Protein AF-0000000084568207 (afdb_homodimer)

Radius of gyration: 29.35 Å; Cα contacts (8 Å, |Δi|>4): 1217; chains: 2; bounding box: 46×91×61 Å

Sequence (616 aa):
MLTINIDETDEKISRKLVDSIDAILFDIDGVLLMNHQIIPGSIEFVDKLRKLGKKLAFVTNNAINSPQKILKFLEPFNAQLEEIYNPTSSFIDLLKKNGFNKDIFAIASDGAIEVMRNAGLNVIDYESIQQERLTDVLSVRELSLKGLDRGKNVGIVYVDTNFNTCYGSLQVGQVLLNRIEKVQFFAACPDDTGSIGDNLFLTGPKYNIDALERWSNRKASVIGKPEKALGNIIQSKLKISDSQRILMIGDSIASDMAFAVNSGFKSCLVLSGIFTKGQWDDWKEPENLKPNYIATSLGAIYEKIQDVMLTINIDETDEKISRKLVDSIDAILFDIDGVLLMNHQIIPGSIEFVDKLRKLGKKLAFVTNNAINSPQKILKFLEPFNAQLEEIYNPTSSFIDLLKKNGFNKDIFAIASDGAIEVMRNAGLNVIDYESIQQERLTDVLSVRELSLKGLDRGKNVGIVYVDTNFNTCYGSLQVGQVLLNRIEKVQFFAACPDDTGSIGDNLFLTGPKYNIDALERWSNRKASVIGKPEKALGNIIQSKLKISDSQRILMIGDSIASDMAFAVNSGFKSCLVLSGIFTKGQWDDWKEPENLKPNYIATSLGAIYEKIQDV

InterPro domains:
  IPR006357 HAD-superfamily hydrolase, subfamily IIA [PF13344] (24-121)
  IPR006357 HAD-superfamily hydrolase, subfamily IIA [PIRSF000915] (5-305)
  IPR006357 HAD-superfamily hydrolase, subfamily IIA [TIGR01460] (24-273)
  IPR023214 HAD superfamily [G3DSA:3.40.50.1000] (23-299)
  IPR023214 HAD superfamily [G3DSA:3.40.50.1000] (87-224)
  IPR036412 HAD-like superfamily [SSF56784] (20-301)

pLDDT: mean 92.84, std 5.08, range [63.31, 98.69]

Solvent-accessible surface area (backbone atoms only — not comparable to full-atom values): 31781 Å² total; per-residue (Å²): 133,81,58,43,51,48,73,74,50,51,61,70,58,38,41,50,53,55,71,52,39,53,31,42,36,29,33,41,80,27,46,38,24,50,95,90,34,76,38,74,40,27,52,60,32,52,50,51,40,49,74,71,67,41,44,66,34,40,44,40,61,58,41,62,55,36,66,68,55,48,42,62,73,34,45,86,63,69,60,51,70,90,29,52,37,27,19,57,59,50,47,51,52,52,37,59,75,67,64,66,82,52,29,30,42,42,48,46,19,72,46,37,52,49,54,42,39,74,71,70,46,49,71,42,40,47,70,78,76,49,82,72,84,50,82,49,71,66,48,49,50,50,47,42,51,50,38,50,62,73,37,70,55,39,40,31,41,39,40,34,44,31,61,70,42,33,39,58,42,53,47,34,52,35,47,44,50,60,71,34,82,79,37,42,45,37,28,30,41,77,41,58,59,44,80,72,57,93,92,37,64,44,80,34,30,23,53,58,52,52,44,42,25,63,75,39,74,45,77,61,48,58,43,16,69,29,33,40,68,41,40,53,52,52,35,58,74,68,68,50,88,58,41,64,24,28,34,32,37,22,24,38,61,78,33,39,29,34,22,13,58,59,41,47,30,34,24,30,38,28,39,60,31,82,38,39,65,69,48,62,77,56,68,84,68,65,75,88,44,60,37,53,25,33,32,62,30,48,25,46,48,30,70,45,40,68,86,96,131,81,58,43,52,48,72,75,50,52,61,70,56,35,42,51,53,56,70,52,40,54,30,41,35,28,33,40,79,25,45,42,24,50,96,89,33,76,40,73,40,26,52,60,31,53,51,50,41,48,75,71,66,40,44,66,34,41,46,38,60,58,39,61,56,35,67,69,57,48,40,61,75,34,45,86,62,69,62,50,71,89,28,52,38,28,19,57,60,50,47,50,51,53,37,59,74,68,64,67,82,51,29,30,40,42,47,45,21,70,46,36,52,49,54,42,41,73,70,71,45,50,72,43,40,48,69,79,76,50,82,73,86,52,83,48,71,66,48,49,51,50,48,40,51,50,38,50,63,74,38,71,54,39,39,31,41,38,40,34,43,30,61,71,42,34,39,58,43,52,45,33,51,34,46,46,51,60,72,34,81,78,35,40,48,36,29,28,41,78,41,59,60,42,80,71,58,92,93,36,64,43,80,35,29,23,53,58,51,52,42,43,25,64,74,40,74,44,76,61,47,58,43,16,70,29,34,40,68,40,40,53,53,50,34,58,74,66,70,50,86,58,42,64,25,28,33,32,37,19,23,37,61,77,34,38,30,34,22,12,58,59,42,47,31,34,25,31,38,29,38,60,30,82,37,38,64,68,48,62,76,56,68,83,69,65,76,87,44,60,38,52,26,34,31,63,32,46,25,46,47,30,70,44,42,68,87,99

Foldseek 3Di:
DDAAALLPDALVVLVVLLVLAQEEEEEPDLAQDDLLHGDPQSLVLLVVNVVVVHHYAYAYLDQQAALVRVCVSCVSNVDDSLRYHYLLVLVLLVCVVVVPAFEEEEAGAPRSQVVNVVSVHHYDYLCNQDDDDDDDPVSLVVLLVSLCVVCVRAQEYEYFDYPPDDPSRLSSLLSCLAPPPRRAYAYRDLDQWADNDPPDIDGTRNVSQVVSCVSNVDHHHYRGFQAQSVLVSVCVSSVPDQQANYEFEYADLRGGLSNCLNNVYAYEHEQSGDHHPVCVVVPPDDPSSDGNYYYPHSNSSCVNNVPD/DDAAALLPDALVVLVVLLVLAQEEEEEPDLAQDDLLHGDPQSLVLLVVNVVVVHHYAYAYLDQQAALVRVCVSCVSNVDDSLRYHYLLVLVLLVCVVVVPAFEEEEAGAPNSQVVNVVSVHHYDYLCNQDDDDDDDPVSLVVLLVSLCVVCVRAQEYEYFDYPPDDPSRLSSLLSCLAPPPRRAYAYRDLDQWADNDPPDIDGTRNVSQVVSCVSNVDHHHYRGFQAQSVLVSVCVSSVPDQQANYEFEEADLRGGLSNCLNNVYAYEHEQSGDHHPVCVVVPPDDPSSDGNYYYPHSNSSCVNNVPD

Structure (mmCIF, N/CA/C/O backbone):
data_AF-0000000084568207-model_v1
#
loop_
_entity.id
_entity.type
_entity.pdbx_description
1 polymer 4-nitrophenylphosphatase
#
loop_
_atom_site.group_PDB
_atom_site.id
_atom_site.type_symbol
_atom_site.label_atom_id
_atom_site.label_alt_id
_atom_site.label_comp_id
_atom_site.label_asym_id
_atom_site.label_entity_id
_atom_site.label_seq_id
_atom_site.pdbx_PDB_ins_code
_atom_site.Cartn_x
_atom_site.Cartn_y
_atom_site.Cartn_z
_atom_site.occupancy
_atom_site.B_iso_or_equiv
_atom_site.auth_seq_id
_atom_site.auth_comp_id
_atom_site.auth_asym_id
_atom_site.auth_atom_id
_atom_site.pdbx_PDB_model_num
ATOM 1 N N . MET A 1 1 ? 6.605 -37.062 10.07 1 63.38 1 MET A N 1
ATOM 2 C CA . MET A 1 1 ? 7.109 -38.031 9.109 1 63.38 1 MET A CA 1
ATOM 3 C C . MET A 1 1 ? 8.508 -37.656 8.633 1 63.38 1 MET A C 1
ATOM 5 O O . MET A 1 1 ? 8.828 -36.469 8.523 1 63.38 1 MET A O 1
ATOM 9 N N . LEU A 1 2 ? 9.391 -38.531 8.523 1 86 2 LEU A N 1
ATOM 10 C CA . LEU A 1 2 ? 10.797 -38.312 8.188 1 86 2 LEU A CA 1
ATOM 11 C C . LEU A 1 2 ? 10.953 -38 6.707 1 86 2 LEU A C 1
ATOM 13 O O . LEU A 1 2 ? 10.375 -38.656 5.855 1 86 2 LEU A O 1
ATOM 17 N N . THR A 1 3 ? 11.602 -36.906 6.359 1 94.94 3 THR A N 1
ATOM 18 C CA . THR A 1 3 ? 11.891 -36.469 4.996 1 94.94 3 THR A CA 1
ATOM 19 C C . THR A 1 3 ? 12.914 -37.406 4.344 1 94.94 3 THR A C 1
ATOM 21 O O . THR A 1 3 ? 13.93 -37.719 4.953 1 94.94 3 THR A O 1
ATOM 24 N N . ILE A 1 4 ? 12.656 -37.938 3.184 1 94.81 4 ILE A N 1
ATOM 25 C CA . ILE A 1 4 ? 13.57 -38.812 2.436 1 94.81 4 ILE A CA 1
ATOM 26 C C . ILE A 1 4 ? 14.406 -37.938 1.48 1 94.81 4 ILE A C 1
ATOM 28 O O . ILE A 1 4 ? 13.859 -37.188 0.673 1 94.81 4 ILE A O 1
ATOM 32 N N . ASN A 1 5 ? 15.68 -38.031 1.565 1 95.62 5 ASN A N 1
ATOM 33 C CA . ASN A 1 5 ? 16.578 -37.375 0.627 1 95.62 5 ASN A CA 1
ATOM 34 C C . ASN A 1 5 ? 16.812 -38.219 -0.622 1 95.62 5 ASN A C 1
ATOM 36 O O . ASN A 1 5 ? 17.516 -39.219 -0.577 1 95.62 5 ASN A O 1
ATOM 40 N N . ILE A 1 6 ? 16.344 -37.781 -1.722 1 94.19 6 ILE A N 1
ATOM 41 C CA . ILE A 1 6 ? 16.344 -38.562 -2.955 1 94.19 6 ILE A CA 1
ATOM 42 C C . ILE A 1 6 ? 17.781 -38.719 -3.461 1 94.19 6 ILE A C 1
ATOM 44 O O . ILE A 1 6 ? 18.141 -39.75 -4.031 1 94.19 6 ILE A O 1
ATOM 48 N N . ASP A 1 7 ? 18.578 -37.719 -3.193 1 93.38 7 ASP A N 1
ATOM 49 C CA . ASP A 1 7 ? 19.969 -37.75 -3.643 1 93.38 7 ASP A CA 1
ATOM 50 C C . ASP A 1 7 ? 20.688 -39 -3.092 1 93.38 7 ASP A C 1
ATOM 52 O O . ASP A 1 7 ? 21.672 -39.469 -3.674 1 93.38 7 ASP A O 1
ATOM 56 N N . GLU A 1 8 ? 20.172 -39.438 -2 1 92.12 8 GLU A N 1
ATOM 57 C CA . GLU A 1 8 ? 20.875 -40.469 -1.274 1 92.12 8 GLU A CA 1
ATOM 58 C C . GLU A 1 8 ? 20.141 -41.812 -1.371 1 92.12 8 GLU A C 1
ATOM 60 O O . GLU A 1 8 ? 20.531 -42.781 -0.729 1 92.12 8 GLU A O 1
ATOM 65 N N . THR A 1 9 ? 19.141 -41.812 -2.109 1 87.81 9 THR A N 1
ATOM 66 C CA . THR A 1 9 ? 18.328 -43.031 -2.164 1 87.81 9 THR A CA 1
ATOM 67 C C . THR A 1 9 ? 18.875 -44 -3.191 1 87.81 9 THR A C 1
ATOM 69 O O . THR A 1 9 ? 19.734 -43.656 -4.008 1 87.81 9 THR A O 1
ATOM 72 N N . ASP A 1 10 ? 18.453 -45.188 -3.002 1 85.94 10 ASP A N 1
ATOM 73 C CA . ASP A 1 10 ? 18.812 -46.219 -3.967 1 85.94 10 ASP A CA 1
ATOM 74 C C . ASP A 1 10 ? 17.672 -46.469 -4.957 1 85.94 10 ASP A C 1
ATOM 76 O O . ASP A 1 10 ? 16.641 -45.781 -4.906 1 85.94 10 ASP A O 1
ATOM 80 N N . GLU A 1 11 ? 17.922 -47.312 -5.883 1 83.12 11 GLU A N 1
ATOM 81 C CA . GLU A 1 11 ? 17.016 -47.562 -6.984 1 83.12 11 GLU A CA 1
ATOM 82 C C . GLU A 1 11 ? 15.648 -48.031 -6.473 1 83.12 11 GLU A C 1
ATOM 84 O O . GLU A 1 11 ? 14.609 -47.688 -7.051 1 83.12 11 GLU A O 1
ATOM 89 N N . LYS A 1 12 ? 15.68 -48.844 -5.422 1 86.75 12 LYS A N 1
ATOM 90 C CA . LYS A 1 12 ? 14.438 -49.375 -4.875 1 86.75 12 LYS A CA 1
ATOM 91 C C . LYS A 1 12 ? 13.531 -48.25 -4.352 1 86.75 12 LYS A C 1
ATOM 93 O O . LYS A 1 12 ? 12.328 -48.25 -4.621 1 86.75 12 LYS A O 1
ATOM 98 N N . ILE A 1 13 ? 14.047 -47.344 -3.723 1 85.5 13 ILE A N 1
ATOM 99 C CA . ILE A 1 13 ? 13.289 -46.219 -3.135 1 85.5 13 ILE A CA 1
ATOM 100 C C . ILE A 1 13 ? 12.805 -45.281 -4.238 1 85.5 13 ILE A C 1
ATOM 102 O O . ILE A 1 13 ? 11.672 -44.812 -4.195 1 85.5 13 ILE A O 1
ATOM 106 N N . SER A 1 14 ? 13.641 -45.125 -5.176 1 87.75 14 SER A N 1
ATOM 107 C CA . SER A 1 14 ? 13.281 -44.281 -6.301 1 87.75 14 SER A CA 1
ATOM 108 C C . SER A 1 14 ? 12.109 -44.875 -7.086 1 87.75 14 SER A C 1
ATOM 110 O O . SER A 1 14 ? 11.203 -44.125 -7.5 1 87.75 14 SER A O 1
ATOM 112 N N . ARG A 1 15 ? 12.172 -46.156 -7.328 1 89.88 15 ARG A N 1
ATOM 113 C CA . ARG A 1 15 ? 11.094 -46.844 -8.039 1 89.88 15 ARG A CA 1
ATOM 114 C C . ARG A 1 15 ? 9.781 -46.75 -7.258 1 89.88 15 ARG A C 1
ATOM 116 O O . ARG A 1 15 ? 8.719 -46.531 -7.844 1 89.88 15 ARG A O 1
ATOM 123 N N . LYS A 1 16 ? 9.898 -46.938 -6.008 1 90.75 16 LYS A N 1
ATOM 124 C CA . LYS A 1 16 ? 8.719 -46.844 -5.156 1 90.75 16 LYS A CA 1
ATOM 125 C C . LYS A 1 16 ? 8.094 -45.469 -5.246 1 90.75 16 LYS A C 1
ATOM 127 O O . LYS A 1 16 ? 6.863 -45.344 -5.273 1 90.75 16 LYS A O 1
ATOM 132 N N . LEU A 1 17 ? 8.906 -44.469 -5.219 1 90.38 17 LEU A N 1
ATOM 133 C CA . LEU A 1 17 ? 8.43 -43.094 -5.34 1 90.38 17 LEU A CA 1
ATOM 134 C C . LEU A 1 17 ? 7.691 -42.875 -6.66 1 90.38 17 LEU A C 1
ATOM 136 O O . LEU A 1 17 ? 6.562 -42.406 -6.68 1 90.38 17 LEU A O 1
ATOM 140 N N . VAL A 1 18 ? 8.297 -43.344 -7.711 1 93.44 18 VAL A N 1
ATOM 141 C CA . VAL A 1 18 ? 7.738 -43.156 -9.047 1 93.44 18 VAL A CA 1
ATOM 142 C C . VAL A 1 18 ? 6.422 -43.906 -9.164 1 93.44 18 VAL A C 1
ATOM 144 O O . VAL A 1 18 ? 5.449 -43.375 -9.727 1 93.44 18 VAL A O 1
ATOM 147 N N . ASP A 1 19 ? 6.395 -45.094 -8.609 1 94.5 19 ASP A N 1
ATOM 148 C CA . ASP A 1 19 ? 5.207 -45.938 -8.695 1 94.5 19 ASP A CA 1
ATOM 149 C C . ASP A 1 19 ? 4.062 -45.375 -7.867 1 94.5 19 ASP A C 1
ATOM 151 O O . ASP A 1 19 ? 2.893 -45.625 -8.164 1 94.5 19 ASP A O 1
ATOM 155 N N . SER A 1 20 ? 4.387 -44.625 -6.91 1 95.25 20 SER A N 1
ATOM 156 C CA . SER A 1 20 ? 3.383 -44.125 -5.973 1 95.25 20 SER A CA 1
ATOM 157 C C . SER A 1 20 ? 2.732 -42.844 -6.484 1 95.25 20 SER A C 1
ATOM 159 O O . SER A 1 20 ? 1.769 -42.375 -5.895 1 95.25 20 SER A O 1
ATOM 161 N N . ILE A 1 21 ? 3.186 -42.312 -7.602 1 96.62 21 ILE A N 1
ATOM 162 C CA . ILE A 1 21 ? 2.711 -41.031 -8.086 1 96.62 21 ILE A CA 1
ATOM 163 C C . ILE A 1 21 ? 2.102 -41.188 -9.477 1 96.62 21 ILE A C 1
ATOM 165 O O . ILE A 1 21 ? 2.645 -41.906 -10.32 1 96.62 21 ILE A O 1
ATOM 169 N N . ASP A 1 22 ? 0.974 -40.562 -9.656 1 98.06 22 ASP A N 1
ATOM 170 C CA . ASP A 1 22 ? 0.331 -40.562 -10.969 1 98.06 22 ASP A CA 1
ATOM 171 C C . ASP A 1 22 ? 0.506 -39.219 -11.656 1 98.06 22 ASP A C 1
ATOM 173 O O . ASP A 1 22 ? 0.445 -39.125 -12.883 1 98.06 22 ASP A O 1
ATOM 177 N N . ALA A 1 23 ? 0.71 -38.125 -10.875 1 98.38 23 ALA A N 1
ATOM 178 C CA . ALA A 1 23 ? 0.874 -36.781 -11.422 1 98.38 23 ALA A CA 1
ATOM 179 C C . ALA A 1 23 ? 1.933 -36 -10.648 1 98.38 23 ALA A C 1
ATOM 181 O O . ALA A 1 23 ? 2.104 -36.219 -9.445 1 98.38 23 ALA A O 1
ATOM 182 N N . ILE A 1 24 ? 2.643 -35.188 -11.391 1 98.56 24 ILE A N 1
ATOM 183 C CA . ILE A 1 24 ? 3.66 -34.312 -10.789 1 98.56 24 ILE A CA 1
ATOM 184 C C . ILE A 1 24 ? 3.367 -32.875 -11.125 1 98.56 24 ILE A C 1
ATOM 186 O O . ILE A 1 24 ? 3.156 -32.531 -12.289 1 98.56 24 ILE A O 1
ATOM 190 N N . LEU A 1 25 ? 3.256 -32.031 -10.117 1 98.56 25 LEU A N 1
ATOM 191 C CA . LEU A 1 25 ? 3.15 -30.578 -10.234 1 98.56 25 LEU A CA 1
ATOM 192 C C . LEU A 1 25 ? 4.508 -29.922 -10.031 1 98.56 25 LEU A C 1
ATOM 194 O O . LEU A 1 25 ? 5.207 -30.219 -9.062 1 98.56 25 LEU A O 1
ATOM 198 N N . PHE A 1 26 ? 4.84 -29.062 -10.969 1 98.38 26 PHE A N 1
ATOM 199 C CA . PHE A 1 26 ? 6.113 -28.359 -10.898 1 98.38 26 PHE A CA 1
ATOM 200 C C . PHE A 1 26 ? 5.895 -26.875 -10.656 1 98.38 26 PHE A C 1
ATOM 202 O O . PHE A 1 26 ? 5.156 -26.219 -11.398 1 98.38 26 PHE A O 1
ATOM 209 N N . ASP A 1 27 ? 6.551 -26.359 -9.648 1 96.94 27 ASP A N 1
ATOM 210 C CA . ASP A 1 27 ? 6.852 -24.938 -9.742 1 96.94 27 ASP A CA 1
ATOM 211 C C . ASP A 1 27 ? 7.797 -24.641 -10.906 1 96.94 27 ASP A C 1
ATOM 213 O O . ASP A 1 27 ? 8.43 -25.547 -11.438 1 96.94 27 ASP A O 1
ATOM 217 N N . ILE A 1 28 ? 7.82 -23.406 -11.32 1 94.75 28 ILE A N 1
ATOM 218 C CA . ILE A 1 28 ? 8.602 -23.109 -12.516 1 94.75 28 ILE A CA 1
ATOM 219 C C . ILE A 1 28 ? 9.922 -22.453 -12.117 1 94.75 28 ILE A C 1
ATOM 221 O O . ILE A 1 28 ? 10.984 -23.078 -12.211 1 94.75 28 ILE A O 1
ATOM 225 N N . ASP A 1 29 ? 9.844 -21.281 -11.531 1 89.31 29 ASP A N 1
ATOM 226 C CA . ASP A 1 29 ? 11.047 -20.531 -11.18 1 89.31 29 ASP A CA 1
ATOM 227 C C . ASP A 1 29 ? 11.75 -21.156 -9.977 1 89.31 29 ASP A C 1
ATOM 229 O O . ASP A 1 29 ? 11.133 -21.359 -8.93 1 89.31 29 ASP A O 1
ATOM 233 N N . GLY A 1 30 ? 13.016 -21.484 -10.172 1 91.31 30 GLY A N 1
ATOM 234 C CA . GLY A 1 30 ? 13.797 -22.109 -9.109 1 91.31 30 GLY A CA 1
ATOM 235 C C . GLY A 1 30 ? 13.742 -23.625 -9.125 1 91.31 30 GLY A C 1
ATOM 236 O O . GLY A 1 30 ? 14.453 -24.281 -8.375 1 91.31 30 GLY A O 1
ATOM 237 N N . VAL A 1 31 ? 12.875 -24.141 -10.016 1 96.38 31 VAL A N 1
ATOM 238 C CA . VAL A 1 31 ? 12.688 -25.594 -10.094 1 96.38 31 VAL A CA 1
ATOM 239 C C . VAL A 1 31 ? 13.047 -26.078 -11.492 1 96.38 31 VAL A C 1
ATOM 241 O O . VAL A 1 31 ? 13.914 -26.953 -11.648 1 96.38 31 VAL A O 1
ATOM 244 N N . LEU A 1 32 ? 12.414 -25.469 -12.477 1 96.94 32 LEU A N 1
ATOM 245 C CA . LEU A 1 32 ? 12.695 -25.797 -13.867 1 96.94 32 LEU A CA 1
ATOM 246 C C . LEU A 1 32 ? 13.688 -24.797 -14.469 1 96.94 32 LEU A C 1
ATOM 248 O O . LEU A 1 32 ? 14.57 -25.188 -15.234 1 96.94 32 LEU A O 1
ATOM 252 N N . LEU A 1 33 ? 13.43 -23.578 -14.07 1 92.31 33 LEU A N 1
ATOM 253 C CA . LEU A 1 33 ? 14.203 -22.453 -14.594 1 92.31 33 LEU A CA 1
ATOM 254 C C . LEU A 1 33 ? 14.789 -21.609 -13.469 1 92.31 33 LEU A C 1
ATOM 256 O O . LEU A 1 33 ? 14.227 -21.562 -12.367 1 92.31 33 LEU A O 1
ATOM 260 N N . MET A 1 34 ? 15.914 -20.984 -13.695 1 85.19 34 MET A N 1
ATOM 261 C CA . MET A 1 34 ? 16.5 -19.953 -12.852 1 85.19 34 MET A CA 1
ATOM 262 C C . MET A 1 34 ? 16.969 -18.766 -13.68 1 85.19 34 MET A C 1
ATOM 264 O O . MET A 1 34 ? 17.844 -18.922 -14.539 1 85.19 34 MET A O 1
ATOM 268 N N . ASN A 1 35 ? 16.422 -17.625 -13.469 1 76.56 35 ASN A N 1
ATOM 269 C CA . ASN A 1 35 ? 16.75 -16.453 -14.266 1 76.56 35 ASN A CA 1
ATOM 270 C C . ASN A 1 35 ? 16.641 -16.734 -15.758 1 76.56 35 ASN A C 1
ATOM 272 O O . ASN A 1 35 ? 17.578 -16.469 -16.516 1 76.56 35 ASN A O 1
ATOM 276 N N . HIS A 1 36 ? 15.648 -17.438 -16.125 1 78.12 36 HIS A N 1
ATOM 277 C CA . HIS A 1 36 ? 15.266 -17.734 -17.5 1 78.12 36 HIS A CA 1
ATOM 278 C C . HIS A 1 36 ? 16.219 -18.75 -18.125 1 78.12 36 HIS A C 1
ATOM 280 O O . HIS A 1 36 ? 16.266 -18.875 -19.359 1 78.12 36 HIS A O 1
ATOM 286 N N . GLN A 1 37 ? 16.969 -19.359 -17.328 1 87.56 37 GLN A N 1
ATOM 287 C CA . GLN A 1 37 ? 17.828 -20.438 -17.797 1 87.56 37 GLN A CA 1
ATOM 288 C C . GLN A 1 37 ? 17.359 -21.781 -17.25 1 87.56 37 GLN A C 1
ATOM 290 O O . GLN A 1 37 ? 16.969 -21.891 -16.078 1 87.56 37 GLN A O 1
ATOM 295 N N . ILE A 1 38 ? 17.453 -22.75 -18.094 1 95.06 38 ILE A N 1
ATOM 296 C CA . ILE A 1 38 ? 17 -24.078 -17.719 1 95.06 38 ILE A CA 1
ATOM 297 C C . ILE A 1 38 ? 17.969 -24.672 -16.672 1 95.06 38 ILE A C 1
ATOM 299 O O . ILE A 1 38 ? 19.188 -24.609 -16.859 1 95.06 38 ILE A O 1
ATOM 303 N N . ILE A 1 39 ? 17.438 -25.172 -15.633 1 95.06 39 ILE A N 1
ATOM 304 C CA . ILE A 1 39 ? 18.25 -25.859 -14.641 1 95.06 39 ILE A CA 1
ATOM 305 C C . ILE A 1 39 ? 18.656 -27.234 -15.172 1 95.06 39 ILE A C 1
ATOM 307 O O . ILE A 1 39 ? 17.828 -28 -15.656 1 95.06 39 ILE A O 1
ATOM 311 N N . PRO A 1 40 ? 19.922 -27.562 -15.102 1 95.94 40 PRO A N 1
ATOM 312 C CA . PRO A 1 40 ? 20.422 -28.812 -15.703 1 95.94 40 PRO A CA 1
ATOM 313 C C . PRO A 1 40 ? 19.672 -30.047 -15.211 1 95.94 40 PRO A C 1
ATOM 315 O O . PRO A 1 40 ? 19.391 -30.156 -14.016 1 95.94 40 PRO A O 1
ATOM 318 N N . GLY A 1 41 ? 19.281 -30.891 -16.156 1 97 41 GLY A N 1
ATOM 319 C CA . GLY A 1 41 ? 18.625 -32.156 -15.844 1 97 41 GLY A CA 1
ATOM 320 C C . GLY A 1 41 ? 17.109 -32.062 -15.805 1 97 41 GLY A C 1
ATOM 321 O O . GLY A 1 41 ? 16.422 -33.062 -15.766 1 97 41 GLY A O 1
ATOM 322 N N . SER A 1 42 ? 16.609 -30.844 -15.867 1 97.69 42 SER A N 1
ATOM 323 C CA . SER A 1 42 ? 15.172 -30.641 -15.742 1 97.69 42 SER A CA 1
ATOM 324 C C . SER A 1 42 ? 14.43 -31.172 -16.969 1 97.69 42 SER A C 1
ATOM 326 O O . SER A 1 42 ? 13.367 -31.781 -16.828 1 97.69 42 SER A O 1
ATOM 328 N N . ILE A 1 43 ? 15.031 -30.938 -18.125 1 97.88 43 ILE A N 1
ATOM 329 C CA . ILE A 1 43 ? 14.391 -31.406 -19.359 1 97.88 43 ILE A CA 1
ATOM 330 C C . ILE A 1 43 ? 14.344 -32.938 -19.375 1 97.88 43 ILE A C 1
ATOM 332 O O . ILE A 1 43 ? 13.289 -33.531 -19.641 1 97.88 43 ILE A O 1
ATOM 336 N N . GLU A 1 44 ? 15.453 -33.5 -19.016 1 97.38 44 GLU A N 1
ATOM 337 C CA . GLU A 1 44 ? 15.555 -34.969 -19 1 97.38 44 GLU A CA 1
ATOM 338 C C . GLU A 1 44 ? 14.562 -35.562 -18 1 97.38 44 GLU A C 1
ATOM 340 O O . GLU A 1 44 ? 13.922 -36.562 -18.297 1 97.38 44 GLU A O 1
ATOM 345 N N . PHE A 1 45 ? 14.453 -34.969 -16.922 1 97.19 45 PHE A N 1
ATOM 346 C CA . PHE A 1 45 ? 13.547 -35.438 -15.883 1 97.19 45 PHE A CA 1
ATOM 347 C C . PHE A 1 45 ? 12.102 -35.406 -16.359 1 97.19 45 PHE A C 1
ATOM 349 O O . PHE A 1 45 ? 11.367 -36.406 -16.234 1 97.19 45 PHE A O 1
ATOM 356 N N . VAL A 1 46 ? 11.672 -34.281 -16.922 1 98.06 46 VAL A N 1
ATOM 357 C CA . VAL A 1 46 ? 10.305 -34.094 -17.406 1 98.06 46 VAL A CA 1
ATOM 358 C C . VAL A 1 46 ? 10.008 -35.094 -18.531 1 98.06 46 VAL A C 1
ATOM 360 O O . VAL A 1 46 ? 8.945 -35.719 -18.547 1 98.06 46 VAL A O 1
ATOM 363 N N . ASP A 1 47 ? 10.977 -35.281 -19.406 1 97.12 47 ASP A N 1
ATOM 364 C CA . ASP A 1 47 ? 10.828 -36.219 -20.5 1 97.12 47 ASP A CA 1
ATOM 365 C C . ASP A 1 47 ? 10.648 -37.656 -19.969 1 97.12 47 ASP A C 1
ATOM 367 O O . ASP A 1 47 ? 9.836 -38.406 -20.484 1 97.12 47 ASP A O 1
ATOM 371 N N . LYS A 1 48 ? 11.461 -37.969 -19.016 1 96.5 48 LYS A N 1
ATOM 372 C CA . LYS A 1 48 ? 11.383 -39.281 -18.422 1 96.5 48 LYS A CA 1
ATOM 373 C C . LYS A 1 48 ? 10 -39.531 -17.812 1 96.5 48 LYS A C 1
ATOM 375 O O . LYS A 1 48 ? 9.43 -40.625 -17.969 1 96.5 48 LYS A O 1
ATOM 380 N N . LEU A 1 49 ? 9.453 -38.562 -17.125 1 96.94 49 LEU A N 1
ATOM 381 C CA . LEU A 1 49 ? 8.133 -38.688 -16.516 1 96.94 49 LEU A CA 1
ATOM 382 C C . LEU A 1 49 ? 7.059 -38.906 -17.578 1 96.94 49 LEU A C 1
ATOM 384 O O . LEU A 1 49 ? 6.137 -39.688 -17.375 1 96.94 49 LEU A O 1
ATOM 388 N N . ARG A 1 50 ? 7.184 -38.156 -18.641 1 96.56 50 ARG A N 1
ATOM 389 C CA . ARG A 1 50 ? 6.23 -38.312 -19.734 1 96.56 50 ARG A CA 1
ATOM 390 C C . ARG A 1 50 ? 6.301 -39.75 -20.312 1 96.56 50 ARG A C 1
ATOM 392 O O . ARG A 1 50 ? 5.27 -40.344 -20.594 1 96.56 50 ARG A O 1
ATOM 399 N N . LYS A 1 51 ? 7.523 -40.219 -20.5 1 95.81 51 LYS A N 1
ATOM 400 C CA . LYS A 1 51 ? 7.715 -41.562 -21 1 95.81 51 LYS A CA 1
ATOM 401 C C . LYS A 1 51 ? 7.102 -42.625 -20.062 1 95.81 51 LYS A C 1
ATOM 403 O O . LYS A 1 51 ? 6.629 -43.656 -20.516 1 95.81 51 LYS A O 1
ATOM 408 N N . LEU A 1 52 ? 7.078 -42.312 -18.828 1 95.94 52 LEU A N 1
ATOM 409 C CA . LEU A 1 52 ? 6.531 -43.219 -17.828 1 95.94 52 LEU A CA 1
ATOM 410 C C . LEU A 1 52 ? 5.02 -43.062 -17.719 1 95.94 52 LEU A C 1
ATOM 412 O O . LEU A 1 52 ? 4.383 -43.719 -16.891 1 95.94 52 LEU A O 1
ATOM 416 N N . GLY A 1 53 ? 4.43 -42.094 -18.469 1 95.75 53 GLY A N 1
ATOM 417 C CA . GLY A 1 53 ? 2.984 -41.938 -18.531 1 95.75 53 GLY A CA 1
ATOM 418 C C . GLY A 1 53 ? 2.434 -41.094 -17.422 1 95.75 53 GLY A C 1
ATOM 419 O O . GLY A 1 53 ? 1.234 -41.125 -17.141 1 95.75 53 GLY A O 1
ATOM 420 N N . LYS A 1 54 ? 3.287 -40.312 -16.766 1 97.31 54 LYS A N 1
ATOM 421 C CA . LYS A 1 54 ? 2.824 -39.469 -15.68 1 97.31 54 LYS A CA 1
ATOM 422 C C . LYS A 1 54 ? 2.139 -38.219 -16.219 1 97.31 54 LYS A C 1
ATOM 424 O O . LYS A 1 54 ? 2.527 -37.688 -17.266 1 97.31 54 LYS A O 1
ATOM 429 N N . LYS A 1 55 ? 1.124 -37.75 -15.539 1 97.94 55 LYS A N 1
ATOM 430 C CA . LYS A 1 55 ? 0.515 -36.469 -15.844 1 97.94 55 LYS A CA 1
ATOM 431 C C . LYS A 1 55 ? 1.321 -35.312 -15.234 1 97.94 55 LYS A C 1
ATOM 433 O O . LYS A 1 55 ? 1.851 -35.438 -14.125 1 97.94 55 LYS A O 1
ATOM 438 N N . LEU A 1 56 ? 1.391 -34.219 -15.992 1 98.06 56 LEU A N 1
ATOM 439 C CA . LEU A 1 56 ? 2.225 -33.125 -15.531 1 98.06 56 LEU A CA 1
ATOM 440 C C . LEU A 1 56 ? 1.417 -31.828 -15.453 1 98.06 56 LEU A C 1
ATOM 442 O O . LEU A 1 56 ? 0.473 -31.625 -16.219 1 98.06 56 LEU A O 1
ATOM 446 N N . ALA A 1 57 ? 1.756 -30.984 -14.492 1 97.88 57 ALA A N 1
ATOM 447 C CA . ALA A 1 57 ? 1.254 -29.625 -14.367 1 97.88 57 ALA A CA 1
ATOM 448 C C . ALA A 1 57 ? 2.373 -28.656 -13.977 1 97.88 57 ALA A C 1
ATOM 450 O O . ALA A 1 57 ? 3.223 -28.984 -13.148 1 97.88 57 ALA A O 1
ATOM 451 N N . PHE A 1 58 ? 2.396 -27.562 -14.648 1 97.81 58 PHE A N 1
ATOM 452 C CA . PHE A 1 58 ? 3.307 -26.469 -14.305 1 97.81 58 PHE A CA 1
ATOM 453 C C . PHE A 1 58 ? 2.566 -25.344 -13.594 1 97.81 58 PHE A C 1
ATOM 455 O O . PHE A 1 58 ? 1.757 -24.656 -14.203 1 97.81 58 PHE A O 1
ATOM 462 N N . VAL A 1 59 ? 2.891 -25.172 -12.336 1 95.88 59 VAL A N 1
ATOM 463 C CA . VAL A 1 59 ? 2.092 -24.328 -11.461 1 95.88 59 VAL A CA 1
ATOM 464 C C . VAL A 1 59 ? 2.924 -23.125 -11.008 1 95.88 59 VAL A C 1
ATOM 466 O O . VAL A 1 59 ? 3.891 -23.297 -10.258 1 95.88 59 VAL A O 1
ATOM 469 N N . THR A 1 60 ? 2.553 -21.953 -11.453 1 91.94 60 THR A N 1
ATOM 470 C CA . THR A 1 60 ? 3.318 -20.766 -11.102 1 91.94 60 THR A CA 1
ATOM 471 C C . THR A 1 60 ? 2.41 -19.688 -10.492 1 91.94 60 THR A C 1
ATOM 473 O O . THR A 1 60 ? 1.229 -19.609 -10.836 1 91.94 60 THR A O 1
ATOM 476 N N . ASN A 1 61 ? 2.953 -18.891 -9.562 1 87 61 ASN A N 1
ATOM 477 C CA . ASN A 1 61 ? 2.238 -17.734 -9.031 1 87 61 ASN A CA 1
ATOM 478 C C . ASN A 1 61 ? 2.484 -16.484 -9.883 1 87 61 ASN A C 1
ATOM 480 O O . ASN A 1 61 ? 1.949 -15.414 -9.586 1 87 61 ASN A O 1
ATOM 484 N N . ASN A 1 62 ? 3.229 -16.719 -10.906 1 80.25 62 ASN A N 1
ATOM 485 C CA . ASN A 1 62 ? 3.473 -15.609 -11.836 1 80.25 62 ASN A CA 1
ATOM 486 C C . ASN A 1 62 ? 2.199 -15.203 -12.57 1 80.25 62 ASN A C 1
ATOM 488 O O . ASN A 1 62 ? 1.681 -15.969 -13.391 1 80.25 62 ASN A O 1
ATOM 492 N N . ALA A 1 63 ? 1.759 -14.023 -12.25 1 75.62 63 ALA A N 1
ATOM 493 C CA . ALA A 1 63 ? 0.529 -13.562 -12.883 1 75.62 63 ALA A CA 1
ATOM 494 C C . ALA A 1 63 ? 0.821 -12.477 -13.914 1 75.62 63 ALA A C 1
ATOM 496 O O . ALA A 1 63 ? -0.098 -11.938 -14.539 1 75.62 63 ALA A O 1
ATOM 497 N N . ILE A 1 64 ? 2.078 -12.195 -14.07 1 79.12 64 ILE A N 1
ATOM 498 C CA . ILE A 1 64 ? 2.48 -11.156 -15.008 1 79.12 64 ILE A CA 1
ATOM 499 C C . ILE A 1 64 ? 2.348 -11.672 -16.438 1 79.12 64 ILE A C 1
ATOM 501 O O . ILE A 1 64 ? 1.866 -10.953 -17.312 1 79.12 64 ILE A O 1
ATOM 505 N N . ASN A 1 65 ? 2.766 -12.938 -16.609 1 81.69 65 ASN A N 1
ATOM 506 C CA . ASN A 1 65 ? 2.766 -13.531 -17.938 1 81.69 65 ASN A CA 1
ATOM 507 C C . ASN A 1 65 ? 1.489 -14.328 -18.203 1 81.69 65 ASN A C 1
ATOM 509 O O . ASN A 1 65 ? 0.977 -15 -17.312 1 81.69 65 ASN A O 1
ATOM 513 N N . SER A 1 66 ? 1.02 -14.188 -19.422 1 85.31 66 SER A N 1
ATOM 514 C CA . SER A 1 66 ? -0.088 -15.047 -19.844 1 85.31 66 SER A CA 1
ATOM 515 C C . SER A 1 66 ? 0.34 -16.5 -19.922 1 85.31 66 SER A C 1
ATOM 517 O O . SER A 1 66 ? 1.531 -16.797 -20.031 1 85.31 66 SER A O 1
ATOM 519 N N . PRO A 1 67 ? -0.655 -17.375 -19.906 1 89.44 67 PRO A N 1
ATOM 520 C CA . PRO A 1 67 ? -0.318 -18.781 -20.094 1 89.44 67 PRO A CA 1
ATOM 521 C C . PRO A 1 67 ? 0.429 -19.047 -21.406 1 89.44 67 PRO A C 1
ATOM 523 O O . PRO A 1 67 ? 1.337 -19.875 -21.453 1 89.44 67 PRO A O 1
ATOM 526 N N . GLN A 1 68 ? 0.129 -18.281 -22.406 1 89.5 68 GLN A N 1
ATOM 527 C CA . GLN A 1 68 ? 0.801 -18.422 -23.688 1 89.5 68 GLN A CA 1
ATOM 528 C C . GLN A 1 68 ? 2.268 -18.016 -23.594 1 89.5 68 GLN A C 1
ATOM 530 O O . GLN A 1 68 ? 3.141 -18.688 -24.156 1 89.5 68 GLN A O 1
ATOM 535 N N . LYS A 1 69 ? 2.486 -17 -22.906 1 87.38 69 LYS A N 1
ATOM 536 C CA . LYS A 1 69 ? 3.865 -16.547 -22.734 1 87.38 69 LYS A CA 1
ATOM 537 C C . LYS A 1 69 ? 4.656 -17.531 -21.875 1 87.38 69 LYS A C 1
ATOM 539 O O . LYS A 1 69 ? 5.828 -17.797 -22.156 1 87.38 69 LYS A O 1
ATOM 544 N N . ILE A 1 70 ? 4.008 -18.031 -20.906 1 90.25 70 ILE A N 1
ATOM 545 C CA . ILE A 1 70 ? 4.652 -19.016 -20.047 1 90.25 70 ILE A CA 1
ATOM 546 C C . ILE A 1 70 ? 4.977 -20.266 -20.859 1 90.25 70 ILE A C 1
ATOM 548 O O . ILE A 1 70 ? 6.047 -20.859 -20.688 1 90.25 70 ILE A O 1
ATOM 552 N N . LEU A 1 71 ? 4.062 -20.609 -21.703 1 93.31 71 LEU A N 1
ATOM 553 C CA . LEU A 1 71 ? 4.266 -21.766 -22.562 1 93.31 71 LEU A CA 1
ATOM 554 C C . LEU A 1 71 ? 5.516 -21.609 -23.406 1 93.31 71 LEU A C 1
ATOM 556 O O . LEU A 1 71 ? 6.25 -22.578 -23.641 1 93.31 71 LEU A O 1
ATOM 560 N N . LYS A 1 72 ? 5.75 -20.438 -23.812 1 92.38 72 LYS A N 1
ATOM 561 C CA . LYS A 1 72 ? 6.934 -20.172 -24.625 1 92.38 72 LYS A CA 1
ATOM 562 C C . LYS A 1 72 ? 8.211 -20.453 -23.844 1 92.38 72 LYS A C 1
ATOM 564 O O . LYS A 1 72 ? 9.172 -21.016 -24.391 1 92.38 72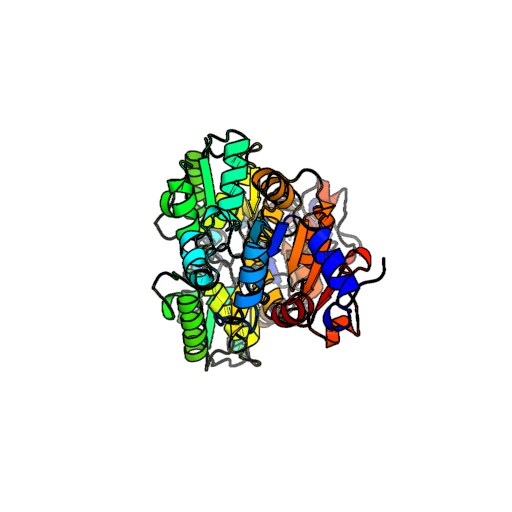 LYS A O 1
ATOM 569 N N . PHE A 1 73 ? 8.219 -20.141 -22.609 1 90.06 73 PHE A N 1
ATOM 570 C CA . PHE A 1 73 ? 9.375 -20.406 -21.75 1 90.06 73 PHE A CA 1
ATOM 571 C C . PHE A 1 73 ? 9.547 -21.891 -21.5 1 90.06 73 PHE A C 1
ATOM 573 O O . PHE A 1 73 ? 10.656 -22.375 -21.266 1 90.06 73 PHE A O 1
ATOM 580 N N . LEU A 1 74 ? 8.453 -22.641 -21.609 1 95.94 74 LEU A N 1
ATOM 581 C CA . LEU A 1 74 ? 8.469 -24.047 -21.25 1 95.94 74 LEU A CA 1
ATOM 582 C C . LEU A 1 74 ? 8.492 -24.922 -22.5 1 95.94 74 LEU A C 1
ATOM 584 O O . LEU A 1 74 ? 8.328 -26.141 -22.406 1 95.94 74 LEU A O 1
ATOM 588 N N . GLU A 1 75 ? 8.711 -24.297 -23.578 1 95.25 75 GLU A N 1
ATOM 589 C CA . GLU A 1 75 ? 8.773 -25.016 -24.844 1 95.25 75 GLU A CA 1
ATOM 590 C C . GLU A 1 75 ? 9.781 -26.156 -24.781 1 95.25 75 GLU A C 1
ATOM 592 O O . GLU A 1 75 ? 9.508 -27.266 -25.25 1 95.25 75 GLU A O 1
ATOM 597 N N . PRO A 1 76 ? 10.977 -25.969 -24.219 1 96.44 76 PRO A N 1
ATOM 598 C CA . PRO A 1 76 ? 11.961 -27.047 -24.156 1 96.44 76 PRO A CA 1
ATOM 599 C C . PRO A 1 76 ? 11.461 -28.266 -23.375 1 96.44 76 PRO A C 1
ATOM 601 O O . PRO A 1 76 ? 11.992 -29.375 -23.531 1 96.44 76 PRO A O 1
ATOM 604 N N . PHE A 1 77 ? 10.469 -28.094 -22.594 1 97.62 77 PHE A N 1
ATOM 605 C CA . PHE A 1 77 ? 9.922 -29.172 -21.781 1 97.62 77 PHE A CA 1
ATOM 606 C C . PHE A 1 77 ? 8.734 -29.828 -22.484 1 97.62 77 PHE A C 1
ATOM 608 O O . PHE A 1 77 ? 8.062 -30.688 -21.906 1 97.62 77 PHE A O 1
ATOM 615 N N . ASN A 1 78 ? 8.43 -29.406 -23.641 1 97 78 ASN A N 1
ATOM 616 C CA . ASN A 1 78 ? 7.285 -29.875 -24.406 1 97 78 ASN A CA 1
ATOM 617 C C . ASN A 1 78 ? 5.98 -29.703 -23.641 1 97 78 ASN A C 1
ATOM 619 O O . ASN A 1 78 ? 5.129 -30.594 -23.641 1 97 78 ASN A O 1
ATOM 623 N N . ALA A 1 79 ? 5.926 -28.625 -22.953 1 97.19 79 ALA A N 1
ATOM 624 C CA . ALA A 1 79 ? 4.727 -28.328 -22.172 1 97.19 79 ALA A CA 1
ATOM 625 C C . ALA A 1 79 ? 3.551 -28 -23.094 1 97.19 79 ALA A C 1
ATOM 627 O O . ALA A 1 79 ? 3.744 -27.484 -24.188 1 97.19 79 ALA A O 1
ATOM 628 N N . GLN A 1 80 ? 2.383 -28.344 -22.594 1 96.38 80 GLN A N 1
ATOM 629 C CA . GLN A 1 80 ? 1.143 -27.984 -23.281 1 96.38 80 GLN A CA 1
ATOM 630 C C . GLN A 1 80 ? 0.386 -26.906 -22.5 1 96.38 80 GLN A C 1
ATOM 632 O O . GLN A 1 80 ? 0.548 -26.781 -21.281 1 96.38 80 GLN A O 1
ATOM 637 N N . LEU A 1 81 ? -0.408 -26.141 -23.219 1 94.19 81 LEU A N 1
ATOM 638 C CA . LEU A 1 81 ? -1.121 -25.031 -22.609 1 94.19 81 LEU A CA 1
ATOM 639 C C . LEU A 1 81 ? -1.99 -25.5 -21.453 1 94.19 81 LEU A C 1
ATOM 641 O O . LEU A 1 81 ? -2.082 -24.828 -20.422 1 94.19 81 LEU A O 1
ATOM 645 N N . GLU A 1 82 ? -2.549 -26.656 -21.594 1 93.75 82 GLU A N 1
ATOM 646 C CA . GLU A 1 82 ? -3.473 -27.188 -20.594 1 93.75 82 GLU A CA 1
ATOM 647 C C . GLU A 1 82 ? -2.73 -27.609 -19.328 1 93.75 82 GLU A C 1
ATOM 649 O O . GLU A 1 82 ? -3.348 -27.812 -18.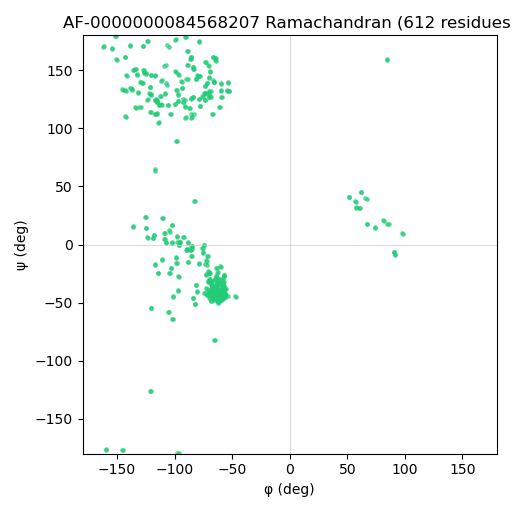281 1 93.75 82 GLU A O 1
ATOM 654 N N . GLU A 1 83 ? -1.403 -27.703 -19.438 1 96.88 83 GLU A N 1
ATOM 655 C CA . GLU A 1 83 ? -0.587 -28.109 -18.297 1 96.88 83 GLU A CA 1
ATOM 656 C C . GLU A 1 83 ? -0.142 -26.906 -17.484 1 96.88 83 GLU A C 1
ATOM 658 O O . GLU A 1 83 ? 0.443 -27.062 -16.406 1 96.88 83 GLU A O 1
ATOM 663 N N . ILE A 1 84 ? -0.49 -25.719 -18 1 95.31 84 ILE A N 1
ATOM 664 C CA . ILE A 1 84 ? -0.003 -24.5 -17.359 1 95.31 84 ILE A CA 1
ATOM 665 C C . ILE A 1 84 ? -1.077 -23.938 -16.422 1 95.31 84 ILE A C 1
ATOM 667 O O . ILE A 1 84 ? -2.217 -23.719 -16.844 1 95.31 84 ILE A O 1
ATOM 671 N N . TYR A 1 85 ? -0.654 -23.797 -15.195 1 93.88 85 TYR A N 1
ATOM 672 C CA . TYR A 1 85 ? -1.534 -23.203 -14.195 1 93.88 85 TYR A CA 1
ATOM 673 C C . TYR A 1 85 ? -0.905 -21.953 -13.594 1 93.88 85 TYR A C 1
ATOM 675 O O . TYR A 1 85 ? 0.158 -22.016 -12.969 1 93.88 85 TYR A O 1
ATOM 683 N N . ASN A 1 86 ? -1.489 -20.875 -13.836 1 91.69 86 ASN A N 1
ATOM 684 C CA . ASN A 1 86 ? -1.16 -19.609 -13.172 1 91.69 86 ASN A CA 1
ATOM 685 C C . ASN A 1 86 ? -2.398 -18.953 -12.562 1 91.69 86 ASN A C 1
ATOM 687 O O . ASN A 1 86 ? -3.52 -19.422 -12.781 1 91.69 86 ASN A O 1
ATOM 691 N N . PRO A 1 87 ? -2.201 -17.922 -11.797 1 90.56 87 PRO A N 1
ATOM 692 C CA . PRO A 1 87 ? -3.352 -17.375 -11.078 1 90.56 87 PRO A CA 1
ATOM 693 C C . PRO A 1 87 ? -4.488 -16.953 -12.016 1 90.56 87 PRO A C 1
ATOM 695 O O . PRO A 1 87 ? -5.656 -17.219 -11.719 1 90.56 87 PRO A O 1
ATOM 698 N N . THR A 1 88 ? -4.172 -16.406 -13.141 1 91.06 88 THR A N 1
ATOM 699 C CA . THR A 1 88 ? -5.199 -15.93 -14.055 1 91.06 88 THR A CA 1
ATOM 700 C C . THR A 1 88 ? -5.992 -17.094 -14.641 1 91.06 88 THR A C 1
ATOM 702 O O . THR A 1 88 ? -7.223 -17.078 -14.648 1 91.06 88 THR A O 1
ATOM 705 N N . SER A 1 89 ? -5.324 -18.125 -15.148 1 90.56 89 SER A N 1
ATOM 706 C CA . SER A 1 89 ? -6.012 -19.281 -15.727 1 90.56 89 SER A CA 1
ATOM 707 C C . SER A 1 89 ? -6.828 -20.016 -14.672 1 90.56 89 SER A C 1
ATOM 709 O O . SER A 1 89 ? -7.941 -20.469 -14.945 1 90.56 89 SER A O 1
ATOM 711 N N . SER A 1 90 ? -6.266 -20.125 -13.484 1 90.38 90 SER A N 1
ATOM 712 C CA . SER A 1 90 ? -6.961 -20.812 -12.398 1 90.38 90 SER A CA 1
ATOM 713 C C . SER A 1 90 ? -8.211 -20.031 -11.977 1 90.38 90 SER A C 1
ATOM 715 O O . SER A 1 90 ? -9.234 -20.641 -11.641 1 90.38 90 SER A O 1
ATOM 717 N N . PHE A 1 91 ? -8.086 -18.75 -11.984 1 93.19 91 PHE A N 1
ATOM 718 C CA . PHE A 1 91 ? -9.211 -17.875 -11.68 1 93.19 91 PHE A CA 1
ATOM 719 C C . PHE A 1 91 ? -10.336 -18.062 -12.695 1 93.19 91 PHE A C 1
ATOM 721 O O . PHE A 1 91 ? -11.5 -18.188 -12.32 1 93.19 91 PHE A O 1
ATOM 728 N N . ILE A 1 92 ? -10.008 -18.125 -13.93 1 93 92 ILE A N 1
ATOM 729 C CA . ILE A 1 92 ? -10.977 -18.312 -15.008 1 93 92 ILE A CA 1
ATOM 730 C C . ILE A 1 92 ? -11.672 -19.672 -14.836 1 93 92 ILE A C 1
ATOM 732 O O . ILE A 1 92 ? -12.898 -19.75 -14.938 1 93 92 ILE A O 1
ATOM 736 N N . ASP A 1 93 ? -10.938 -20.688 -14.547 1 91.12 93 ASP A N 1
ATOM 737 C CA . ASP A 1 93 ? -11.484 -22.031 -14.359 1 91.12 93 ASP A CA 1
ATOM 738 C C . ASP A 1 93 ? -12.484 -22.047 -13.203 1 91.12 93 ASP A C 1
ATOM 740 O O . ASP A 1 93 ? -13.539 -22.688 -13.297 1 91.12 93 ASP A O 1
ATOM 744 N N . LEU A 1 94 ? -12.094 -21.391 -12.164 1 90.38 94 LEU A N 1
ATOM 745 C CA . LEU A 1 94 ? -12.953 -21.312 -10.992 1 90.38 94 LEU A CA 1
ATOM 746 C C . LEU A 1 94 ? -14.273 -20.625 -11.328 1 90.38 94 LEU A C 1
ATOM 748 O O . LEU A 1 94 ? -15.344 -21.094 -10.93 1 90.38 94 LEU A O 1
ATOM 752 N N . LEU A 1 95 ? -14.211 -19.547 -12.039 1 93.94 95 LEU A N 1
ATOM 753 C CA . LEU A 1 95 ? -15.406 -18.781 -12.367 1 93.94 95 LEU A CA 1
ATOM 754 C C . LEU A 1 95 ? -16.312 -19.547 -13.32 1 93.94 95 LEU A C 1
ATOM 756 O O . LEU A 1 95 ? -17.531 -19.5 -13.188 1 93.94 95 LEU A O 1
ATOM 760 N N . LYS A 1 96 ? -15.68 -20.219 -14.258 1 90.62 96 LYS A N 1
ATOM 761 C CA . LYS A 1 96 ? -16.453 -21.031 -15.188 1 90.62 96 LYS A CA 1
ATOM 762 C C . LYS A 1 96 ? -17.188 -22.156 -14.469 1 90.62 96 LYS A C 1
ATOM 764 O O . LYS A 1 96 ? -18.359 -22.422 -14.734 1 90.62 96 LYS A O 1
ATOM 769 N N . LYS A 1 97 ? -16.531 -22.766 -13.641 1 87.62 97 LYS A N 1
ATOM 770 C CA . LYS A 1 97 ? -17.109 -23.859 -12.867 1 87.62 97 LYS A CA 1
ATOM 771 C C . LYS A 1 97 ? -18.312 -23.391 -12.062 1 87.62 97 LYS A C 1
ATOM 773 O O . LYS A 1 97 ? -19.281 -24.141 -11.891 1 87.62 97 LYS A O 1
ATOM 778 N N . ASN A 1 98 ? -18.266 -22.156 -11.617 1 89.81 98 ASN A N 1
ATOM 779 C CA . ASN A 1 98 ? -19.312 -21.641 -10.742 1 89.81 98 ASN A CA 1
ATOM 780 C C . ASN A 1 98 ? -20.375 -20.875 -11.531 1 89.81 98 ASN A C 1
ATOM 782 O O . ASN A 1 98 ? -21.328 -20.344 -10.953 1 89.81 98 ASN A O 1
ATOM 786 N N . GLY A 1 99 ? -20.219 -20.781 -12.781 1 93.06 99 GLY A N 1
ATOM 787 C CA . GLY A 1 99 ? -21.172 -20.094 -13.633 1 93.06 99 GLY A CA 1
ATOM 788 C C . GLY A 1 99 ? -21.266 -18.609 -13.375 1 93.06 99 GLY A C 1
ATOM 789 O O . GLY A 1 99 ? -22.344 -18.031 -13.383 1 93.06 99 GLY A O 1
ATOM 790 N N . PHE A 1 100 ? -20.109 -18.031 -13.148 1 94.81 100 PHE A N 1
ATOM 791 C CA . PHE A 1 100 ? -20.078 -16.594 -12.875 1 94.81 100 PHE A CA 1
ATOM 792 C C . PHE A 1 100 ? -20.422 -15.797 -14.125 1 94.81 100 PHE A C 1
ATOM 794 O O . PHE A 1 100 ? -19.906 -16.078 -15.203 1 94.81 100 PHE A O 1
ATOM 801 N N . ASN A 1 101 ? -21.312 -14.828 -14.008 1 94.25 101 ASN A N 1
ATOM 802 C CA . ASN A 1 101 ? -21.766 -14.102 -15.188 1 94.25 101 ASN A CA 1
ATOM 803 C C . ASN A 1 101 ? -21.828 -12.594 -14.93 1 94.25 101 ASN A C 1
ATOM 805 O O . ASN A 1 101 ? -22.453 -11.859 -15.703 1 94.25 101 ASN A O 1
ATOM 809 N N . LYS A 1 102 ? -21.25 -12.117 -13.93 1 96.81 102 LYS A N 1
ATOM 810 C CA . LYS A 1 102 ? -21.188 -10.688 -13.625 1 96.81 102 LYS A CA 1
ATOM 811 C C . LYS A 1 102 ? -19.891 -10.07 -14.125 1 96.81 102 LYS A C 1
ATOM 813 O O . LYS A 1 102 ? -19.109 -10.734 -14.82 1 96.81 102 LYS A O 1
ATOM 818 N N . ASP A 1 103 ? -19.75 -8.773 -13.867 1 97.62 103 ASP A N 1
ATOM 819 C CA . ASP A 1 103 ? -18.547 -8.07 -14.273 1 97.62 103 ASP A CA 1
ATOM 820 C C . ASP A 1 103 ? -17.438 -8.234 -13.234 1 97.62 103 ASP A C 1
ATOM 822 O O . ASP A 1 103 ? -17.703 -8.508 -12.062 1 97.62 103 ASP A O 1
ATOM 826 N N . ILE A 1 104 ? -16.219 -8.141 -13.734 1 98 104 ILE A N 1
ATOM 827 C CA . ILE A 1 104 ? -15.047 -8.164 -12.875 1 98 104 ILE A CA 1
ATOM 828 C C . ILE A 1 104 ? -14.328 -6.816 -12.953 1 98 104 ILE A C 1
ATOM 830 O O . ILE A 1 104 ? -14.008 -6.336 -14.039 1 98 104 ILE A O 1
ATOM 834 N N . PHE A 1 105 ? -14.148 -6.152 -11.828 1 98 105 PHE A N 1
ATOM 835 C CA . PHE A 1 105 ? -13.188 -5.055 -11.781 1 98 105 PHE A CA 1
ATOM 836 C C . PHE A 1 105 ? -11.789 -5.566 -11.461 1 98 105 PHE A C 1
ATOM 838 O O . PHE A 1 105 ? -11.547 -6.074 -10.367 1 98 105 PHE A O 1
ATOM 845 N N . ALA A 1 106 ? -10.891 -5.348 -12.445 1 96.75 106 ALA A N 1
ATOM 846 C CA . ALA A 1 106 ? -9.578 -5.973 -12.297 1 96.75 106 ALA A CA 1
ATOM 847 C C . ALA A 1 106 ? -8.477 -4.926 -12.188 1 96.75 106 ALA A C 1
ATOM 849 O O . ALA A 1 106 ? -8.391 -4.016 -13.016 1 96.75 106 ALA A O 1
ATOM 850 N N . ILE A 1 107 ? -7.738 -5.039 -11.109 1 95.94 107 ILE A N 1
ATOM 851 C CA . ILE A 1 107 ? -6.426 -4.406 -11 1 95.94 107 ILE A CA 1
ATOM 852 C C . ILE A 1 107 ? -5.332 -5.426 -11.32 1 95.94 107 ILE A C 1
ATOM 854 O O . ILE A 1 107 ? -4.82 -6.094 -10.414 1 95.94 107 ILE A O 1
ATOM 858 N N . ALA A 1 108 ? -5.004 -5.512 -12.578 1 93.62 108 ALA A N 1
ATOM 859 C CA . ALA A 1 108 ? -4.141 -6.578 -13.078 1 93.62 108 ALA A CA 1
ATOM 860 C C . ALA A 1 108 ? -3.416 -6.148 -14.352 1 93.62 108 ALA A C 1
ATOM 862 O O . ALA A 1 108 ? -3.713 -5.094 -14.914 1 93.62 108 ALA A O 1
ATOM 863 N N . SER A 1 109 ? -2.475 -6.914 -14.742 1 90.19 109 SER A N 1
ATOM 864 C CA . SER A 1 109 ? -1.708 -6.625 -15.953 1 90.19 109 SER A CA 1
ATOM 865 C C . SER A 1 109 ? -2.59 -6.68 -17.188 1 90.19 109 SER A C 1
ATOM 867 O O . SER A 1 109 ? -3.637 -7.328 -17.188 1 90.19 109 SER A O 1
ATOM 869 N N . ASP A 1 110 ? -2.098 -5.992 -18.25 1 87.88 110 ASP A N 1
ATOM 870 C CA . ASP A 1 110 ? -2.807 -6.047 -19.531 1 87.88 110 ASP A CA 1
ATOM 871 C C . ASP A 1 110 ? -2.939 -7.484 -20.016 1 87.88 110 ASP A C 1
ATOM 873 O O . ASP A 1 110 ? -3.979 -7.867 -20.562 1 87.88 110 ASP A O 1
ATOM 877 N N . GLY A 1 111 ? -1.911 -8.211 -19.828 1 85.88 111 GLY A N 1
ATOM 878 C CA . GLY A 1 111 ? -1.938 -9.609 -20.219 1 85.88 111 GLY A CA 1
ATOM 879 C C . GLY A 1 111 ? -3.002 -10.422 -19.5 1 85.88 111 GLY A C 1
ATOM 880 O O . GLY A 1 111 ? -3.717 -11.211 -20.125 1 85.88 111 GLY A O 1
ATOM 881 N N . ALA A 1 112 ? -3.105 -10.25 -18.234 1 90.75 112 ALA A N 1
ATOM 882 C CA . ALA A 1 112 ? -4.109 -10.961 -17.453 1 90.75 112 ALA A CA 1
ATOM 883 C C . ALA A 1 112 ? -5.52 -10.555 -17.875 1 90.75 112 ALA A C 1
ATOM 885 O O . ALA A 1 112 ? -6.406 -11.406 -18 1 90.75 112 ALA A O 1
ATOM 886 N N . ILE A 1 113 ? -5.746 -9.289 -18.094 1 92.44 113 ILE A N 1
ATOM 887 C CA . ILE A 1 113 ? -7.055 -8.773 -18.484 1 92.44 113 ILE A CA 1
ATOM 888 C C . ILE A 1 113 ? -7.449 -9.344 -19.844 1 92.44 113 ILE A C 1
ATOM 890 O O . ILE A 1 113 ? -8.594 -9.766 -20.031 1 92.44 113 ILE A O 1
ATOM 894 N N . GLU A 1 114 ? -6.5 -9.352 -20.703 1 91.12 114 GLU A N 1
ATOM 895 C CA . GLU A 1 114 ? -6.766 -9.891 -22.031 1 91.12 114 GLU A CA 1
ATOM 896 C C . GLU A 1 114 ? -7.141 -11.367 -21.969 1 91.12 114 GLU A C 1
ATOM 898 O O . GLU A 1 114 ? -8.062 -11.812 -22.656 1 91.12 114 GLU A O 1
ATOM 903 N N . VAL A 1 115 ? -6.438 -12.133 -21.172 1 92.12 115 VAL A N 1
ATOM 904 C CA . VAL A 1 115 ? -6.703 -13.555 -21.016 1 92.12 115 VAL A CA 1
ATOM 905 C C . VAL A 1 115 ? -8.109 -13.766 -20.453 1 92.12 115 VAL A C 1
ATOM 907 O O . VAL A 1 115 ? -8.844 -14.641 -20.906 1 92.12 115 VAL A O 1
ATOM 910 N N . MET A 1 116 ? -8.523 -12.938 -19.516 1 94.69 116 MET A N 1
ATOM 911 C CA . MET A 1 116 ? -9.852 -13.039 -18.922 1 94.69 116 MET A CA 1
ATOM 912 C C . MET A 1 116 ? -10.93 -12.695 -19.953 1 94.69 116 MET A C 1
ATOM 914 O O . MET A 1 116 ? -11.93 -13.406 -20.062 1 94.69 116 MET A O 1
ATOM 918 N N . ARG A 1 117 ? -10.664 -11.656 -20.672 1 95.25 117 ARG A N 1
ATOM 919 C CA . ARG A 1 117 ? -11.625 -11.242 -21.688 1 95.25 117 ARG A CA 1
ATOM 920 C C . ARG A 1 117 ? -11.758 -12.312 -22.766 1 95.25 117 ARG A C 1
ATOM 922 O O . ARG A 1 117 ? -12.867 -12.609 -23.219 1 95.25 117 ARG A O 1
ATOM 929 N N . ASN A 1 118 ? -10.68 -12.867 -23.188 1 94.06 118 ASN A N 1
ATOM 930 C CA . ASN A 1 118 ? -10.688 -13.922 -24.203 1 94.06 118 ASN A CA 1
ATOM 931 C C . ASN A 1 118 ? -11.438 -15.156 -23.719 1 94.06 118 ASN A C 1
ATOM 933 O O . ASN A 1 118 ? -11.938 -15.938 -24.516 1 94.06 118 ASN A O 1
ATOM 937 N N . ALA A 1 119 ? -11.523 -15.312 -22.438 1 94.62 119 ALA A N 1
ATOM 938 C CA . ALA A 1 119 ? -12.234 -16.438 -21.859 1 94.62 119 ALA A CA 1
ATOM 939 C C . ALA A 1 119 ? -13.727 -16.141 -21.75 1 94.62 119 ALA A C 1
ATOM 941 O O . ALA A 1 119 ? -14.492 -16.953 -21.219 1 94.62 119 ALA A O 1
ATOM 942 N N . GLY A 1 120 ? -14.156 -14.961 -22.141 1 96.19 120 GLY A N 1
ATOM 943 C CA . GLY A 1 120 ? -15.57 -14.625 -22.172 1 96.19 120 GLY A CA 1
ATOM 944 C C . GLY A 1 120 ? -16.031 -13.859 -20.953 1 96.19 120 GLY A C 1
ATOM 945 O O . GLY A 1 120 ? -17.234 -13.656 -20.766 1 96.19 120 GLY A O 1
ATOM 946 N N . LEU A 1 121 ? -15.117 -13.438 -20.156 1 96.81 121 LEU A N 1
ATOM 947 C CA . LEU A 1 121 ? -15.469 -12.68 -18.953 1 96.81 121 LEU A CA 1
ATOM 948 C C . LEU A 1 121 ? -15.516 -11.188 -19.25 1 96.81 121 LEU A C 1
ATOM 950 O O . LEU A 1 121 ? -14.719 -10.68 -20.047 1 96.81 121 LEU A O 1
ATOM 954 N N . ASN A 1 122 ? -16.453 -10.508 -18.656 1 96.5 122 ASN A N 1
ATOM 955 C CA . ASN A 1 122 ? -16.516 -9.055 -18.766 1 96.5 122 ASN A CA 1
ATOM 956 C C . ASN A 1 122 ? -15.633 -8.375 -17.734 1 96.5 122 ASN A C 1
ATOM 958 O O . ASN A 1 122 ? -15.969 -8.336 -16.547 1 96.5 122 ASN A O 1
ATOM 962 N N . VAL A 1 123 ? -14.555 -7.789 -18.219 1 97 123 VAL A N 1
ATOM 963 C CA . VAL A 1 123 ? -13.578 -7.203 -17.312 1 97 123 VAL A CA 1
ATOM 964 C C . VAL A 1 123 ? -13.523 -5.688 -17.516 1 97 123 VAL A C 1
ATOM 966 O O . VAL A 1 123 ? -13.359 -5.211 -18.641 1 97 123 VAL A O 1
ATOM 969 N N . ILE A 1 124 ? -13.734 -5.004 -16.438 1 95.81 124 ILE A N 1
ATOM 970 C CA . ILE A 1 124 ? -13.562 -3.557 -16.406 1 95.81 124 ILE A CA 1
ATOM 971 C C . ILE A 1 124 ? -12.312 -3.199 -15.625 1 95.81 124 ILE A C 1
ATOM 973 O O . ILE A 1 124 ? -11.961 -3.879 -14.656 1 95.81 124 ILE A O 1
ATOM 977 N N . ASP A 1 125 ? -11.57 -2.229 -16.125 1 94.19 125 ASP A N 1
ATOM 978 C CA . ASP A 1 125 ? -10.398 -1.727 -15.422 1 94.19 125 ASP A CA 1
ATOM 979 C C . ASP A 1 125 ? -10.492 -0.218 -15.203 1 94.19 125 ASP A C 1
ATOM 981 O O . ASP A 1 125 ? -11.477 0.412 -15.602 1 94.19 125 ASP A O 1
ATOM 985 N N . TYR A 1 126 ? -9.5 0.318 -14.469 1 93.44 126 TYR A N 1
ATOM 986 C CA . TYR A 1 126 ? -9.523 1.734 -14.117 1 93.44 126 TYR A CA 1
ATOM 987 C C . TYR A 1 126 ? -9.594 2.602 -15.367 1 93.44 126 TYR A C 1
ATOM 989 O O . TYR A 1 126 ? -10.352 3.574 -15.422 1 93.44 126 TYR A O 1
ATOM 997 N N . GLU A 1 127 ? -8.836 2.23 -16.375 1 90.5 127 GLU A N 1
ATOM 998 C CA . GLU A 1 127 ? -8.766 3.023 -17.594 1 90.5 127 GLU A CA 1
ATOM 999 C C . GLU A 1 127 ? -10.117 3.062 -18.312 1 90.5 127 GLU A C 1
ATOM 1001 O O . GLU A 1 127 ? -10.43 4.035 -19 1 90.5 127 GLU A O 1
ATOM 1006 N N . SER A 1 128 ? -10.922 2.061 -18.141 1 91.38 128 SER A N 1
ATOM 1007 C CA . SER A 1 128 ? -12.258 2.014 -18.719 1 91.38 128 SER A CA 1
ATOM 1008 C C . SER A 1 128 ? -13.211 2.955 -17.984 1 91.38 128 SER A C 1
ATOM 1010 O O . SER A 1 128 ? -14.281 3.279 -18.5 1 91.38 128 SER A O 1
ATOM 1012 N N . ILE A 1 129 ? -12.836 3.363 -16.812 1 92.75 129 ILE A N 1
ATOM 1013 C CA . ILE A 1 129 ? -13.695 4.199 -15.984 1 92.75 129 ILE A CA 1
ATOM 1014 C C . ILE A 1 129 ? -13.242 5.656 -16.078 1 92.75 129 ILE A C 1
ATOM 1016 O O . ILE A 1 129 ? -14.07 6.562 -16.203 1 92.75 129 ILE A O 1
ATOM 1020 N N . GLN A 1 130 ? -11.914 5.816 -15.984 1 90.38 130 GLN A N 1
ATOM 1021 C CA . GLN A 1 130 ? -11.336 7.152 -15.914 1 90.38 130 GLN A CA 1
ATOM 1022 C C . GLN A 1 130 ? -10.016 7.227 -16.672 1 90.38 130 GLN A C 1
ATOM 1024 O O . GLN A 1 130 ? -9.117 6.422 -16.453 1 90.38 130 GLN A O 1
ATOM 1029 N N . GLN A 1 131 ? -9.922 8.242 -17.453 1 82.75 131 GLN A N 1
ATOM 1030 C CA . GLN A 1 131 ? -8.695 8.43 -18.219 1 82.75 131 GLN A CA 1
ATOM 1031 C C . GLN A 1 131 ? -7.988 9.719 -17.828 1 82.75 131 GLN A C 1
ATOM 1033 O O . GLN A 1 131 ? -6.777 9.852 -18.016 1 82.75 131 GLN A O 1
ATOM 1038 N N . GLU A 1 132 ? -8.688 10.602 -17.172 1 87.44 132 GLU A N 1
ATOM 1039 C CA . GLU A 1 132 ? -8.133 11.906 -16.844 1 87.44 132 GLU A CA 1
ATOM 1040 C C . GLU A 1 132 ? -7.395 11.875 -15.508 1 87.44 132 GLU A C 1
ATOM 1042 O O . GLU A 1 132 ? -7.719 11.062 -14.633 1 87.44 132 GLU A O 1
ATOM 1047 N N . ARG A 1 133 ? -6.469 12.781 -15.398 1 89 133 ARG A N 1
ATOM 1048 C CA . ARG A 1 133 ? -5.719 12.945 -14.156 1 89 133 ARG A CA 1
ATOM 1049 C C . ARG A 1 133 ? -6.621 13.438 -13.031 1 89 133 ARG A C 1
ATOM 1051 O O . ARG A 1 133 ? -7.512 14.258 -13.25 1 89 133 ARG A O 1
ATOM 1058 N N . LEU A 1 134 ? -6.375 12.906 -11.852 1 92.44 134 LEU A N 1
ATOM 1059 C CA . LEU A 1 134 ? -7.062 13.383 -10.656 1 92.44 134 LEU A CA 1
ATOM 1060 C C . LEU A 1 134 ? -6.355 14.609 -10.078 1 92.44 134 LEU A C 1
ATOM 1062 O O . LEU A 1 134 ? -5.164 14.547 -9.773 1 92.44 134 LEU A O 1
ATOM 1066 N N . THR A 1 135 ? -7.055 15.672 -9.852 1 86.31 135 THR A N 1
ATOM 1067 C CA . THR A 1 135 ? -6.379 16.922 -9.531 1 86.31 135 THR A CA 1
ATOM 1068 C C . THR A 1 135 ? -6.703 17.359 -8.109 1 86.31 135 THR A C 1
ATOM 1070 O O . THR A 1 135 ? -5.969 18.156 -7.52 1 86.31 135 THR A O 1
ATOM 1073 N N . ASP A 1 136 ? -7.812 16.891 -7.66 1 87.38 136 ASP A N 1
ATOM 1074 C CA . ASP A 1 136 ? -8.258 17.344 -6.344 1 87.38 136 ASP A CA 1
ATOM 1075 C C . ASP A 1 136 ? -9.273 16.375 -5.75 1 87.38 136 ASP A C 1
ATOM 1077 O O . ASP A 1 136 ? -9.555 15.32 -6.332 1 87.38 136 ASP A O 1
ATOM 1081 N N . VAL A 1 137 ? -9.797 16.703 -4.621 1 87.88 137 VAL A N 1
ATOM 1082 C CA . VAL A 1 137 ? -10.711 15.844 -3.879 1 87.88 137 VAL A CA 1
ATOM 1083 C C . VAL A 1 137 ? -12 15.641 -4.68 1 87.88 137 VAL A C 1
ATOM 1085 O O . VAL A 1 137 ? -12.594 14.562 -4.652 1 87.88 137 VAL A O 1
ATOM 1088 N N . LEU A 1 138 ? -12.438 16.672 -5.367 1 88.44 138 LEU A N 1
ATOM 1089 C CA . LEU A 1 138 ? -13.664 16.578 -6.16 1 88.44 138 LEU A CA 1
ATOM 1090 C C . LEU A 1 138 ? -13.516 15.562 -7.277 1 88.44 138 LEU A C 1
ATOM 1092 O O . LEU A 1 138 ? -14.453 14.812 -7.566 1 88.44 138 LEU A O 1
ATOM 1096 N N . SER A 1 139 ? -12.344 15.602 -7.898 1 92.38 139 SER A N 1
ATOM 1097 C CA . SER A 1 139 ? -12.109 14.625 -8.953 1 92.38 139 SER A CA 1
ATOM 1098 C C . SER A 1 139 ? -12.109 13.203 -8.406 1 92.38 139 SER A C 1
ATOM 1100 O O . SER A 1 139 ? -12.531 12.266 -9.094 1 92.38 139 SER A O 1
ATOM 1102 N N . VAL A 1 140 ? -11.664 13.008 -7.219 1 93.75 140 VAL A N 1
ATOM 1103 C CA . VAL A 1 140 ? -11.656 11.688 -6.586 1 93.75 140 VAL A CA 1
ATOM 1104 C C . VAL A 1 140 ? -13.094 11.273 -6.262 1 93.75 140 VAL A C 1
ATOM 1106 O O . VAL A 1 140 ? -13.453 10.109 -6.434 1 93.75 140 VAL A O 1
ATOM 1109 N N . ARG A 1 141 ? -13.852 12.242 -5.789 1 93.25 141 ARG A N 1
ATOM 1110 C CA . ARG A 1 141 ? -15.258 11.961 -5.523 1 93.25 141 ARG A CA 1
ATOM 1111 C C . ARG A 1 141 ? -15.984 11.539 -6.797 1 93.25 141 ARG A C 1
ATOM 1113 O O . ARG A 1 141 ? -16.75 10.57 -6.789 1 93.25 141 ARG A O 1
ATOM 1120 N N . GLU A 1 142 ? -15.734 12.258 -7.828 1 93.62 142 GLU A N 1
ATOM 1121 C CA . GLU A 1 142 ? -16.344 11.93 -9.117 1 93.62 142 GLU A CA 1
ATOM 1122 C C . GLU A 1 142 ? -15.93 10.539 -9.586 1 93.62 142 GLU A C 1
ATOM 1124 O O . GLU A 1 142 ? -16.75 9.773 -10.094 1 93.62 142 GLU A O 1
ATOM 1129 N N . LEU A 1 143 ? -14.68 10.258 -9.453 1 95.81 143 LEU A N 1
ATOM 1130 C CA . LEU A 1 143 ? -14.188 8.93 -9.805 1 95.81 143 LEU A CA 1
ATOM 1131 C C . LEU A 1 143 ? -14.914 7.848 -9 1 95.81 143 LEU A C 1
ATOM 1133 O O . LEU A 1 143 ? -15.312 6.824 -9.555 1 95.81 143 LEU A O 1
ATOM 1137 N N . SER A 1 144 ? -15.047 8.07 -7.715 1 95.44 144 SER A N 1
ATOM 1138 C CA . SER 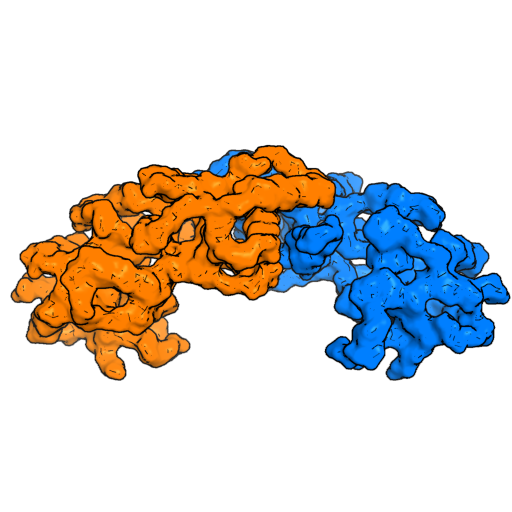A 1 144 ? -15.711 7.117 -6.832 1 95.44 144 SER A CA 1
ATOM 1139 C C . SER A 1 144 ? -17.156 6.863 -7.277 1 95.44 144 SER A C 1
ATOM 1141 O O . SER A 1 144 ? -17.594 5.715 -7.324 1 95.44 144 SER A O 1
ATOM 1143 N N . LEU A 1 145 ? -17.797 7.953 -7.637 1 94.19 145 LEU A N 1
ATOM 1144 C CA . LEU A 1 145 ? -19.188 7.84 -8.078 1 94.19 145 LEU A CA 1
ATOM 1145 C C . LEU A 1 145 ? -19.266 7.145 -9.438 1 94.19 145 LEU A C 1
ATOM 1147 O O . LEU A 1 145 ? -20.156 6.316 -9.664 1 94.19 145 LEU A O 1
ATOM 1151 N N . LYS A 1 146 ? -18.438 7.438 -10.367 1 95.25 146 LYS A N 1
ATOM 1152 C CA . LYS A 1 146 ? -18.359 6.754 -11.656 1 95.25 146 LYS A CA 1
ATOM 1153 C C . LYS A 1 146 ? -18.094 5.262 -11.469 1 95.25 146 LYS A C 1
ATOM 1155 O O . LYS A 1 146 ? -18.656 4.43 -12.18 1 95.25 146 LYS A O 1
ATOM 1160 N N . GLY A 1 147 ? -17.109 4.98 -10.531 1 94.56 147 GLY A N 1
ATOM 1161 C CA . GLY A 1 147 ? -16.828 3.59 -10.203 1 94.56 147 GLY A CA 1
ATOM 1162 C C . GLY A 1 147 ? -18.047 2.83 -9.719 1 94.56 147 GLY A C 1
ATOM 1163 O O . GLY A 1 147 ? -18.297 1.704 -10.156 1 94.56 147 GLY A O 1
ATOM 1164 N N . LEU A 1 148 ? -18.828 3.484 -8.875 1 94.19 148 LEU A N 1
ATOM 1165 C CA . LEU A 1 148 ? -20.047 2.857 -8.344 1 94.19 148 LEU A CA 1
ATOM 1166 C C . LEU A 1 148 ? -21.078 2.654 -9.438 1 94.19 148 LEU A C 1
ATOM 1168 O O . LEU A 1 148 ? -21.766 1.634 -9.461 1 94.19 148 LEU A O 1
ATOM 1172 N N . ASP A 1 149 ? -21.156 3.598 -10.266 1 94.62 149 ASP A N 1
ATOM 1173 C CA . ASP A 1 149 ? -22.109 3.51 -11.367 1 94.62 149 ASP A CA 1
ATOM 1174 C C . ASP A 1 149 ? -21.734 2.395 -12.336 1 94.62 149 ASP A C 1
ATOM 1176 O O . ASP A 1 149 ? -22.578 1.587 -12.719 1 94.62 149 ASP A O 1
ATOM 1180 N N . ARG A 1 150 ? -20.516 2.328 -12.711 1 90.69 150 ARG A N 1
ATOM 1181 C CA . ARG A 1 150 ? -20.016 1.31 -13.633 1 90.69 150 ARG A CA 1
ATOM 1182 C C . ARG A 1 150 ? -20 -0.063 -12.969 1 90.69 150 ARG A C 1
ATOM 1184 O O . ARG A 1 150 ? -20.031 -1.089 -13.656 1 90.69 150 ARG A O 1
ATOM 1191 N N . GLY A 1 151 ? -19.938 -0.013 -11.664 1 88.06 151 GLY A N 1
ATOM 1192 C CA . GLY A 1 151 ? -19.734 -1.243 -10.914 1 88.06 151 GLY A CA 1
ATOM 1193 C C . GLY A 1 151 ? -21.047 -1.899 -10.492 1 88.06 151 GLY A C 1
ATOM 1194 O O . GLY A 1 151 ? -21.031 -2.879 -9.742 1 88.06 151 GLY A O 1
ATOM 1195 N N . LYS A 1 152 ? -22.125 -1.387 -10.938 1 90.88 152 LYS A N 1
ATOM 1196 C CA . LYS A 1 152 ? -23.422 -1.881 -10.492 1 90.88 152 LYS A CA 1
ATOM 1197 C C . LYS A 1 152 ? -23.562 -3.377 -10.766 1 90.88 152 LYS A C 1
ATOM 1199 O O . LYS A 1 152 ? -24.219 -4.09 -10 1 90.88 152 LYS A O 1
ATOM 1204 N N . ASN A 1 153 ? -22.906 -3.895 -11.734 1 94.44 153 ASN A N 1
ATOM 1205 C CA . ASN A 1 153 ? -23 -5.309 -12.078 1 94.44 153 ASN A CA 1
ATOM 1206 C C . ASN A 1 153 ? -21.719 -6.059 -11.719 1 94.44 153 ASN A C 1
ATOM 1208 O O . ASN A 1 153 ? -21.531 -7.207 -12.125 1 94.44 153 ASN A O 1
ATOM 1212 N N . VAL A 1 154 ? -20.859 -5.391 -11 1 97.12 154 VAL A N 1
ATOM 1213 C CA . VAL A 1 154 ? -19.609 -6.027 -10.609 1 97.12 154 VAL A CA 1
ATOM 1214 C C . VAL A 1 154 ? -19.875 -7.059 -9.516 1 97.12 154 VAL A C 1
ATOM 1216 O O . VAL A 1 154 ? -20.531 -6.758 -8.516 1 97.12 154 VAL A O 1
ATOM 1219 N N . GLY A 1 155 ? -19.328 -8.25 -9.773 1 98 155 GLY A N 1
ATOM 1220 C CA . GLY A 1 155 ? -19.438 -9.297 -8.781 1 98 155 GLY A CA 1
ATOM 1221 C C . GLY A 1 155 ? -18.109 -9.641 -8.117 1 98 155 GLY A C 1
ATOM 1222 O O . GLY A 1 155 ? -18.094 -10.281 -7.066 1 98 155 GLY A O 1
ATOM 1223 N N . ILE A 1 156 ? -17.016 -9.148 -8.727 1 98 156 ILE A N 1
ATOM 1224 C CA . ILE A 1 156 ? -15.695 -9.492 -8.211 1 98 156 ILE A CA 1
ATOM 1225 C C . ILE A 1 156 ? -14.75 -8.305 -8.367 1 98 156 ILE A C 1
ATOM 1227 O O . ILE A 1 156 ? -14.75 -7.641 -9.414 1 98 156 ILE A O 1
ATOM 1231 N N . VAL A 1 157 ? -14.07 -8.039 -7.336 1 98 157 VAL A N 1
ATOM 1232 C CA . VAL A 1 157 ? -12.836 -7.262 -7.422 1 98 157 VAL A CA 1
ATOM 1233 C C . VAL A 1 157 ? -11.633 -8.203 -7.402 1 98 157 VAL A C 1
ATOM 1235 O O . VAL A 1 157 ? -11.477 -9 -6.48 1 98 157 VAL A O 1
ATOM 1238 N N . TYR A 1 158 ? -10.82 -8.133 -8.492 1 96.5 158 TYR A N 1
ATOM 1239 C CA . TYR A 1 158 ? -9.664 -9.008 -8.672 1 96.5 158 TYR A CA 1
ATOM 1240 C C . TYR A 1 158 ? -8.367 -8.211 -8.68 1 96.5 158 TYR A C 1
ATOM 1242 O O . TYR A 1 158 ? -8.219 -7.266 -9.461 1 96.5 158 TYR A O 1
ATOM 1250 N N . VAL A 1 159 ? -7.441 -8.562 -7.824 1 95.94 159 VAL A N 1
ATOM 1251 C CA . VAL A 1 159 ? -6.18 -7.836 -7.723 1 95.94 159 VAL A CA 1
ATOM 1252 C C . VAL A 1 159 ? -5.016 -8.781 -8.008 1 95.94 159 VAL A C 1
ATOM 1254 O O . VAL A 1 159 ? -4.926 -9.859 -7.422 1 95.94 159 VAL A O 1
ATOM 1257 N N . ASP A 1 160 ? -4.172 -8.344 -8.914 1 92.5 160 ASP A N 1
ATOM 1258 C CA . ASP A 1 160 ? -2.934 -9.023 -9.273 1 92.5 160 ASP A CA 1
ATOM 1259 C C . ASP A 1 160 ? -1.831 -8.023 -9.602 1 92.5 160 ASP A C 1
ATOM 1261 O O . ASP A 1 160 ? -2.021 -6.812 -9.461 1 92.5 160 ASP A O 1
ATOM 1265 N N . THR A 1 161 ? -0.664 -8.539 -10.008 1 91 161 THR A N 1
ATOM 1266 C CA . THR A 1 161 ? 0.423 -7.656 -10.406 1 91 161 THR A CA 1
ATOM 1267 C C . THR A 1 161 ? -0.007 -6.766 -11.57 1 91 161 THR A C 1
ATOM 1269 O O . THR A 1 161 ? -0.548 -7.254 -12.57 1 91 161 THR A O 1
ATOM 1272 N N . ASN A 1 162 ? 0.156 -5.539 -11.422 1 91.5 162 ASN A N 1
ATOM 1273 C CA . ASN A 1 162 ? -0.094 -4.504 -12.422 1 91.5 162 ASN A CA 1
ATOM 1274 C C . ASN A 1 162 ? 0.939 -3.387 -12.336 1 91.5 162 ASN A C 1
ATOM 1276 O O . ASN A 1 162 ? 0.916 -2.578 -11.406 1 91.5 162 ASN A O 1
ATOM 1280 N N . PHE A 1 163 ? 1.818 -3.301 -13.352 1 92.31 163 PHE A N 1
ATOM 1281 C CA . PHE A 1 163 ? 2.924 -2.352 -13.328 1 92.31 163 PHE A CA 1
ATOM 1282 C C . PHE A 1 163 ? 2.428 -0.933 -13.578 1 92.31 163 PHE A C 1
ATOM 1284 O O . PHE A 1 163 ? 3.189 0.028 -13.453 1 92.31 163 PHE A O 1
ATOM 1291 N N . ASN A 1 164 ? 1.107 -0.841 -13.773 1 90.38 164 ASN A N 1
ATOM 1292 C CA . ASN A 1 164 ? 0.544 0.48 -14.031 1 90.38 164 ASN A CA 1
ATOM 1293 C C . ASN A 1 164 ? -0.574 0.812 -13.047 1 90.38 164 ASN A C 1
ATOM 1295 O O . ASN A 1 164 ? -1.41 1.677 -13.32 1 90.38 164 ASN A O 1
ATOM 1299 N N . THR A 1 165 ? -0.628 0 -11.984 1 92 165 THR A N 1
ATOM 1300 C CA . THR A 1 165 ? -1.575 0.323 -10.922 1 92 165 THR A CA 1
ATOM 1301 C C . THR A 1 165 ? -1.375 1.756 -10.438 1 92 165 THR A C 1
ATOM 1303 O O . THR A 1 165 ? -0.241 2.227 -10.328 1 92 165 THR A O 1
ATOM 1306 N N . CYS A 1 166 ? -2.49 2.416 -10.188 1 93.56 166 CYS A N 1
ATOM 1307 C CA . CYS A 1 166 ? -2.406 3.789 -9.703 1 93.56 166 CYS A CA 1
ATOM 1308 C C . CYS A 1 166 ? -3.432 4.043 -8.602 1 93.56 166 CYS A C 1
ATOM 1310 O O . CYS A 1 166 ? -4.254 3.176 -8.297 1 93.56 166 CYS A O 1
ATOM 1312 N N . TYR A 1 167 ? -3.314 5.203 -7.996 1 95 167 TYR A N 1
ATOM 1313 C CA . TYR A 1 167 ? -4.23 5.648 -6.949 1 95 167 TYR A CA 1
ATOM 1314 C C . TYR A 1 167 ? -5.68 5.414 -7.355 1 95 167 TYR A C 1
ATOM 1316 O O . TYR A 1 167 ? -6.48 4.914 -6.566 1 95 167 TYR A O 1
ATOM 1324 N N . GLY A 1 168 ? -6 5.766 -8.555 1 95.31 168 GLY A N 1
ATOM 1325 C CA . GLY A 1 168 ? -7.367 5.664 -9.039 1 95.31 168 GLY A CA 1
ATOM 1326 C C . GLY A 1 168 ? -7.898 4.246 -9.047 1 95.31 168 GLY A C 1
ATOM 1327 O O . GLY A 1 168 ? -9.07 4.012 -8.734 1 95.31 168 GLY A O 1
ATOM 1328 N N . SER A 1 169 ? -7.09 3.314 -9.445 1 95.69 169 SER A N 1
ATOM 1329 C CA . SER A 1 169 ? -7.504 1.916 -9.453 1 95.69 169 SER A CA 1
ATOM 1330 C C . SER A 1 169 ? -7.84 1.427 -8.047 1 95.69 169 SER A C 1
ATOM 1332 O O . SER A 1 169 ? -8.844 0.744 -7.848 1 95.69 169 SER A O 1
ATOM 1334 N N . LEU A 1 170 ? -7.016 1.797 -7.082 1 95.62 170 LEU A N 1
ATOM 1335 C CA . LEU A 1 170 ? -7.246 1.396 -5.699 1 95.62 170 LEU A CA 1
ATOM 1336 C C . LEU A 1 170 ? -8.484 2.08 -5.133 1 95.62 170 LEU A C 1
ATOM 1338 O O . LEU A 1 170 ? -9.242 1.477 -4.367 1 95.62 170 LEU A O 1
ATOM 1342 N N . GLN A 1 171 ? -8.625 3.326 -5.527 1 96.06 171 GLN A N 1
ATOM 1343 C CA . GLN A 1 171 ? -9.789 4.082 -5.078 1 96.06 171 GLN A CA 1
ATOM 1344 C C . GLN A 1 171 ? -11.086 3.418 -5.531 1 96.06 171 GLN A C 1
ATOM 1346 O O . GLN A 1 171 ? -12.016 3.256 -4.738 1 96.06 171 GLN A O 1
ATOM 1351 N N . VAL A 1 172 ? -11.133 3.053 -6.785 1 96.5 172 VAL A N 1
ATOM 1352 C CA . VAL A 1 172 ? -12.328 2.396 -7.316 1 96.5 172 VAL A CA 1
ATOM 1353 C C . VAL A 1 172 ? -12.516 1.043 -6.633 1 96.5 172 VAL A C 1
ATOM 1355 O O . VAL A 1 172 ? -13.625 0.7 -6.219 1 96.5 172 VAL A O 1
ATOM 1358 N N . GLY A 1 173 ? -11.422 0.268 -6.465 1 96.94 173 GLY A N 1
ATOM 1359 C CA . GLY A 1 173 ? -11.5 -1.012 -5.777 1 96.94 173 GLY A CA 1
ATOM 1360 C C . GLY A 1 173 ? -12.078 -0.9 -4.379 1 96.94 173 GLY A C 1
ATOM 1361 O O . GLY A 1 173 ? -12.938 -1.691 -3.988 1 96.94 173 GLY A O 1
ATOM 1362 N N . GLN A 1 174 ? -11.586 0.086 -3.678 1 95.69 174 GLN A N 1
ATOM 1363 C CA . GLN A 1 174 ? -12.047 0.294 -2.307 1 95.69 174 GLN A CA 1
ATOM 1364 C C . GLN A 1 174 ? -13.531 0.638 -2.271 1 95.69 174 GLN A C 1
ATOM 1366 O O . GLN A 1 174 ? -14.266 0.15 -1.41 1 95.69 174 GLN A O 1
ATOM 1371 N N . VAL A 1 175 ? -13.961 1.469 -3.148 1 95.81 175 VAL A N 1
ATOM 1372 C CA . VAL A 1 175 ? -15.352 1.916 -3.166 1 95.81 175 VAL A CA 1
ATOM 1373 C C . VAL A 1 175 ? -16.266 0.738 -3.484 1 95.81 175 VAL A C 1
ATOM 1375 O O . VAL A 1 175 ? -17.328 0.583 -2.865 1 95.81 175 VAL A O 1
ATOM 1378 N N . LEU A 1 176 ? -15.898 -0.055 -4.426 1 97 176 LEU A N 1
ATOM 1379 C CA . LEU A 1 176 ? -16.703 -1.21 -4.805 1 97 176 LEU A CA 1
ATOM 1380 C C . LEU A 1 176 ? -16.812 -2.197 -3.646 1 97 176 LEU A C 1
ATOM 1382 O O . LEU A 1 176 ? -17.906 -2.668 -3.33 1 97 176 LEU A O 1
ATOM 1386 N N . LEU A 1 177 ? -15.734 -2.465 -2.957 1 97.12 177 LEU A N 1
ATOM 1387 C CA . LEU A 1 177 ? -15.711 -3.43 -1.863 1 97.12 177 LEU A CA 1
ATOM 1388 C C . LEU A 1 177 ? -16.5 -2.908 -0.665 1 97.12 177 LEU A C 1
ATOM 1390 O O . LEU A 1 177 ? -17.109 -3.688 0.067 1 97.12 177 LEU A O 1
ATOM 1394 N N . ASN A 1 178 ? -16.469 -1.593 -0.516 1 94.56 178 ASN A N 1
ATOM 1395 C CA . ASN A 1 178 ? -17.141 -0.993 0.636 1 94.56 178 ASN A CA 1
ATOM 1396 C C . ASN A 1 178 ? -18.641 -0.846 0.402 1 94.56 178 ASN A C 1
ATOM 1398 O O . ASN A 1 178 ? -19.422 -0.982 1.335 1 94.56 178 ASN A O 1
ATOM 1402 N N . ARG A 1 179 ? -18.984 -0.572 -0.826 1 94.44 179 ARG A N 1
ATOM 1403 C CA . ARG A 1 179 ? -20.344 -0.094 -1.066 1 94.44 179 ARG A CA 1
ATOM 1404 C C . ARG A 1 179 ? -21.219 -1.201 -1.641 1 94.44 179 ARG A C 1
ATOM 1406 O O . ARG A 1 179 ? -22.453 -1.104 -1.614 1 94.44 179 ARG A O 1
ATOM 1413 N N . ILE A 1 180 ? -20.594 -2.182 -2.191 1 94.31 180 ILE A N 1
ATOM 1414 C CA . ILE A 1 180 ? -21.359 -3.277 -2.766 1 94.31 180 ILE A CA 1
ATOM 1415 C C . ILE A 1 180 ? -21.109 -4.559 -1.971 1 94.31 180 ILE A C 1
ATOM 1417 O O . ILE A 1 180 ? -20.062 -5.199 -2.125 1 94.31 180 ILE A O 1
ATOM 1421 N N . GLU A 1 181 ? -22 -4.957 -1.212 1 90.88 181 GLU A N 1
ATOM 1422 C CA . GLU A 1 181 ? -21.844 -6.02 -0.222 1 90.88 181 GLU A CA 1
ATOM 1423 C C . GLU A 1 181 ? -21.547 -7.359 -0.89 1 90.88 181 GLU A C 1
ATOM 1425 O O . GLU A 1 181 ? -20.719 -8.133 -0.402 1 90.88 181 GLU A O 1
ATOM 1430 N N . LYS A 1 182 ? -22.078 -7.602 -1.992 1 92.88 182 LYS A N 1
ATOM 1431 C CA . LYS A 1 182 ? -22.031 -8.945 -2.566 1 92.88 182 LYS A CA 1
ATOM 1432 C C . LYS A 1 182 ? -20.781 -9.117 -3.436 1 92.88 182 LYS A C 1
ATOM 1434 O O . LYS A 1 182 ? -20.516 -10.219 -3.928 1 92.88 182 LYS A O 1
ATOM 1439 N N . VAL A 1 183 ? -20.047 -8.055 -3.582 1 96.69 183 VAL A N 1
ATOM 1440 C CA . VAL A 1 183 ? -18.859 -8.156 -4.422 1 96.69 183 VAL A CA 1
ATOM 1441 C C . VAL A 1 183 ? -17.812 -9.016 -3.721 1 96.69 183 VAL A C 1
ATOM 1443 O O . VAL A 1 183 ? -17.5 -8.789 -2.549 1 96.69 183 VAL A O 1
ATOM 1446 N N . GLN A 1 184 ? -17.297 -10.023 -4.363 1 96.88 184 GLN A N 1
ATOM 1447 C CA . GLN A 1 184 ? -16.234 -10.867 -3.844 1 96.88 184 GLN A CA 1
ATOM 1448 C C . GLN A 1 184 ? -14.867 -10.242 -4.09 1 96.88 184 GLN A C 1
ATOM 1450 O O . GLN A 1 184 ? -14.695 -9.469 -5.035 1 96.88 184 GLN A O 1
ATOM 1455 N N . PHE A 1 185 ? -13.984 -10.547 -3.244 1 97.56 185 PHE A N 1
ATOM 1456 C CA . PHE A 1 185 ? -12.633 -10.016 -3.303 1 97.56 185 PHE A CA 1
ATOM 1457 C C . PHE A 1 185 ? -11.617 -11.141 -3.514 1 97.56 185 PHE A C 1
ATOM 1459 O O . PHE A 1 185 ? -11.43 -11.984 -2.639 1 97.56 185 PHE A O 1
ATOM 1466 N N . PHE A 1 186 ? -10.961 -11.133 -4.738 1 96.19 186 PHE A N 1
ATOM 1467 C CA . PHE A 1 186 ? -9.977 -12.148 -5.066 1 96.19 186 PHE A CA 1
ATOM 1468 C C . PHE A 1 186 ? -8.602 -11.523 -5.273 1 96.19 186 PHE A C 1
ATOM 1470 O O . PHE A 1 186 ? -8.492 -10.406 -5.785 1 96.19 186 PHE A O 1
ATOM 1477 N N . ALA A 1 187 ? -7.605 -12.203 -4.906 1 93.31 187 ALA A N 1
ATOM 1478 C CA . ALA A 1 187 ? -6.215 -11.852 -5.184 1 93.31 187 ALA A CA 1
ATOM 1479 C C . ALA A 1 187 ? -5.469 -13.023 -5.82 1 93.31 187 ALA A C 1
ATOM 1481 O O . ALA A 1 187 ? -5.707 -14.18 -5.473 1 93.31 187 ALA A O 1
ATOM 1482 N N . ALA A 1 188 ? -4.629 -12.711 -6.828 1 85.25 188 ALA A N 1
ATOM 1483 C CA . ALA A 1 188 ? -3.805 -13.75 -7.445 1 85.25 188 ALA A CA 1
ATOM 1484 C C . ALA A 1 188 ? -2.783 -14.305 -6.453 1 85.25 188 ALA A C 1
ATOM 1486 O O . ALA A 1 188 ? -2.918 -15.43 -5.977 1 85.25 188 ALA A O 1
ATOM 1487 N N . CYS A 1 189 ? -1.611 -13.617 -6.258 1 77 189 CYS A N 1
ATOM 1488 C CA . CYS A 1 189 ? -0.61 -14.008 -5.27 1 77 189 CYS A CA 1
ATOM 1489 C C . CYS A 1 189 ? -0.181 -12.812 -4.43 1 77 189 CYS A C 1
ATOM 1491 O O . CYS A 1 189 ? 0.133 -11.75 -4.969 1 77 189 CYS A O 1
ATOM 1493 N N . PRO A 1 190 ? -0.235 -13.086 -3.193 1 79.88 190 PRO A N 1
ATOM 1494 C CA . PRO A 1 190 ? 0.088 -11.992 -2.271 1 79.88 190 PRO A CA 1
ATOM 1495 C C . PRO A 1 190 ? 1.592 -11.82 -2.07 1 79.88 190 PRO A C 1
ATOM 1497 O O . PRO A 1 190 ? 2.045 -11.578 -0.949 1 79.88 190 PRO A O 1
ATOM 1500 N N . ASP A 1 191 ? 2.373 -12.016 -3.203 1 81.75 191 ASP A N 1
ATOM 1501 C CA . ASP A 1 191 ? 3.814 -11.82 -3.086 1 81.75 191 ASP A CA 1
ATOM 1502 C C . ASP A 1 191 ? 4.145 -10.359 -2.793 1 81.75 191 ASP A C 1
ATOM 1504 O O . ASP A 1 191 ? 3.529 -9.445 -3.355 1 81.75 191 ASP A O 1
ATOM 1508 N N . ASP A 1 192 ? 5.07 -10.148 -1.958 1 85.38 192 ASP A N 1
ATOM 1509 C CA . ASP A 1 192 ? 5.48 -8.797 -1.606 1 85.38 192 ASP A CA 1
ATOM 1510 C C . ASP A 1 192 ? 6.492 -8.25 -2.611 1 85.38 192 ASP A C 1
ATOM 1512 O O . ASP A 1 192 ? 6.41 -7.082 -3.01 1 85.38 192 ASP A O 1
ATOM 1516 N N . THR A 1 193 ? 7.484 -9.102 -2.938 1 85.12 193 THR A N 1
ATOM 1517 C CA . THR A 1 193 ? 8.531 -8.711 -3.875 1 85.12 193 THR A CA 1
ATOM 1518 C C . THR A 1 193 ? 8.938 -9.883 -4.758 1 85.12 193 THR A C 1
ATOM 1520 O O . THR A 1 193 ? 8.562 -11.031 -4.488 1 85.12 193 THR A O 1
ATOM 1523 N N . GLY A 1 194 ? 9.539 -9.609 -5.82 1 79.12 194 GLY A N 1
ATOM 1524 C CA . GLY A 1 194 ? 10.195 -10.57 -6.695 1 79.12 194 GLY A CA 1
ATOM 1525 C C . GLY A 1 194 ? 11.547 -10.102 -7.188 1 79.12 194 GLY A C 1
ATOM 1526 O O . GLY A 1 194 ? 11.703 -8.938 -7.578 1 79.12 194 GLY A O 1
ATOM 1527 N N . SER A 1 195 ? 12.477 -10.922 -7.137 1 78.12 195 SER A N 1
ATOM 1528 C CA . SER A 1 195 ? 13.836 -10.562 -7.539 1 78.12 195 SER A CA 1
ATOM 1529 C C . SER A 1 195 ? 13.953 -10.445 -9.055 1 78.12 195 SER A C 1
ATOM 1531 O O . SER A 1 195 ? 13.383 -11.258 -9.789 1 78.12 195 SER A O 1
ATOM 1533 N N . ILE A 1 196 ? 14.664 -9.367 -9.523 1 78.5 196 ILE A N 1
ATOM 1534 C CA . ILE A 1 196 ? 14.914 -9.234 -10.953 1 78.5 196 ILE A CA 1
ATOM 1535 C C . ILE A 1 196 ? 16.422 -9.086 -11.203 1 78.5 196 ILE A C 1
ATOM 1537 O O . ILE A 1 196 ? 16.828 -8.453 -12.18 1 78.5 196 ILE A O 1
ATOM 1541 N N . GLY A 1 197 ? 17.172 -9.562 -10.281 1 73.31 197 GLY A N 1
ATOM 1542 C CA . GLY A 1 197 ? 18.625 -9.555 -10.422 1 73.31 197 GLY A CA 1
ATOM 1543 C C . GLY A 1 197 ? 19.266 -8.25 -9.992 1 73.31 197 GLY A C 1
ATOM 1544 O O . GLY A 1 197 ? 18.578 -7.234 -9.859 1 73.31 197 GLY A O 1
ATOM 1545 N N . ASP A 1 198 ? 20.578 -8.227 -9.672 1 81 198 ASP A N 1
ATOM 1546 C CA . ASP A 1 198 ? 21.391 -7.062 -9.336 1 81 198 ASP A CA 1
ATOM 1547 C C . ASP A 1 198 ? 20.844 -6.352 -8.102 1 81 198 ASP A C 1
ATOM 1549 O O . ASP A 1 198 ? 20.766 -5.121 -8.07 1 81 198 ASP A O 1
ATOM 1553 N N . ASN A 1 199 ? 20.25 -7.129 -7.207 1 82.12 199 ASN A N 1
ATOM 1554 C CA . ASN A 1 199 ? 19.719 -6.609 -5.957 1 82.12 199 ASN A CA 1
ATOM 1555 C C . ASN A 1 199 ? 18.531 -5.691 -6.195 1 82.12 199 ASN A C 1
ATOM 1557 O O . ASN A 1 199 ? 18.281 -4.766 -5.418 1 82.12 199 ASN A O 1
ATOM 1561 N N . LEU A 1 200 ? 18.016 -5.844 -7.398 1 87.94 200 LEU A N 1
ATOM 1562 C CA . LEU A 1 200 ? 16.75 -5.168 -7.695 1 87.94 200 LEU A CA 1
ATOM 1563 C C . LEU A 1 200 ? 15.57 -6.113 -7.496 1 87.94 200 LEU A C 1
ATOM 1565 O O . LEU A 1 200 ? 15.688 -7.316 -7.73 1 87.94 200 LEU A O 1
ATOM 1569 N N . PHE A 1 201 ? 14.492 -5.543 -7.062 1 87.81 201 PHE A N 1
ATOM 1570 C CA . PHE A 1 201 ? 13.281 -6.34 -6.871 1 87.81 201 PHE A CA 1
ATOM 1571 C C . PHE A 1 201 ? 12.062 -5.613 -7.418 1 87.81 201 PHE A C 1
ATOM 1573 O O . PHE A 1 201 ? 12.008 -4.383 -7.402 1 87.81 201 PHE A O 1
ATOM 1580 N N . LEU A 1 202 ? 11.156 -6.402 -7.844 1 89.56 202 LEU A N 1
ATOM 1581 C CA . LEU A 1 202 ? 9.828 -5.902 -8.188 1 89.56 202 LEU A CA 1
ATOM 1582 C C . LEU A 1 202 ? 8.977 -5.719 -6.938 1 89.56 202 LEU A C 1
ATOM 1584 O O . LEU A 1 202 ? 9.07 -6.508 -5.992 1 89.56 202 LEU A O 1
ATOM 1588 N N . THR A 1 203 ? 8.148 -4.688 -7.016 1 89.06 203 THR A N 1
ATOM 1589 C CA . THR A 1 203 ? 7.074 -4.574 -6.035 1 89.06 203 THR A CA 1
ATOM 1590 C C . THR A 1 203 ? 5.926 -5.516 -6.383 1 89.06 203 THR A C 1
ATOM 1592 O O . THR A 1 203 ? 5.355 -5.434 -7.473 1 89.06 203 THR A O 1
ATOM 1595 N N . GLY A 1 204 ? 5.648 -6.43 -5.496 1 88.69 204 GLY A N 1
ATOM 1596 C CA . GLY A 1 204 ? 4.535 -7.34 -5.727 1 88.69 204 GLY A CA 1
ATOM 1597 C C . GLY A 1 204 ? 3.186 -6.719 -5.426 1 88.69 204 GLY A C 1
ATOM 1598 O O . GLY A 1 204 ? 3.109 -5.57 -4.98 1 88.69 204 GLY A O 1
ATOM 1599 N N . PRO A 1 205 ? 2.133 -7.461 -5.727 1 90.75 205 PRO A N 1
ATOM 1600 C CA . PRO A 1 205 ? 0.787 -6.898 -5.59 1 90.75 205 PRO A CA 1
ATOM 1601 C C . PRO A 1 205 ? 0.327 -6.816 -4.133 1 90.75 205 PRO A C 1
ATOM 1603 O O . PRO A 1 205 ? -0.725 -6.238 -3.848 1 90.75 205 PRO A O 1
ATOM 1606 N N . LYS A 1 206 ? 1.084 -7.273 -3.188 1 91.62 206 LYS A N 1
ATOM 1607 C CA . LYS A 1 206 ? 0.655 -7.383 -1.796 1 91.62 206 LYS A CA 1
ATOM 1608 C C . LYS A 1 206 ? 0.283 -6.016 -1.229 1 91.62 206 LYS A C 1
ATOM 1610 O O . LYS A 1 206 ? -0.638 -5.902 -0.419 1 91.62 206 LYS A O 1
ATOM 1615 N N . TYR A 1 207 ? 1.032 -4.961 -1.553 1 91.81 207 TYR A N 1
ATOM 1616 C CA . TYR A 1 207 ? 0.75 -3.656 -0.962 1 91.81 207 TYR A CA 1
ATOM 1617 C C . TYR A 1 207 ? -0.637 -3.166 -1.359 1 91.81 207 TYR A C 1
ATOM 1619 O O . TYR A 1 207 ? -1.319 -2.51 -0.569 1 91.81 207 TYR A O 1
ATOM 1627 N N . ASN A 1 208 ? -1.076 -3.551 -2.592 1 94.19 208 ASN A N 1
ATOM 1628 C CA . ASN A 1 208 ? -2.432 -3.225 -3.023 1 94.19 208 ASN A CA 1
ATOM 1629 C C . ASN A 1 208 ? -3.471 -4.059 -2.283 1 94.19 208 ASN A C 1
ATOM 1631 O O . ASN A 1 208 ? -4.504 -3.541 -1.858 1 94.19 208 ASN A O 1
ATOM 1635 N N . ILE A 1 209 ? -3.174 -5.293 -2.152 1 95.12 209 ILE A N 1
ATOM 1636 C CA . ILE A 1 209 ? -4.082 -6.227 -1.494 1 95.12 209 ILE A CA 1
ATOM 1637 C C . ILE A 1 209 ? -4.273 -5.816 -0.036 1 95.12 209 ILE A C 1
ATOM 1639 O O . ILE A 1 209 ? -5.406 -5.707 0.441 1 95.12 209 ILE A O 1
ATOM 1643 N N . ASP A 1 210 ? -3.164 -5.551 0.623 1 94.69 210 ASP A N 1
ATOM 1644 C CA . ASP A 1 210 ? -3.217 -5.148 2.025 1 94.69 210 ASP A CA 1
ATOM 1645 C C . ASP A 1 210 ? -4.059 -3.887 2.203 1 94.69 210 ASP A C 1
ATOM 1647 O O . ASP A 1 210 ? -4.84 -3.785 3.15 1 94.69 210 ASP A O 1
ATOM 1651 N N . ALA A 1 211 ? -3.832 -2.947 1.344 1 94.5 211 ALA A N 1
ATOM 1652 C CA . ALA A 1 211 ? -4.566 -1.687 1.43 1 94.5 211 ALA A CA 1
ATOM 1653 C C . ALA A 1 211 ? -6.066 -1.913 1.279 1 94.5 211 ALA A C 1
ATOM 1655 O O . ALA A 1 211 ? -6.859 -1.406 2.076 1 94.5 211 ALA A O 1
ATOM 1656 N N . LEU A 1 212 ? -6.445 -2.707 0.288 1 96.69 212 LEU A N 1
ATOM 1657 C CA . LEU A 1 212 ? -7.859 -2.961 0.032 1 96.69 212 LEU A CA 1
ATOM 1658 C C . LEU A 1 212 ? -8.484 -3.77 1.166 1 96.69 212 LEU A C 1
ATOM 1660 O O . LEU A 1 212 ? -9.641 -3.547 1.532 1 96.69 212 LEU A O 1
ATOM 1664 N N . GLU A 1 213 ? -7.738 -4.711 1.7 1 96.56 213 GLU A N 1
ATOM 1665 C CA . GLU A 1 213 ? -8.234 -5.465 2.85 1 96.56 213 GLU A CA 1
ATOM 1666 C C . GLU A 1 213 ? -8.477 -4.551 4.047 1 96.56 213 GLU A C 1
ATOM 1668 O O . GLU A 1 213 ? -9.508 -4.648 4.707 1 96.56 213 GLU A O 1
ATOM 1673 N N . ARG A 1 214 ? -7.531 -3.707 4.238 1 93.88 214 ARG A N 1
ATOM 1674 C CA . ARG A 1 214 ? -7.625 -2.783 5.363 1 93.88 214 ARG A CA 1
ATOM 1675 C C . ARG A 1 214 ? -8.812 -1.845 5.207 1 93.88 214 ARG A C 1
ATOM 1677 O O . ARG A 1 214 ? -9.617 -1.689 6.133 1 93.88 214 ARG A O 1
ATOM 1684 N N . TRP A 1 215 ? -8.984 -1.262 4.031 1 93.44 215 TRP A N 1
ATOM 1685 C CA . TRP A 1 215 ? -10.016 -0.259 3.791 1 93.44 215 TRP A CA 1
ATOM 1686 C C . TRP A 1 215 ? -11.406 -0.896 3.775 1 93.44 215 TRP A C 1
ATOM 1688 O O . TRP A 1 215 ? -12.383 -0.274 4.188 1 93.44 215 TRP A O 1
ATOM 1698 N N . SER A 1 216 ? -11.508 -2.102 3.34 1 94.5 216 SER A N 1
ATOM 1699 C CA . SER A 1 216 ? -12.805 -2.748 3.16 1 94.5 216 SER A CA 1
ATOM 1700 C C . SER A 1 216 ? -13.156 -3.631 4.355 1 94.5 216 SER A C 1
ATOM 1702 O O . SER A 1 216 ? -14.297 -4.062 4.5 1 94.5 216 SER A O 1
ATOM 1704 N N . ASN A 1 217 ? -12.148 -3.947 5.18 1 94.44 217 ASN A N 1
ATOM 1705 C CA . ASN A 1 217 ? -12.281 -4.91 6.266 1 94.44 217 ASN A CA 1
ATOM 1706 C C . ASN A 1 217 ? -12.727 -6.277 5.754 1 94.44 217 ASN A C 1
ATOM 1708 O O . ASN A 1 217 ? -13.57 -6.93 6.367 1 94.44 217 ASN A O 1
ATOM 1712 N N . ARG A 1 218 ? -12.305 -6.598 4.543 1 96 218 ARG A N 1
ATOM 1713 C CA . ARG A 1 218 ? -12.531 -7.891 3.906 1 96 218 ARG A CA 1
ATOM 1714 C C . ARG A 1 218 ? -11.211 -8.562 3.553 1 96 218 ARG A C 1
ATOM 1716 O O . ARG A 1 218 ? -10.227 -7.891 3.236 1 96 218 ARG A O 1
ATOM 1723 N N . LYS A 1 219 ? -11.227 -9.82 3.648 1 94.94 219 LYS A N 1
ATOM 1724 C CA . LYS A 1 219 ? -10.047 -10.586 3.258 1 94.94 219 LYS A CA 1
ATOM 1725 C C . LYS A 1 219 ? -10.195 -11.133 1.843 1 94.94 219 LYS A C 1
ATOM 1727 O O . LYS A 1 219 ? -11.258 -11.641 1.473 1 94.94 219 LYS A O 1
ATOM 1732 N N . ALA A 1 220 ? -9.172 -10.969 1.068 1 95.38 220 ALA A N 1
ATOM 1733 C CA . ALA A 1 220 ? -9.188 -11.508 -0.292 1 95.38 220 ALA A CA 1
ATOM 1734 C C . ALA A 1 220 ? -9.062 -13.023 -0.287 1 95.38 220 ALA A C 1
ATOM 1736 O O . ALA A 1 220 ? -8.312 -13.594 0.511 1 95.38 220 ALA A O 1
ATOM 1737 N N . SER A 1 221 ? -9.836 -13.641 -1.143 1 93.25 221 SER A N 1
ATOM 1738 C CA . SER A 1 221 ? -9.602 -15.055 -1.439 1 93.25 221 SER A CA 1
ATOM 1739 C C . SER A 1 221 ? -8.438 -15.227 -2.412 1 93.25 221 SER A C 1
ATOM 1741 O O . SER A 1 221 ? -8.477 -14.711 -3.531 1 93.25 221 SER A O 1
ATOM 1743 N N . VAL A 1 222 ? -7.5 -15.984 -2.061 1 91.19 222 VAL A N 1
ATOM 1744 C CA . VAL A 1 222 ? -6.305 -16.125 -2.881 1 91.19 222 VAL A CA 1
ATOM 1745 C C . VAL A 1 222 ? -6.461 -17.328 -3.809 1 91.19 222 VAL A C 1
ATOM 1747 O O . VAL A 1 222 ? -6.922 -18.391 -3.385 1 91.19 222 VAL A O 1
ATOM 1750 N N . ILE A 1 223 ? -6.121 -17.188 -5.062 1 88.69 223 ILE A N 1
ATOM 1751 C CA . ILE A 1 223 ? -6.301 -18.219 -6.078 1 88.69 223 ILE A CA 1
ATOM 1752 C C . ILE A 1 223 ? -5 -18.984 -6.258 1 88.69 223 ILE A C 1
ATOM 1754 O O . ILE A 1 223 ? -5.023 -20.188 -6.574 1 88.69 223 ILE A O 1
ATOM 1758 N N . GLY A 1 224 ? -3.916 -18.5 -6.027 1 89.19 224 GLY A N 1
ATOM 1759 C CA . GLY A 1 224 ? -2.635 -19.141 -6.266 1 89.19 224 GLY A CA 1
ATOM 1760 C C . GLY A 1 224 ? -2.129 -19.922 -5.074 1 89.19 224 GLY A C 1
ATOM 1761 O O . GLY A 1 224 ? -2.857 -20.125 -4.102 1 89.19 224 GLY A O 1
ATOM 1762 N N . LYS A 1 225 ? -0.892 -20.594 -5.281 1 91.06 225 LYS A N 1
ATOM 1763 C CA . LYS A 1 225 ? -0.241 -21.281 -4.172 1 91.06 225 LYS A CA 1
ATOM 1764 C C . LYS A 1 225 ? -0.086 -20.359 -2.965 1 91.06 225 LYS A C 1
ATOM 1766 O O . LYS A 1 225 ? 0.215 -19.188 -3.115 1 91.06 225 LYS A O 1
ATOM 1771 N N . PRO A 1 226 ? -0.521 -20.984 -1.771 1 90.81 226 PRO A N 1
ATOM 1772 C CA . PRO A 1 226 ? -0.699 -22.375 -1.357 1 90.81 226 PRO A CA 1
ATOM 1773 C C . PRO A 1 226 ? -2.168 -22.75 -1.172 1 90.81 226 PRO A C 1
ATOM 1775 O O . PRO A 1 226 ? -2.477 -23.703 -0.458 1 90.81 226 PRO A O 1
ATOM 1778 N N . GLU A 1 227 ? -2.98 -22.047 -1.784 1 90.06 227 GLU A N 1
ATOM 1779 C CA . GLU A 1 227 ? -4.398 -22.203 -1.466 1 90.06 227 GLU A CA 1
ATOM 1780 C C . GLU A 1 227 ? -4.934 -23.547 -1.959 1 90.06 227 GLU A C 1
ATOM 1782 O O . GLU A 1 227 ? -4.613 -23.984 -3.066 1 90.06 227 GLU A O 1
ATOM 1787 N N . LYS A 1 228 ? -5.867 -24.156 -1.162 1 92.25 228 LYS A N 1
ATOM 1788 C CA . LYS A 1 228 ? -6.445 -25.469 -1.446 1 92.25 228 LYS A CA 1
ATOM 1789 C C . LYS A 1 228 ? -7.328 -25.422 -2.689 1 92.25 228 LYS A C 1
ATOM 1791 O O . LYS A 1 228 ? -7.41 -26.391 -3.436 1 92.25 228 LYS A O 1
ATOM 1796 N N . ALA A 1 229 ? -7.938 -24.328 -2.932 1 88.44 229 ALA A N 1
ATOM 1797 C CA . ALA A 1 229 ? -8.828 -24.188 -4.078 1 88.44 229 ALA A CA 1
ATOM 1798 C C . ALA A 1 229 ? -8.094 -24.484 -5.383 1 88.44 229 ALA A C 1
ATOM 1800 O O . ALA A 1 229 ? -8.656 -25.109 -6.289 1 88.44 229 ALA A O 1
ATOM 1801 N N . LEU A 1 230 ? -6.91 -24.016 -5.469 1 91.94 230 LEU A N 1
ATOM 1802 C CA . LEU A 1 230 ? -6.105 -24.312 -6.648 1 91.94 230 LEU A CA 1
ATOM 1803 C C . LEU A 1 230 ? -5.848 -25.812 -6.762 1 91.94 230 LEU A C 1
ATOM 1805 O O . LEU A 1 230 ? -5.934 -26.391 -7.855 1 91.94 230 LEU A O 1
ATOM 1809 N N . GLY A 1 231 ? -5.508 -26.438 -5.625 1 94.56 231 GLY A N 1
ATOM 1810 C CA . GLY A 1 231 ? -5.297 -27.875 -5.609 1 94.56 231 GLY A CA 1
ATOM 1811 C C . GLY A 1 231 ? -6.5 -28.656 -6.094 1 94.56 231 GLY A C 1
ATOM 1812 O O . GLY A 1 231 ? -6.359 -29.609 -6.871 1 94.56 231 GLY A O 1
ATOM 1813 N N . ASN A 1 232 ? -7.652 -28.234 -5.648 1 93 232 ASN A N 1
ATOM 1814 C CA . ASN A 1 232 ? -8.891 -28.875 -6.074 1 93 232 ASN A CA 1
ATOM 1815 C C . ASN A 1 232 ? -9.078 -28.781 -7.586 1 93 232 ASN A C 1
ATOM 1817 O O . ASN A 1 232 ? -9.5 -29.734 -8.234 1 93 232 ASN A O 1
ATOM 1821 N N . ILE A 1 233 ? -8.789 -27.641 -8.094 1 91.44 233 ILE A N 1
ATOM 1822 C CA . ILE A 1 233 ? -8.93 -27.406 -9.523 1 91.44 233 ILE A CA 1
ATOM 1823 C C . ILE A 1 233 ? -7.984 -28.312 -10.297 1 91.44 233 ILE A C 1
ATOM 1825 O O . ILE A 1 233 ? -8.398 -28.969 -11.258 1 91.44 233 ILE A O 1
ATOM 1829 N N . ILE A 1 234 ? -6.801 -28.328 -9.859 1 95.06 234 ILE A N 1
ATOM 1830 C CA . ILE A 1 234 ? -5.785 -29.109 -10.562 1 95.06 234 ILE A CA 1
ATOM 1831 C C . ILE A 1 234 ? -6.113 -30.594 -10.469 1 95.06 234 ILE A C 1
ATOM 1833 O O . ILE A 1 234 ? -6.074 -31.312 -11.469 1 95.06 234 ILE A O 1
ATOM 1837 N N . GLN A 1 235 ? -6.414 -31.031 -9.297 1 95.62 235 GLN A N 1
ATOM 1838 C CA . GLN A 1 235 ? -6.746 -32.438 -9.086 1 95.62 235 GLN A CA 1
ATOM 1839 C C . GLN A 1 235 ? -7.918 -32.844 -9.961 1 95.62 235 GLN A C 1
ATOM 1841 O O . GLN A 1 235 ? -7.902 -33.938 -10.539 1 95.62 235 GLN A O 1
ATOM 1846 N N . SER A 1 236 ? -8.891 -32.031 -10.008 1 93.56 236 SER A N 1
ATOM 1847 C CA . SER A 1 236 ? -10.055 -32.312 -10.836 1 93.56 236 SER A CA 1
ATOM 1848 C C . SER A 1 236 ? -9.672 -32.438 -12.312 1 93.56 236 SER A C 1
ATOM 1850 O O . SER A 1 236 ? -10.109 -33.344 -13.008 1 93.56 236 SER A O 1
ATOM 1852 N N . LYS A 1 237 ? -8.867 -31.578 -12.789 1 93.81 237 LYS A N 1
ATOM 1853 C CA . LYS A 1 237 ? -8.461 -31.562 -14.188 1 93.81 237 LYS A CA 1
ATOM 1854 C C . LYS A 1 237 ? -7.602 -32.781 -14.539 1 93.81 237 LYS A C 1
ATOM 1856 O O . LYS A 1 237 ? -7.664 -33.281 -15.648 1 93.81 237 LYS A O 1
ATOM 1861 N N . LEU A 1 238 ? -6.82 -33.156 -13.547 1 95.69 238 LEU A N 1
ATOM 1862 C CA . LEU A 1 238 ? -5.945 -34.281 -13.75 1 95.69 238 LEU A CA 1
ATOM 1863 C C . LEU A 1 238 ? -6.723 -35.594 -13.625 1 95.69 238 LEU A C 1
ATOM 1865 O O . LEU A 1 238 ? -6.227 -36.656 -14.016 1 95.69 238 LEU A O 1
ATOM 1869 N N . LYS A 1 239 ? -7.883 -35.562 -13.062 1 95.88 239 LYS A N 1
ATOM 1870 C CA . LYS A 1 239 ? -8.758 -36.719 -12.875 1 95.88 239 LYS A CA 1
ATOM 1871 C C . LYS A 1 239 ? -8.086 -37.781 -11.984 1 95.88 239 LYS A C 1
ATOM 1873 O O . LYS A 1 239 ? -8.047 -38.938 -12.336 1 95.88 239 LYS A O 1
ATOM 1878 N N . ILE A 1 240 ? -7.52 -37.219 -10.93 1 96.31 240 ILE A N 1
ATOM 1879 C CA . ILE A 1 240 ? -6.914 -38.094 -9.93 1 96.31 240 ILE A CA 1
ATOM 1880 C C . ILE A 1 240 ? -7.699 -38 -8.617 1 96.31 240 ILE A C 1
ATOM 1882 O O . ILE A 1 240 ? -7.836 -36.938 -8.047 1 96.31 240 ILE A O 1
ATOM 1886 N N . SER A 1 241 ? -8.227 -39.062 -8.148 1 94.88 241 SER A N 1
ATOM 1887 C CA . SER A 1 241 ? -9.094 -39.062 -6.977 1 94.88 241 SER A CA 1
ATOM 1888 C C . SER A 1 241 ? -8.281 -39.031 -5.688 1 94.88 241 SER A C 1
ATOM 1890 O O . SER A 1 241 ? -8.641 -38.344 -4.734 1 94.88 241 SER A O 1
ATOM 1892 N N . ASP A 1 242 ? -7.199 -39.781 -5.691 1 97.31 242 ASP A N 1
ATOM 1893 C CA . ASP A 1 242 ? -6.355 -39.844 -4.504 1 97.31 242 ASP A CA 1
ATOM 1894 C C . ASP A 1 242 ? -5.27 -38.781 -4.543 1 97.31 242 ASP A C 1
ATOM 1896 O O . ASP A 1 242 ? -4.289 -38.906 -5.273 1 97.31 242 ASP A O 1
ATOM 1900 N N . SER A 1 243 ? -5.379 -37.781 -3.697 1 97.56 243 SER A N 1
ATOM 1901 C CA . SER A 1 243 ? -4.445 -36.656 -3.688 1 97.56 243 SER A CA 1
ATOM 1902 C C . SER A 1 243 ? -3.035 -37.125 -3.33 1 97.56 243 SER A C 1
ATOM 1904 O O . SER A 1 243 ? -2.053 -36.469 -3.693 1 97.56 243 SER A O 1
ATOM 1906 N N . GLN A 1 244 ? -2.955 -38.25 -2.719 1 97.19 244 GLN A N 1
ATOM 1907 C CA . GLN A 1 244 ? -1.66 -38.781 -2.297 1 97.19 244 GLN A CA 1
ATOM 1908 C C . GLN A 1 244 ? -0.875 -39.344 -3.48 1 97.19 244 GLN A C 1
ATOM 1910 O O . GLN A 1 244 ? 0.311 -39.656 -3.357 1 97.19 244 GLN A O 1
ATOM 1915 N N . ARG A 1 245 ? -1.462 -39.406 -4.605 1 98.19 245 ARG A N 1
ATOM 1916 C CA . ARG A 1 245 ? -0.78 -39.844 -5.812 1 98.19 245 ARG A CA 1
ATOM 1917 C C . ARG A 1 245 ? -0.308 -38.656 -6.652 1 98.19 245 ARG A C 1
ATOM 1919 O O . ARG A 1 245 ? 0.125 -38.844 -7.793 1 98.19 245 ARG A O 1
ATOM 1926 N N . ILE A 1 246 ? -0.441 -37.469 -6.102 1 98.5 246 ILE A N 1
ATOM 1927 C CA . ILE A 1 246 ? 0.055 -36.219 -6.723 1 98.5 246 ILE A CA 1
ATOM 1928 C C . ILE A 1 246 ? 1.266 -35.719 -5.945 1 98.5 246 ILE A C 1
ATOM 1930 O O . ILE A 1 246 ? 1.242 -35.656 -4.715 1 98.5 246 ILE A O 1
ATOM 1934 N N . LEU A 1 247 ? 2.35 -35.406 -6.648 1 98.5 247 LEU A N 1
ATOM 1935 C CA . LEU A 1 247 ? 3.57 -34.875 -6.055 1 98.5 247 LEU A CA 1
ATOM 1936 C C . LEU A 1 247 ? 3.795 -33.438 -6.477 1 98.5 247 LEU A C 1
ATOM 1938 O O . LEU A 1 247 ? 3.838 -33.125 -7.668 1 98.5 247 LEU A O 1
ATOM 1942 N N . MET A 1 248 ? 3.861 -32.531 -5.539 1 98.69 248 MET A N 1
ATOM 1943 C CA . MET A 1 248 ? 4.262 -31.156 -5.773 1 98.69 248 MET A CA 1
ATOM 1944 C C . MET A 1 248 ? 5.766 -30.984 -5.586 1 98.69 248 MET A C 1
ATOM 1946 O O . MET A 1 248 ? 6.301 -31.266 -4.512 1 98.69 248 MET A O 1
ATOM 1950 N N . ILE A 1 249 ? 6.418 -30.578 -6.629 1 98.56 249 ILE A N 1
ATOM 1951 C CA . ILE A 1 249 ? 7.84 -30.266 -6.547 1 98.56 249 ILE A CA 1
ATOM 1952 C C . ILE A 1 249 ? 8.047 -28.75 -6.586 1 98.56 249 ILE A C 1
ATOM 1954 O O . ILE A 1 249 ? 7.633 -28.094 -7.543 1 98.56 249 ILE A O 1
ATOM 1958 N N . GLY A 1 250 ? 8.625 -28.203 -5.598 1 97.69 250 GLY A N 1
ATOM 1959 C CA . GLY A 1 250 ? 8.836 -26.766 -5.535 1 97.69 250 GLY A CA 1
ATOM 1960 C C . GLY A 1 250 ? 10.055 -26.375 -4.723 1 97.69 250 GLY A C 1
ATOM 1961 O O . GLY A 1 250 ? 10.805 -27.25 -4.262 1 97.69 250 GLY A O 1
ATOM 1962 N N . ASP A 1 251 ? 10.344 -25.062 -4.613 1 96.25 251 ASP A N 1
ATOM 1963 C CA . ASP A 1 251 ? 11.539 -24.594 -3.922 1 96.25 251 ASP A CA 1
ATOM 1964 C C . ASP A 1 251 ? 11.18 -23.609 -2.805 1 96.25 251 ASP A C 1
ATOM 1966 O O . ASP A 1 251 ? 12.055 -23.016 -2.186 1 96.25 251 ASP A O 1
ATOM 1970 N N . SER A 1 252 ? 9.883 -23.484 -2.604 1 93.44 252 SER A N 1
ATOM 1971 C CA . SER A 1 252 ? 9.422 -22.531 -1.593 1 93.44 252 SER A CA 1
ATOM 1972 C C . SER A 1 252 ? 8.594 -23.219 -0.519 1 93.44 252 SER A C 1
ATOM 1974 O O . SER A 1 252 ? 7.652 -23.953 -0.831 1 93.44 252 SER A O 1
ATOM 1976 N N . ILE A 1 253 ? 8.961 -22.953 0.746 1 95.38 253 ILE A N 1
ATOM 1977 C CA . ILE A 1 253 ? 8.219 -23.547 1.852 1 95.38 253 ILE A CA 1
ATOM 1978 C C . ILE A 1 253 ? 6.824 -22.922 1.925 1 95.38 253 ILE A C 1
ATOM 1980 O O . ILE A 1 253 ? 5.816 -23.641 1.917 1 95.38 253 ILE A O 1
ATOM 1984 N N . ALA A 1 254 ? 6.754 -21.641 1.831 1 90.44 254 ALA A N 1
ATOM 1985 C CA . ALA A 1 254 ? 5.512 -20.906 2.061 1 90.44 254 ALA A CA 1
ATOM 1986 C C . ALA A 1 254 ? 4.539 -21.109 0.902 1 90.44 254 ALA A C 1
ATOM 1988 O O . ALA A 1 254 ? 3.322 -21.047 1.091 1 90.44 254 ALA A O 1
ATOM 1989 N N . SER A 1 255 ? 5.086 -21.406 -0.287 1 92 255 SER A N 1
ATOM 1990 C CA . SER A 1 255 ? 4.227 -21.531 -1.461 1 92 255 SER A CA 1
ATOM 1991 C C . SER A 1 255 ? 4.043 -23 -1.856 1 92 255 SER A C 1
ATOM 1993 O O . SER A 1 255 ? 2.959 -23.562 -1.685 1 92 255 SER A O 1
ATOM 1995 N N . ASP A 1 256 ? 5.031 -23.656 -2.109 1 96.12 256 ASP A N 1
ATOM 1996 C CA . ASP A 1 256 ? 4.938 -25 -2.701 1 96.12 256 ASP A CA 1
ATOM 1997 C C . ASP A 1 256 ? 4.66 -26.047 -1.636 1 96.12 256 ASP A C 1
ATOM 1999 O O . ASP A 1 256 ? 3.764 -26.875 -1.8 1 96.12 256 ASP A O 1
ATOM 2003 N N . MET A 1 257 ? 5.473 -26.047 -0.566 1 97.44 257 MET A N 1
ATOM 2004 C CA . MET A 1 257 ? 5.266 -27.047 0.476 1 97.44 257 MET A CA 1
ATOM 2005 C C . MET A 1 257 ? 3.924 -26.844 1.173 1 97.44 257 MET A C 1
ATOM 2007 O O . MET A 1 257 ? 3.193 -27.797 1.431 1 97.44 257 MET A O 1
ATOM 2011 N N . ALA A 1 258 ? 3.66 -25.625 1.437 1 96.12 258 ALA A N 1
ATOM 2012 C CA . ALA A 1 258 ? 2.361 -25.312 2.025 1 96.12 258 ALA A CA 1
ATOM 2013 C C . ALA A 1 258 ? 1.225 -25.719 1.094 1 96.12 258 ALA A C 1
ATOM 2015 O O . ALA A 1 258 ? 0.195 -26.219 1.545 1 96.12 258 ALA A O 1
ATOM 2016 N N . PHE A 1 259 ? 1.369 -25.484 -0.169 1 96.06 259 PHE A N 1
ATOM 2017 C CA . PHE A 1 259 ? 0.377 -25.859 -1.168 1 96.06 259 PHE A CA 1
ATOM 2018 C C . PHE A 1 259 ? 0.139 -27.359 -1.148 1 96.06 259 PHE A C 1
ATOM 2020 O O . PHE A 1 259 ? -1.008 -27.812 -1.181 1 96.06 259 PHE A O 1
ATOM 2027 N N . ALA A 1 260 ? 1.174 -28.109 -1.062 1 98.12 260 ALA A N 1
ATOM 2028 C CA . ALA A 1 260 ? 1.067 -29.562 -1.007 1 98.12 260 ALA A CA 1
ATOM 2029 C C . ALA A 1 260 ? 0.3 -30 0.234 1 98.12 260 ALA A C 1
ATOM 2031 O O . ALA A 1 260 ? -0.611 -30.828 0.144 1 98.12 260 ALA A O 1
ATOM 2032 N N . VAL A 1 261 ? 0.649 -29.453 1.321 1 97.62 261 VAL A N 1
ATOM 2033 C CA . VAL A 1 261 ? 0.007 -29.797 2.586 1 97.62 261 VAL A CA 1
ATOM 2034 C C . VAL A 1 261 ? -1.478 -29.438 2.525 1 97.62 261 VAL A C 1
ATOM 2036 O O . VAL A 1 261 ? -2.334 -30.281 2.832 1 97.62 261 VAL A O 1
ATOM 2039 N N . ASN A 1 262 ? -1.754 -28.266 2.104 1 96.44 262 ASN A N 1
ATOM 2040 C CA . ASN A 1 262 ? -3.131 -27.781 2.057 1 96.44 262 ASN A CA 1
ATOM 2041 C C . ASN A 1 262 ? -3.98 -28.609 1.095 1 96.44 262 ASN A C 1
ATOM 2043 O O . ASN A 1 262 ? -5.188 -28.75 1.292 1 96.44 262 ASN A O 1
ATOM 2047 N N . SER A 1 263 ? -3.361 -29.172 0.098 1 97.25 263 SER A N 1
ATOM 2048 C CA . SER A 1 263 ? -4.078 -29.891 -0.952 1 97.25 263 SER A CA 1
ATOM 2049 C C . SER A 1 263 ? -4.047 -31.391 -0.713 1 97.25 263 SER A C 1
ATOM 2051 O O . SER A 1 263 ? -4.688 -32.156 -1.439 1 97.25 263 SER A O 1
ATOM 2053 N N . GLY A 1 264 ? -3.205 -31.797 0.242 1 97.44 264 GLY A N 1
ATOM 2054 C CA . GLY A 1 264 ? -3.082 -33.219 0.529 1 97.44 264 GLY A CA 1
ATOM 2055 C C . GLY A 1 264 ? -2.174 -33.938 -0.444 1 97.44 264 GLY A C 1
ATOM 2056 O O . GLY A 1 264 ? -2.311 -35.156 -0.641 1 97.44 264 GLY A O 1
ATOM 2057 N N . PHE A 1 265 ? -1.311 -33.219 -1.119 1 98.31 265 PHE A N 1
ATOM 2058 C CA . PHE A 1 265 ? -0.366 -33.812 -2.061 1 98.31 265 PHE A CA 1
ATOM 2059 C C . PHE A 1 265 ? 0.902 -34.25 -1.346 1 98.31 265 PHE A C 1
ATOM 2061 O O . PHE A 1 265 ? 1.181 -33.812 -0.229 1 98.31 265 PHE A O 1
ATOM 2068 N N . LYS A 1 266 ? 1.644 -35.156 -1.957 1 97.69 266 LYS A N 1
ATOM 2069 C CA . LYS A 1 266 ? 3.037 -35.344 -1.563 1 97.69 266 LYS A CA 1
ATOM 2070 C C . LYS A 1 266 ? 3.896 -34.156 -1.973 1 97.69 266 LYS A C 1
ATOM 2072 O O . LYS A 1 266 ? 3.523 -33.375 -2.865 1 97.69 266 LYS A O 1
ATOM 2077 N N . SER A 1 267 ? 4.961 -33.969 -1.25 1 98.12 267 SER A N 1
ATOM 2078 C CA . SER A 1 267 ? 5.777 -32.781 -1.5 1 98.12 267 SER A CA 1
ATOM 2079 C C . SER A 1 267 ? 7.246 -33.156 -1.666 1 98.12 267 SER A C 1
ATOM 2081 O O . SER A 1 267 ? 7.746 -34.062 -0.992 1 98.12 267 SER A O 1
ATOM 2083 N N . CYS A 1 268 ? 7.871 -32.531 -2.568 1 97.94 268 CYS A N 1
ATOM 2084 C CA . CYS A 1 268 ? 9.32 -32.625 -2.758 1 97.94 268 CYS A CA 1
ATOM 2085 C C . CYS A 1 268 ? 9.93 -31.234 -2.863 1 97.94 268 CYS A C 1
ATOM 2087 O O . CYS A 1 268 ? 9.586 -30.453 -3.76 1 97.94 268 CYS A O 1
ATOM 2089 N N . LEU A 1 269 ? 10.805 -30.906 -1.952 1 98.19 269 LEU A N 1
ATOM 2090 C CA . LEU A 1 269 ? 11.523 -29.641 -1.956 1 98.19 269 LEU A CA 1
ATOM 2091 C C . LEU A 1 269 ? 12.859 -29.781 -2.688 1 98.19 269 LEU A C 1
ATOM 2093 O O . LEU A 1 269 ? 13.672 -30.641 -2.355 1 98.19 269 LEU A O 1
ATOM 2097 N N . VAL A 1 270 ? 13.008 -28.969 -3.676 1 97.5 270 VAL A N 1
ATOM 2098 C CA . VAL A 1 270 ? 14.32 -28.922 -4.316 1 97.5 270 VAL A CA 1
ATOM 2099 C C . VAL A 1 270 ? 15.102 -27.719 -3.783 1 97.5 270 VAL A C 1
ATOM 2101 O O . VAL A 1 270 ? 14.523 -26.672 -3.477 1 97.5 270 VAL A O 1
ATOM 2104 N N . LEU A 1 271 ? 16.406 -27.828 -3.719 1 94.69 271 LEU A N 1
ATOM 2105 C CA . LEU A 1 271 ? 17.25 -26.812 -3.088 1 94.69 271 LEU A CA 1
ATOM 2106 C C . LEU A 1 271 ? 17.922 -25.938 -4.137 1 94.69 271 LEU A C 1
ATOM 2108 O O . LEU A 1 271 ? 18.891 -25.234 -3.832 1 94.69 271 LEU A O 1
ATOM 2112 N N . SER A 1 272 ? 17.438 -25.953 -5.336 1 88.81 272 SER A N 1
ATOM 2113 C CA . SER A 1 272 ? 18 -25.219 -6.469 1 88.81 272 SER A CA 1
ATOM 2114 C C . SER A 1 272 ? 17.484 -23.797 -6.52 1 88.81 272 SER A C 1
ATOM 2116 O O . SER A 1 272 ? 18 -22.969 -7.285 1 88.81 272 SER A O 1
ATOM 2118 N N . GLY A 1 273 ? 16.5 -23.453 -5.723 1 86.62 273 GLY A N 1
ATOM 2119 C CA . GLY A 1 273 ? 15.852 -22.156 -5.82 1 86.62 273 GLY A CA 1
ATOM 2120 C C . GLY A 1 273 ? 15.945 -21.344 -4.543 1 86.62 273 GLY A C 1
ATOM 2121 O O . GLY A 1 273 ? 17.031 -21.156 -3.994 1 86.62 273 GLY A O 1
ATOM 2122 N N . ILE A 1 274 ? 14.859 -20.891 -4.031 1 80.69 274 ILE A N 1
ATOM 2123 C CA . ILE A 1 274 ? 14.742 -19.938 -2.928 1 80.69 274 ILE A CA 1
ATOM 2124 C C . ILE A 1 274 ? 15.266 -20.578 -1.645 1 80.69 274 ILE A C 1
ATOM 2126 O O . ILE A 1 274 ? 15.961 -19.938 -0.861 1 80.69 274 ILE A O 1
ATOM 2130 N N . PHE A 1 275 ? 14.836 -21.797 -1.412 1 86.38 275 PHE A N 1
ATOM 2131 C CA . PHE A 1 275 ? 15.234 -22.5 -0.2 1 86.38 275 PHE A CA 1
ATOM 2132 C C . PHE A 1 275 ? 16.562 -23.203 -0.402 1 86.38 275 PHE A C 1
ATOM 2134 O O . PHE A 1 275 ? 16.719 -24.016 -1.323 1 86.38 275 PHE A O 1
ATOM 2141 N N . THR A 1 276 ? 17.5 -22.938 0.47 1 88.69 276 THR A N 1
ATOM 2142 C CA . THR A 1 276 ? 18.875 -23.391 0.256 1 88.69 276 THR A CA 1
ATOM 2143 C C . THR A 1 276 ? 19.203 -24.547 1.192 1 88.69 276 THR A C 1
ATOM 2145 O O . THR A 1 276 ? 18.453 -24.844 2.117 1 88.69 276 THR A O 1
ATOM 2148 N N . LYS A 1 277 ? 20.406 -25.109 0.883 1 90.56 277 LYS A N 1
ATOM 2149 C CA . LYS A 1 277 ? 20.906 -26.203 1.723 1 90.56 277 LYS A CA 1
ATOM 2150 C C . LYS A 1 277 ? 21.125 -25.734 3.156 1 90.56 277 LYS A C 1
ATOM 2152 O O . LYS A 1 277 ? 20.828 -26.453 4.109 1 90.56 277 LYS A O 1
ATOM 2157 N N . GLY A 1 278 ? 21.672 -24.594 3.24 1 92.06 278 GLY A N 1
ATOM 2158 C CA . GLY A 1 278 ? 21.891 -24.031 4.566 1 92.06 278 GLY A CA 1
ATOM 2159 C C . GLY A 1 278 ? 20.594 -23.906 5.367 1 92.06 278 GLY A C 1
ATOM 2160 O O . GLY A 1 278 ? 20.562 -24.219 6.559 1 92.06 278 GLY A O 1
ATOM 2161 N N . GLN A 1 279 ? 19.562 -23.484 4.707 1 92.94 279 GLN A N 1
ATOM 2162 C CA . GLN A 1 279 ? 18.266 -23.344 5.359 1 92.94 279 GLN A CA 1
ATOM 2163 C C . GLN A 1 279 ? 17.688 -24.703 5.758 1 92.94 279 GLN A C 1
ATOM 2165 O O . GLN A 1 279 ? 17.047 -24.828 6.801 1 92.94 279 GLN A O 1
ATOM 2170 N N . TRP A 1 280 ? 17.938 -25.672 4.93 1 93.44 280 TRP A N 1
ATOM 2171 C CA . TRP A 1 280 ? 17.484 -27.031 5.242 1 93.44 280 TRP A CA 1
ATOM 2172 C C . TRP A 1 280 ? 18.203 -27.562 6.488 1 93.44 280 TRP A C 1
ATOM 2174 O O . TRP A 1 280 ? 17.562 -28.172 7.355 1 93.44 280 TRP A O 1
ATOM 2184 N N . ASP A 1 281 ? 19.469 -27.297 6.555 1 93.75 281 ASP A N 1
ATOM 2185 C CA . ASP A 1 281 ? 20.281 -27.797 7.664 1 93.75 281 ASP A CA 1
ATOM 2186 C C . ASP A 1 281 ? 19.906 -27.094 8.969 1 93.75 281 ASP A C 1
ATOM 2188 O O . ASP A 1 281 ? 20.078 -27.656 10.055 1 93.75 281 ASP A O 1
ATOM 2192 N N . ASP A 1 282 ? 19.484 -25.906 8.836 1 95 282 ASP A N 1
ATOM 2193 C CA . ASP A 1 282 ? 19.031 -25.109 9.977 1 95 282 ASP A CA 1
ATOM 2194 C C . ASP A 1 282 ? 17.562 -24.766 9.844 1 95 282 ASP A C 1
ATOM 2196 O O . ASP A 1 282 ? 17.203 -23.578 9.766 1 95 282 ASP A O 1
ATOM 2200 N N . TRP A 1 283 ? 16.734 -25.797 9.859 1 94.31 283 TRP A N 1
ATOM 2201 C CA . TRP A 1 283 ? 15.305 -25.656 9.609 1 94.31 283 TRP A CA 1
ATOM 2202 C C . TRP A 1 283 ? 14.656 -24.75 10.648 1 94.31 283 TRP A C 1
ATOM 2204 O O . TRP A 1 283 ? 14.727 -25.031 11.852 1 94.31 283 TRP A O 1
ATOM 2214 N N . LYS A 1 284 ? 14.07 -23.609 10.273 1 92.19 284 LYS A N 1
ATOM 2215 C CA . LYS A 1 284 ? 13.398 -22.656 11.148 1 92.19 284 LYS A CA 1
ATOM 2216 C C . LYS A 1 284 ? 11.922 -22.5 10.766 1 92.19 284 LYS A C 1
ATOM 2218 O O . LYS A 1 284 ? 11.211 -21.688 11.352 1 92.19 284 LYS A O 1
ATOM 2223 N N . GLU A 1 285 ? 11.469 -23.328 9.797 1 94.94 285 GLU A N 1
ATOM 2224 C CA . GLU A 1 285 ? 10.094 -23.297 9.305 1 94.94 285 GLU A CA 1
ATOM 2225 C C . GLU A 1 285 ? 9.188 -24.203 10.117 1 94.94 285 GLU A C 1
ATOM 2227 O O . GLU A 1 285 ? 9.664 -25.016 10.922 1 94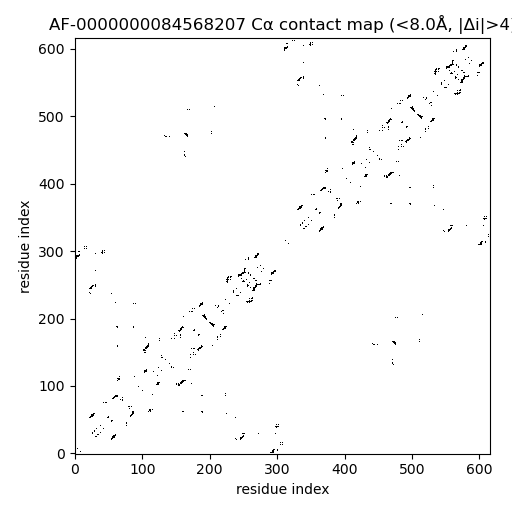.94 285 GLU A O 1
ATOM 2232 N N . PRO A 1 286 ? 7.898 -24.078 9.961 1 95 286 PRO A N 1
ATOM 2233 C CA . PRO A 1 286 ? 6.977 -24.953 10.68 1 95 286 PRO A CA 1
ATOM 2234 C C . PRO A 1 286 ? 7.191 -26.438 10.352 1 95 286 PRO A C 1
ATOM 2236 O O . PRO A 1 286 ? 7.34 -26.781 9.18 1 95 286 PRO A O 1
ATOM 2239 N N . GLU A 1 287 ? 7.133 -27.281 11.359 1 95.19 287 GLU A N 1
ATOM 2240 C CA . GLU A 1 287 ? 7.426 -28.703 11.195 1 95.19 287 GLU A CA 1
ATOM 2241 C C . GLU A 1 287 ? 6.406 -29.375 10.289 1 95.19 287 GLU A C 1
ATOM 2243 O O . GLU A 1 287 ? 6.742 -30.312 9.555 1 95.19 287 GLU A O 1
ATOM 2248 N N . ASN A 1 288 ? 5.211 -28.906 10.266 1 95.69 288 ASN A N 1
ATOM 2249 C CA . ASN A 1 288 ? 4.168 -29.516 9.453 1 95.69 288 ASN A CA 1
ATOM 2250 C C . ASN A 1 288 ? 4.391 -29.266 7.965 1 95.69 288 ASN A C 1
ATOM 2252 O O . ASN A 1 288 ? 3.762 -29.906 7.121 1 95.69 288 ASN A O 1
ATOM 2256 N N . LEU A 1 289 ? 5.328 -28.391 7.617 1 97 289 LEU A N 1
ATOM 2257 C CA . LEU A 1 289 ? 5.594 -28.078 6.219 1 97 289 LEU A CA 1
ATOM 2258 C C . LEU A 1 289 ? 6.848 -28.781 5.727 1 97 289 LEU A C 1
ATOM 2260 O O . LEU A 1 289 ? 7.262 -28.609 4.578 1 97 289 LEU A O 1
ATOM 2264 N N . LYS A 1 290 ? 7.449 -29.547 6.562 1 96.75 290 LYS A N 1
ATOM 2265 C CA . LYS A 1 290 ? 8.594 -30.328 6.109 1 96.75 290 LYS A CA 1
ATOM 2266 C C . LYS A 1 290 ? 8.195 -31.266 4.973 1 96.75 290 LYS A C 1
ATOM 2268 O O . LYS A 1 290 ? 7.203 -32 5.074 1 96.75 290 LYS A O 1
ATOM 2273 N N . PRO A 1 291 ? 8.938 -31.281 3.938 1 97.69 291 PRO A N 1
ATOM 2274 C CA . PRO A 1 291 ? 8.547 -32.062 2.758 1 97.69 291 PRO A CA 1
ATOM 2275 C C . PRO A 1 291 ? 8.703 -33.562 2.959 1 97.69 291 PRO A C 1
ATOM 2277 O O . PRO A 1 291 ? 9.461 -34 3.828 1 97.69 291 PRO A O 1
ATOM 2280 N N . ASN A 1 292 ? 7.949 -34.375 2.15 1 96.62 292 ASN A N 1
ATOM 2281 C CA . ASN A 1 292 ? 8.141 -35.812 2.115 1 96.62 292 ASN A CA 1
ATOM 2282 C C . ASN A 1 292 ? 9.492 -36.188 1.526 1 96.62 292 ASN A C 1
ATOM 2284 O O . ASN A 1 292 ? 10.125 -37.156 1.969 1 96.62 292 ASN A O 1
ATOM 2288 N N . TYR A 1 293 ? 9.883 -35.406 0.561 1 96.56 293 TYR A N 1
ATOM 2289 C CA . TYR A 1 293 ? 11.133 -35.656 -0.148 1 96.56 293 TYR A CA 1
ATOM 2290 C C . TYR A 1 293 ? 11.938 -34.344 -0.305 1 96.56 293 TYR A C 1
ATOM 2292 O O . TYR A 1 293 ? 11.367 -33.25 -0.32 1 96.56 293 TYR A O 1
ATOM 2300 N N . ILE A 1 294 ? 13.227 -34.5 -0.365 1 97.19 294 ILE A N 1
ATOM 2301 C CA . ILE A 1 294 ? 14.133 -33.406 -0.658 1 97.19 294 ILE A CA 1
ATOM 2302 C C . ILE A 1 294 ? 15.148 -33.812 -1.717 1 97.19 294 ILE A C 1
ATOM 2304 O O . ILE A 1 294 ? 15.469 -35 -1.833 1 97.19 294 ILE A O 1
ATOM 2308 N N . ALA A 1 295 ? 15.531 -32.938 -2.531 1 96.75 295 ALA A N 1
ATOM 2309 C CA . ALA A 1 295 ? 16.578 -33.188 -3.521 1 96.75 295 ALA A CA 1
ATOM 2310 C C . ALA A 1 295 ? 17.328 -31.891 -3.838 1 96.75 295 ALA A C 1
ATOM 2312 O O . ALA A 1 295 ? 16.797 -30.797 -3.637 1 96.75 295 ALA A O 1
ATOM 2313 N N . THR A 1 296 ? 18.516 -32.031 -4.34 1 96.31 296 THR A N 1
ATOM 2314 C CA . THR A 1 296 ? 19.297 -30.859 -4.707 1 96.31 296 THR A CA 1
ATOM 2315 C C . THR A 1 296 ? 18.688 -30.141 -5.898 1 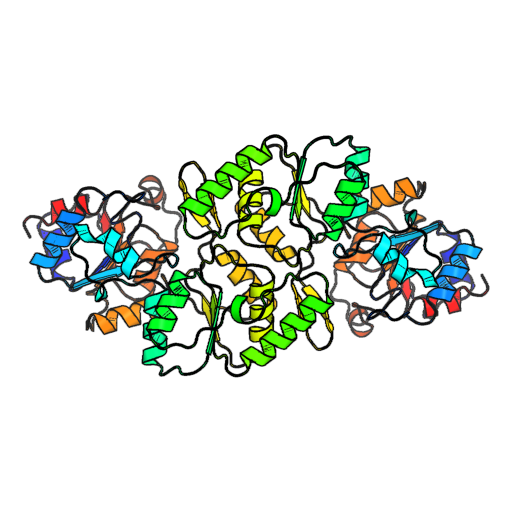96.31 296 THR A C 1
ATOM 2317 O O . THR A 1 296 ? 18.703 -28.906 -5.961 1 96.31 296 THR A O 1
ATOM 2320 N N . SER A 1 297 ? 18.219 -30.938 -6.883 1 96.5 297 SER A N 1
ATOM 2321 C CA . SER A 1 297 ? 17.625 -30.422 -8.109 1 96.5 297 SER A CA 1
ATOM 2322 C C . SER A 1 297 ? 16.812 -31.5 -8.82 1 96.5 297 SER A C 1
ATOM 2324 O O . SER A 1 297 ? 16.844 -32.688 -8.422 1 96.5 297 SER A O 1
ATOM 2326 N N . LEU A 1 298 ? 16.047 -31.047 -9.852 1 97.06 298 LEU A N 1
ATOM 2327 C CA . LEU A 1 298 ? 15.344 -32.031 -10.68 1 97.06 298 LEU A CA 1
ATOM 2328 C C . LEU A 1 298 ? 16.328 -32.969 -11.344 1 97.06 298 LEU A C 1
ATOM 2330 O O . LEU A 1 298 ? 16.031 -34.156 -11.531 1 97.06 298 LEU A O 1
ATOM 2334 N N . GLY A 1 299 ? 17.484 -32.438 -11.695 1 95.88 299 GLY A N 1
ATOM 2335 C CA . GLY A 1 299 ? 18.531 -33.281 -12.266 1 95.88 299 GLY A CA 1
ATOM 2336 C C . GLY A 1 299 ? 18.984 -34.375 -11.336 1 95.88 299 GLY A C 1
ATOM 2337 O O . GLY A 1 299 ? 19.234 -35.5 -11.773 1 95.88 299 GLY A O 1
ATOM 2338 N N . ALA A 1 300 ? 19.078 -34.062 -10.109 1 95.44 300 ALA A N 1
ATOM 2339 C CA . ALA A 1 300 ? 19.484 -35.062 -9.109 1 95.44 300 ALA A CA 1
ATOM 2340 C C . ALA A 1 300 ? 18.438 -36.156 -8.992 1 95.44 300 ALA A C 1
ATOM 2342 O O . ALA A 1 300 ? 18.781 -37.344 -8.82 1 95.44 300 ALA A O 1
ATOM 2343 N N . ILE A 1 301 ? 17.188 -35.812 -9.062 1 95.62 301 ILE A N 1
ATOM 2344 C CA . ILE A 1 301 ? 16.109 -36.781 -9.031 1 95.62 301 ILE A CA 1
ATOM 2345 C C . ILE A 1 301 ? 16.203 -37.688 -10.273 1 95.62 301 ILE A C 1
ATOM 2347 O O . ILE A 1 301 ? 16.062 -38.906 -10.18 1 95.62 301 ILE A O 1
ATOM 2351 N N . TYR A 1 302 ? 16.422 -37.031 -11.391 1 95.31 302 TYR A N 1
ATOM 2352 C CA . TYR A 1 302 ? 16.531 -37.781 -12.648 1 95.31 302 TYR A CA 1
ATOM 2353 C C . TYR A 1 302 ? 17.609 -38.844 -12.562 1 95.31 302 TYR A C 1
ATOM 2355 O O . TYR A 1 302 ? 17.406 -39.969 -13.016 1 95.31 302 TYR A O 1
ATOM 2363 N N . GLU A 1 303 ? 18.703 -38.5 -12 1 94.81 303 GLU A N 1
ATOM 2364 C CA . GLU A 1 303 ? 19.812 -39.438 -11.875 1 94.81 303 GLU A CA 1
ATOM 2365 C C . GLU A 1 303 ? 19.391 -40.688 -11.102 1 94.81 303 GLU A C 1
ATOM 2367 O O . GLU A 1 303 ? 19.906 -41.781 -11.352 1 94.81 303 GLU A O 1
ATOM 2372 N N . LYS A 1 304 ? 18.453 -40.5 -10.234 1 93.69 304 LYS A N 1
ATOM 2373 C CA . LYS A 1 304 ? 18.047 -41.594 -9.359 1 93.69 304 LYS A CA 1
ATOM 2374 C C . LYS A 1 304 ? 16.938 -42.438 -10.008 1 93.69 304 LYS A C 1
ATOM 2376 O O . LYS A 1 304 ? 16.688 -43.562 -9.594 1 93.69 304 LYS A O 1
ATOM 2381 N N . ILE A 1 305 ? 16.328 -41.906 -11.047 1 91.88 305 ILE A N 1
ATOM 2382 C CA . ILE A 1 305 ? 15.18 -42.625 -11.57 1 91.88 305 ILE A CA 1
ATOM 2383 C C . ILE A 1 305 ? 15.445 -43.062 -13.008 1 91.88 305 ILE A C 1
ATOM 2385 O O . ILE A 1 305 ? 14.539 -43.531 -13.703 1 91.88 305 ILE A O 1
ATOM 2389 N N . GLN A 1 306 ? 16.625 -42.906 -13.477 1 89.06 306 GLN A N 1
ATOM 2390 C CA . GLN A 1 306 ? 17 -43.188 -14.852 1 89.06 306 GLN A CA 1
ATOM 2391 C C . GLN A 1 306 ? 16.656 -44.656 -15.203 1 89.06 306 GLN A C 1
ATOM 2393 O O . GLN A 1 306 ? 16.203 -44.938 -16.328 1 89.06 306 GLN A O 1
ATOM 2398 N N . ASP A 1 307 ? 16.859 -45.469 -14.25 1 83.12 307 ASP A N 1
ATOM 2399 C CA . ASP A 1 307 ? 16.734 -46.906 -14.547 1 83.12 307 ASP A CA 1
ATOM 2400 C C . ASP A 1 307 ? 15.352 -47.438 -14.141 1 83.12 307 ASP A C 1
ATOM 2402 O O . ASP A 1 307 ? 15.125 -48.625 -14.133 1 83.12 307 ASP A O 1
ATOM 2406 N N . VAL A 1 308 ? 14.562 -46.562 -13.68 1 82.75 308 VAL A N 1
ATOM 2407 C CA . VAL A 1 308 ? 13.195 -46.969 -13.344 1 82.75 308 VAL A CA 1
ATOM 2408 C C . VAL A 1 308 ? 12.391 -47.156 -14.625 1 82.75 308 VAL A C 1
ATOM 2410 O O . VAL A 1 308 ? 12.5 -46.375 -15.57 1 82.75 308 VAL A O 1
ATOM 2413 N N . MET B 1 1 ? -3.584 14.562 35.406 1 63.31 1 MET B N 1
ATOM 2414 C CA . MET B 1 1 ? -4.137 15.898 35.594 1 63.31 1 MET B CA 1
ATOM 2415 C C . MET B 1 1 ? -5.594 15.961 35.156 1 63.31 1 MET B C 1
ATOM 2417 O O . MET B 1 1 ? -5.977 15.289 34.188 1 63.31 1 MET B O 1
ATOM 2421 N N . LEU B 1 2 ? -6.434 16.578 35.875 1 85.94 2 LEU B N 1
ATOM 2422 C CA . LEU B 1 2 ? -7.871 16.609 35.625 1 85.94 2 LEU B CA 1
ATOM 2423 C C . LEU B 1 2 ? -8.188 17.562 34.469 1 85.94 2 LEU B C 1
ATOM 2425 O O . LEU B 1 2 ? -7.668 18.688 34.406 1 85.94 2 LEU B O 1
ATOM 2429 N N . THR B 1 3 ? -8.922 17.109 33.469 1 94.88 3 THR B N 1
ATOM 2430 C CA . THR B 1 3 ? -9.367 17.891 32.344 1 94.88 3 THR B CA 1
ATOM 2431 C C . THR B 1 3 ? -10.406 18.938 32.75 1 94.88 3 THR B C 1
ATOM 2433 O O . THR B 1 3 ? -11.336 18.625 33.5 1 94.88 3 THR B O 1
ATOM 2436 N N . ILE B 1 4 ? -10.242 20.203 32.438 1 94.81 4 ILE B N 1
ATOM 2437 C CA . ILE B 1 4 ? -11.188 21.281 32.719 1 94.81 4 ILE B CA 1
ATOM 2438 C C . ILE B 1 4 ? -12.156 21.453 31.547 1 94.81 4 ILE B C 1
ATOM 2440 O O . ILE B 1 4 ? -11.734 21.641 30.406 1 94.81 4 ILE B O 1
ATOM 2444 N N . ASN B 1 5 ? -13.398 21.375 31.797 1 95.5 5 ASN B N 1
ATOM 2445 C CA . ASN B 1 5 ? -14.43 21.656 30.812 1 95.5 5 ASN B CA 1
ATOM 2446 C C . ASN B 1 5 ? -14.727 23.156 30.703 1 95.5 5 ASN B C 1
ATOM 2448 O O . ASN B 1 5 ? -15.391 23.703 31.578 1 95.5 5 ASN B O 1
ATOM 2452 N N . ILE B 1 6 ? -14.406 23.75 29.641 1 94.06 6 ILE B N 1
ATOM 2453 C CA . ILE B 1 6 ? -14.5 25.188 29.469 1 94.06 6 ILE B CA 1
ATOM 2454 C C . ILE B 1 6 ? -15.961 25.609 29.422 1 94.06 6 ILE B C 1
ATOM 2456 O O . ILE B 1 6 ? -16.328 26.688 29.906 1 94.06 6 ILE B O 1
ATOM 2460 N N . ASP B 1 7 ? -16.781 24.734 28.891 1 93.19 7 ASP B N 1
ATOM 2461 C CA . ASP B 1 7 ? -18.203 25.047 28.797 1 93.19 7 ASP B CA 1
ATOM 2462 C C . ASP B 1 7 ? -18.781 25.359 30.172 1 93.19 7 ASP B C 1
ATOM 2464 O O . ASP B 1 7 ? -19.797 26.047 30.281 1 93.19 7 ASP B O 1
ATOM 2468 N N . GLU B 1 8 ? -18.156 24.812 31.125 1 91.88 8 GLU B N 1
ATOM 2469 C CA . GLU B 1 8 ? -18.719 24.875 32.469 1 91.88 8 GLU B CA 1
ATOM 2470 C C . GLU B 1 8 ? -17.922 25.812 33.375 1 91.88 8 GLU B C 1
ATOM 2472 O O . GLU B 1 8 ? -18.188 25.906 34.562 1 91.88 8 GLU B O 1
ATOM 2477 N N . THR B 1 9 ? -17.016 26.422 32.812 1 87.19 9 THR B N 1
ATOM 2478 C CA . THR B 1 9 ? -16.141 27.266 33.625 1 87.19 9 THR B CA 1
ATOM 2479 C C . THR B 1 9 ? -16.75 28.656 33.812 1 87.19 9 THR B C 1
ATOM 2481 O O . THR B 1 9 ? -17.703 29.016 33.125 1 87.19 9 THR B O 1
ATOM 2484 N N . ASP B 1 10 ? -16.234 29.25 34.781 1 85.5 10 ASP B N 1
ATOM 2485 C CA . ASP B 1 10 ? -16.641 30.625 35.062 1 85.5 10 ASP B CA 1
ATOM 2486 C C . ASP B 1 10 ? -15.602 31.609 34.5 1 85.5 10 ASP B C 1
ATOM 2488 O O . ASP B 1 10 ? -14.609 31.203 33.906 1 85.5 10 ASP B O 1
ATOM 2492 N N . GLU B 1 11 ? -15.914 32.844 34.625 1 82.62 11 GLU B N 1
ATOM 2493 C CA . GLU B 1 11 ? -15.102 33.906 34.062 1 82.62 11 GLU B CA 1
ATOM 2494 C C . GLU B 1 11 ? -13.672 33.844 34.594 1 82.62 11 GLU B C 1
ATOM 2496 O O . GLU B 1 11 ? -12.719 34.125 33.875 1 82.62 11 GLU B O 1
ATOM 2501 N N . LYS B 1 12 ? -13.531 33.531 35.875 1 86 12 LYS B N 1
ATOM 2502 C CA . LYS B 1 12 ? -12.219 33.5 36.5 1 86 12 LYS B CA 1
ATOM 2503 C C . LYS B 1 12 ? -11.328 32.438 35.875 1 86 12 LYS B C 1
ATOM 2505 O O . LYS B 1 12 ? -10.156 32.719 35.562 1 86 12 LYS B O 1
ATOM 2510 N N . ILE B 1 13 ? -11.828 31.359 35.594 1 85 13 ILE B N 1
ATOM 2511 C CA . ILE B 1 13 ? -11.078 30.25 35 1 85 13 ILE B CA 1
ATOM 2512 C C . ILE B 1 13 ? -10.758 30.547 33.531 1 85 13 ILE B C 1
ATOM 2514 O O . ILE B 1 13 ? -9.656 30.266 33.062 1 85 13 ILE B O 1
ATOM 2518 N N . SER B 1 14 ? -11.688 31.156 32.906 1 87.31 14 SER B N 1
ATOM 2519 C CA . SER B 1 14 ? -11.484 31.516 31.516 1 87.31 14 SER B CA 1
ATOM 2520 C C . SER B 1 14 ? -10.367 32.562 31.375 1 87.31 14 SER B C 1
ATOM 2522 O O . SER B 1 14 ? -9.547 32.469 30.469 1 87.31 14 SER B O 1
ATOM 2524 N N . ARG B 1 15 ? -10.383 33.531 32.25 1 89.62 15 ARG B N 1
ATOM 2525 C CA . ARG B 1 15 ? -9.344 34.562 32.25 1 89.62 15 ARG B CA 1
ATOM 2526 C C . ARG B 1 15 ? -7.969 33.938 32.5 1 89.62 15 ARG B C 1
ATOM 2528 O O . ARG B 1 15 ? -6.98 34.312 31.875 1 89.62 15 ARG B O 1
ATOM 2535 N N . LYS B 1 16 ? -7.949 33.094 33.438 1 90.5 16 LYS B N 1
ATOM 2536 C CA . LYS B 1 16 ? -6.695 32.406 33.781 1 90.5 16 LYS B CA 1
ATOM 2537 C C . LYS B 1 16 ? -6.156 31.641 32.562 1 90.5 16 LYS B C 1
ATOM 2539 O O . LYS B 1 16 ? -4.949 31.641 32.312 1 90.5 16 LYS B O 1
ATOM 2544 N N . LEU B 1 17 ? -7.016 30.969 31.891 1 90.12 17 LEU B N 1
ATOM 2545 C CA . LEU B 1 17 ? -6.621 30.234 30.688 1 90.12 17 LEU B CA 1
ATOM 2546 C C . LEU B 1 17 ? -6.031 31.172 29.641 1 90.12 17 LEU B C 1
ATOM 2548 O O . LEU B 1 17 ? -4.934 30.922 29.125 1 90.12 17 LEU B O 1
ATOM 2552 N N . VAL B 1 18 ? -6.715 32.25 29.406 1 93.25 18 VAL B N 1
ATOM 2553 C CA . VAL B 1 18 ? -6.301 33.188 28.375 1 93.25 18 VAL B CA 1
ATOM 2554 C C . VAL B 1 18 ? -4.965 33.812 28.766 1 93.25 18 VAL B C 1
ATOM 2556 O O . VAL B 1 18 ? -4.082 33.969 27.922 1 93.25 18 VAL B O 1
ATOM 2559 N N . ASP B 1 19 ? -4.824 34.125 30.047 1 94.38 19 ASP B N 1
ATOM 2560 C CA . ASP B 1 19 ? -3.609 34.781 30.531 1 94.38 19 ASP B CA 1
ATOM 2561 C C . ASP B 1 19 ? -2.42 33.812 30.484 1 94.38 19 ASP B C 1
ATOM 2563 O O . ASP B 1 19 ? -1.271 34.25 30.359 1 94.38 19 ASP B O 1
ATOM 2567 N N . SER B 1 20 ? -2.684 32.594 30.531 1 95.12 20 SER B N 1
ATOM 2568 C CA . SER B 1 20 ? -1.621 31.609 30.625 1 95.12 20 SER B CA 1
ATOM 2569 C C . SER B 1 20 ? -1.087 31.234 29.25 1 95.12 20 SER B C 1
ATOM 2571 O O . SER B 1 20 ? -0.095 30.516 29.141 1 95.12 20 SER B O 1
ATOM 2573 N N . ILE B 1 21 ? -1.681 31.75 28.172 1 96.56 21 ILE B N 1
ATOM 2574 C CA . ILE B 1 21 ? -1.316 31.328 26.828 1 96.56 21 ILE B CA 1
ATOM 2575 C C . ILE B 1 21 ? -0.847 32.531 26.031 1 96.56 21 ILE B C 1
ATOM 2577 O O . ILE B 1 21 ? -1.437 33.625 26.125 1 96.56 21 ILE B O 1
ATOM 2581 N N . ASP B 1 22 ? 0.227 32.375 25.312 1 98.06 22 ASP B N 1
ATOM 2582 C CA . ASP B 1 22 ? 0.733 33.406 24.438 1 98.06 22 ASP B CA 1
ATOM 2583 C C . ASP B 1 22 ? 0.423 33.094 22.969 1 98.06 22 ASP B C 1
ATOM 2585 O O . ASP B 1 22 ? 0.354 34 22.141 1 98.06 22 ASP B O 1
ATOM 2589 N N . ALA B 1 23 ? 0.238 31.797 22.641 1 98.38 23 ALA B N 1
ATOM 2590 C CA . ALA B 1 23 ? -0.044 31.375 21.266 1 98.38 23 ALA B CA 1
ATOM 2591 C C . ALA B 1 23 ? -1.061 30.234 21.25 1 98.38 23 ALA B C 1
ATOM 2593 O O . ALA B 1 23 ? -1.101 29.406 22.172 1 98.38 23 ALA B O 1
ATOM 2594 N N . ILE B 1 24 ? -1.872 30.266 20.219 1 98.56 24 ILE B N 1
ATOM 2595 C CA . ILE B 1 24 ? -2.869 29.219 20.031 1 98.56 24 ILE B CA 1
ATOM 2596 C C . ILE B 1 24 ? -2.686 28.578 18.656 1 98.56 24 ILE B C 1
ATOM 2598 O O . ILE B 1 24 ? -2.607 29.266 17.641 1 98.56 24 ILE B O 1
ATOM 2602 N N . LEU B 1 25 ? -2.518 27.266 18.625 1 98.62 25 LEU B N 1
ATOM 2603 C CA . LEU B 1 25 ? -2.498 26.453 17.422 1 98.62 25 LEU B CA 1
ATOM 2604 C C . LEU B 1 25 ? -3.861 25.828 17.156 1 98.62 25 LEU B C 1
ATOM 2606 O O . LEU B 1 25 ? -4.445 25.219 18.062 1 98.62 25 LEU B O 1
ATOM 2610 N N . PHE B 1 26 ? -4.328 26.016 15.945 1 98.38 26 PHE B N 1
ATOM 2611 C CA . PHE B 1 26 ? -5.621 25.453 15.57 1 98.38 26 PHE B CA 1
ATOM 2612 C C . PHE B 1 26 ? -5.453 24.344 14.539 1 98.38 26 PHE B C 1
ATOM 2614 O O . PHE B 1 26 ? -4.828 24.547 13.492 1 98.38 26 PHE B O 1
ATOM 2621 N N . ASP B 1 27 ? 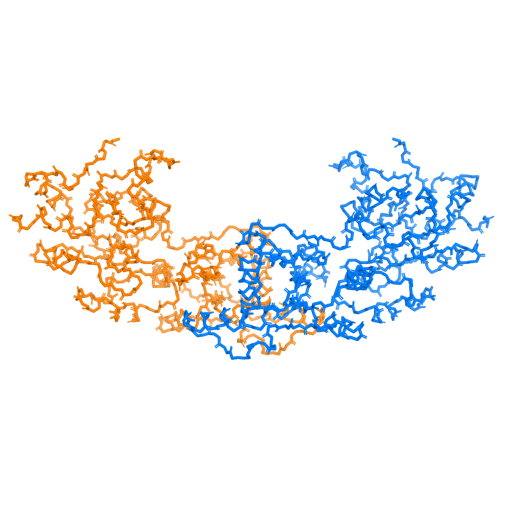-6.035 23.203 14.836 1 97 27 ASP B N 1
ATOM 2622 C CA . ASP B 1 27 ? -6.414 22.375 13.695 1 97 27 ASP B CA 1
ATOM 2623 C C . ASP B 1 27 ? -7.484 23.047 12.844 1 97 27 ASP B C 1
ATOM 2625 O O . ASP B 1 27 ? -8.117 24 13.289 1 97 27 ASP B O 1
ATOM 2629 N N . ILE B 1 28 ? -7.605 22.609 11.625 1 94.81 28 ILE B N 1
ATOM 2630 C CA . ILE B 1 28 ? -8.516 23.312 10.734 1 94.81 28 ILE B CA 1
ATOM 2631 C C . ILE B 1 28 ? -9.828 22.531 10.609 1 94.81 28 ILE B C 1
ATOM 2633 O O . ILE B 1 28 ? -10.852 22.938 11.148 1 94.81 28 ILE B O 1
ATOM 2637 N N . ASP B 1 29 ? -9.742 21.344 10.055 1 89.38 29 ASP B N 1
ATOM 2638 C CA . ASP B 1 29 ? -10.945 20.547 9.812 1 89.38 29 ASP B CA 1
ATOM 2639 C C . ASP B 1 29 ? -11.492 19.969 11.117 1 89.38 29 ASP B C 1
ATOM 2641 O O . ASP B 1 29 ? -10.758 19.312 11.867 1 89.38 29 ASP B O 1
ATOM 2645 N N . GLY B 1 30 ? -12.75 20.266 11.391 1 91.44 30 GLY B N 1
ATOM 2646 C CA . GLY B 1 30 ? -13.391 19.797 12.609 1 91.44 30 GLY B CA 1
ATOM 2647 C C . GLY B 1 30 ? -13.258 20.766 13.773 1 91.44 30 GLY B C 1
ATOM 2648 O O . GLY B 1 30 ? -13.852 20.562 14.828 1 91.44 30 GLY B O 1
ATOM 2649 N N . VAL B 1 31 ? -12.469 21.828 13.531 1 96.44 31 VAL B N 1
ATOM 2650 C CA . VAL B 1 31 ? -12.211 22.797 14.578 1 96.44 31 VAL B CA 1
ATOM 2651 C C . VAL B 1 31 ? -12.68 24.188 14.133 1 96.44 31 VAL B C 1
ATOM 2653 O O . VAL B 1 31 ? -13.516 24.812 14.797 1 96.44 31 VAL B O 1
ATOM 2656 N N . LEU B 1 32 ? -12.18 24.594 12.984 1 97 32 LEU B N 1
ATOM 2657 C CA . LEU B 1 32 ? -12.586 25.875 12.406 1 97 32 LEU B CA 1
ATOM 2658 C C . LEU B 1 32 ? -13.68 25.672 11.359 1 97 32 LEU B C 1
ATOM 2660 O O . LEU B 1 32 ? -14.617 26.469 11.281 1 97 32 LEU B O 1
ATOM 2664 N N . LEU B 1 33 ? -13.453 24.594 10.633 1 92.38 33 LEU B N 1
ATOM 2665 C CA . LEU B 1 33 ? -14.32 24.266 9.508 1 92.38 33 LEU B CA 1
ATOM 2666 C C . LEU B 1 33 ? -14.836 22.844 9.617 1 92.38 33 LEU B C 1
ATOM 2668 O O . LEU B 1 33 ? -14.172 21.984 10.211 1 92.38 33 LEU B O 1
ATOM 2672 N N . MET B 1 34 ? -16 22.578 9.102 1 85.25 34 MET B N 1
ATOM 2673 C CA . MET B 1 34 ? -16.547 21.234 8.875 1 85.25 34 MET B CA 1
ATOM 2674 C C . MET B 1 34 ? -17.172 21.125 7.488 1 85.25 34 MET B C 1
ATOM 2676 O O . MET B 1 34 ? -18.109 21.844 7.168 1 85.25 34 MET B O 1
ATOM 2680 N N . ASN B 1 35 ? -16.656 20.266 6.668 1 76.69 35 ASN B N 1
ATOM 2681 C CA . ASN B 1 35 ? -17.125 20.125 5.293 1 76.69 35 ASN B CA 1
ATOM 2682 C C . ASN B 1 35 ? -17.156 21.484 4.578 1 76.69 35 ASN B C 1
ATOM 2684 O O . ASN B 1 35 ? -18.172 21.859 3.996 1 76.69 35 ASN B O 1
ATOM 2688 N N . HIS B 1 36 ? -16.172 22.266 4.809 1 78.38 36 HIS B N 1
ATOM 2689 C CA . HIS B 1 36 ? -15.914 23.547 4.156 1 78.38 36 HIS B CA 1
ATOM 2690 C C . HIS B 1 36 ? -16.875 24.609 4.652 1 78.38 36 HIS B C 1
ATOM 2692 O O . HIS B 1 36 ? -17.047 25.656 4 1 78.38 36 HIS B O 1
ATOM 2698 N N . GLN B 1 37 ? -17.5 24.328 5.695 1 87.75 37 GLN B N 1
ATOM 2699 C CA . GLN B 1 37 ? -18.344 25.328 6.34 1 87.75 37 GLN B CA 1
ATOM 2700 C C . GLN B 1 37 ? -17.766 25.766 7.684 1 87.75 37 GLN B C 1
ATOM 2702 O O . GLN B 1 37 ? -17.25 24.938 8.438 1 87.75 37 GLN B O 1
ATOM 2707 N N . ILE B 1 38 ? -17.891 27.016 7.906 1 95.19 38 ILE B N 1
ATOM 2708 C CA . ILE B 1 38 ? -17.344 27.562 9.133 1 95.19 38 ILE B CA 1
ATOM 2709 C C . ILE B 1 38 ? -18.156 27.094 10.328 1 95.19 38 ILE B C 1
ATOM 2711 O O . ILE B 1 38 ? -19.391 27.141 10.312 1 95.19 38 ILE B O 1
ATOM 2715 N N . ILE B 1 39 ? -17.516 26.609 11.312 1 95.06 39 ILE B N 1
ATOM 2716 C CA . ILE B 1 39 ? -18.172 26.234 12.562 1 95.06 39 ILE B CA 1
ATOM 2717 C C . ILE B 1 39 ? -18.578 27.5 13.336 1 95.06 39 ILE B C 1
ATOM 2719 O O . ILE B 1 39 ? -17.75 28.391 13.539 1 95.06 39 ILE B O 1
ATOM 2723 N N . PRO B 1 40 ? -19.797 27.594 13.758 1 95.94 40 PRO B N 1
ATOM 2724 C CA . PRO B 1 40 ? -20.297 28.812 14.406 1 95.94 40 PRO B CA 1
ATOM 2725 C C . PRO B 1 40 ? -19.438 29.234 15.594 1 95.94 40 PRO B C 1
ATOM 2727 O O . PRO B 1 40 ? -19.047 28.391 16.406 1 95.94 40 PRO B O 1
ATOM 2730 N N . GLY B 1 41 ? -19.094 30.531 15.625 1 96.94 41 GLY B N 1
ATOM 2731 C CA . GLY B 1 41 ? -18.344 31.094 16.734 1 96.94 41 GLY B CA 1
ATOM 2732 C C . GLY B 1 41 ? -16.844 31.062 16.531 1 96.94 41 GLY B C 1
ATOM 2733 O O . GLY B 1 41 ? -16.094 31.703 17.266 1 96.94 41 GLY B O 1
ATOM 2734 N N . SER B 1 42 ? -16.406 30.391 15.492 1 97.69 42 SER B N 1
ATOM 2735 C CA . SER B 1 42 ? -14.977 30.234 15.258 1 97.69 42 SER B CA 1
ATOM 2736 C C . SER B 1 42 ? -14.336 31.547 14.844 1 97.69 42 SER B C 1
ATOM 2738 O O . SER B 1 42 ? -13.242 31.875 15.297 1 97.69 42 SER B O 1
ATOM 2740 N N . ILE B 1 43 ? -15.062 32.281 14 1 97.88 43 ILE B N 1
ATOM 2741 C CA . ILE B 1 43 ? -14.531 33.562 13.539 1 97.88 43 ILE B CA 1
ATOM 2742 C C . ILE B 1 43 ? -14.406 34.531 14.711 1 97.88 43 ILE B C 1
ATOM 2744 O O . ILE B 1 43 ? -13.359 35.156 14.898 1 97.88 43 ILE B O 1
ATOM 2748 N N . GLU B 1 44 ? -15.445 34.562 15.5 1 97.31 44 GLU B N 1
ATOM 2749 C CA . GLU B 1 44 ? -15.461 35.469 16.656 1 97.31 44 GLU B CA 1
ATOM 2750 C C . GLU B 1 44 ? -14.352 35.094 17.641 1 97.31 44 GLU B C 1
ATOM 2752 O O . GLU B 1 44 ? -13.688 36 18.188 1 97.31 44 GLU B O 1
ATOM 2757 N N . PHE B 1 45 ? -14.172 33.875 17.828 1 97.12 45 PHE B N 1
ATOM 2758 C CA . PHE B 1 45 ? -13.141 33.406 18.75 1 97.12 45 PHE B CA 1
ATOM 2759 C C . PHE B 1 45 ? -11.758 33.844 18.266 1 97.12 45 PHE B C 1
ATOM 2761 O O . PHE B 1 45 ? -10.969 34.375 19.047 1 97.12 45 PHE B O 1
ATOM 2768 N N . VAL B 1 46 ? -11.445 33.594 17 1 98.06 46 VAL B N 1
ATOM 2769 C CA . VAL B 1 46 ? -10.141 33.906 16.422 1 98.06 46 VAL B CA 1
ATOM 2770 C C . VAL B 1 46 ? -9.914 35.406 16.469 1 98.06 46 VAL B C 1
ATOM 2772 O O . VAL B 1 46 ? -8.828 35.875 16.828 1 98.06 46 VAL B O 1
ATOM 2775 N N . ASP B 1 47 ? -10.945 36.156 16.172 1 97.12 47 ASP B N 1
ATOM 2776 C CA . ASP B 1 47 ? -10.859 37.625 16.219 1 97.12 47 ASP B CA 1
ATOM 2777 C C . ASP B 1 47 ? -10.562 38.094 17.641 1 97.12 47 ASP B C 1
ATOM 2779 O O . ASP B 1 47 ? -9.766 39.031 17.828 1 97.12 47 ASP B O 1
ATOM 2783 N N . LYS B 1 48 ? -11.266 37.531 18.547 1 96.44 48 LYS B N 1
ATOM 2784 C CA . LYS B 1 48 ? -11.055 37.906 19.953 1 96.44 48 LYS B CA 1
ATOM 2785 C C . LYS B 1 48 ? -9.609 37.656 20.375 1 96.44 48 LYS B C 1
ATOM 2787 O O . LYS B 1 48 ? -9.008 38.469 21.062 1 96.44 48 LYS B O 1
ATOM 2792 N N . LEU B 1 49 ? -9.039 36.531 19.984 1 96.88 49 LEU B N 1
ATOM 2793 C CA . LEU B 1 49 ? -7.664 36.188 20.328 1 96.88 49 LEU B CA 1
ATOM 2794 C C . LEU B 1 49 ? -6.691 37.188 19.719 1 96.88 49 LEU B C 1
ATOM 2796 O O . LEU B 1 49 ? -5.715 37.594 20.375 1 96.88 49 LEU B O 1
ATOM 2800 N N . ARG B 1 50 ? -6.965 37.562 18.5 1 96.5 50 ARG B N 1
ATOM 2801 C CA . ARG B 1 50 ? -6.125 38.562 17.859 1 96.5 50 ARG B CA 1
ATOM 2802 C C . ARG B 1 50 ? -6.18 39.906 18.609 1 96.5 50 ARG B C 1
ATOM 2804 O O . ARG B 1 50 ? -5.148 40.531 18.812 1 96.5 50 ARG B O 1
ATOM 2811 N N . LYS B 1 51 ? -7.379 40.281 18.984 1 95.81 51 LYS B N 1
ATOM 2812 C CA . LYS B 1 51 ? -7.555 41.531 19.75 1 95.81 51 LYS B CA 1
ATOM 2813 C C . LYS B 1 51 ? -6.801 41.469 21.062 1 95.81 51 LYS B C 1
ATOM 2815 O O . LYS B 1 51 ? -6.324 42.5 21.562 1 95.81 51 LYS B O 1
ATOM 2820 N N . LEU B 1 52 ? -6.664 40.312 21.594 1 95.94 52 LEU B N 1
ATOM 2821 C CA . LEU B 1 52 ? -5.98 40.125 22.875 1 95.94 52 LEU B CA 1
ATOM 2822 C C . LEU B 1 52 ? -4.473 40 22.656 1 95.94 52 LEU B C 1
ATOM 2824 O O . LEU B 1 52 ? -3.723 39.812 23.625 1 95.94 52 LEU B O 1
ATOM 2828 N N . GLY B 1 53 ? -4.012 40.031 21.406 1 95.75 53 GLY B N 1
ATOM 2829 C CA . GLY B 1 53 ? -2.59 40.031 21.094 1 95.75 53 GLY B CA 1
ATOM 2830 C C . GLY B 1 53 ? -1.975 38.656 21.062 1 95.75 53 GLY B C 1
ATOM 2831 O O . GLY B 1 53 ? -0.753 38.5 21.141 1 95.75 53 GLY B O 1
ATOM 2832 N N . LYS B 1 54 ? -2.793 37.625 20.953 1 97.31 54 LYS B N 1
ATOM 2833 C CA . LYS B 1 54 ? -2.268 36.281 20.906 1 97.31 54 LYS B CA 1
ATOM 2834 C C . LYS B 1 54 ? -1.701 35.938 19.531 1 97.31 54 LYS B C 1
ATOM 2836 O O . LYS B 1 54 ? -2.217 36.406 18.516 1 97.31 54 LYS B O 1
ATOM 2841 N N . LYS B 1 55 ? -0.65 35.156 19.5 1 97.94 55 LYS B N 1
ATOM 2842 C CA . LYS B 1 55 ? -0.14 34.625 18.25 1 97.94 55 LYS B CA 1
ATOM 2843 C C . LYS B 1 55 ? -0.938 33.406 17.812 1 97.94 55 LYS B C 1
ATOM 2845 O O . LYS B 1 55 ? -1.347 32.594 18.656 1 97.94 55 LYS B O 1
ATOM 2850 N N . LEU B 1 56 ? -1.14 33.312 16.5 1 98.06 56 LEU B N 1
ATOM 2851 C CA . LEU B 1 56 ? -1.978 32.219 16.016 1 98.06 56 LEU B CA 1
ATOM 2852 C C . LEU B 1 56 ? -1.229 31.391 14.977 1 98.06 56 LEU B C 1
ATOM 2854 O O . LEU B 1 56 ? -0.373 31.906 14.25 1 98.06 56 LEU B O 1
ATOM 2858 N N . ALA B 1 57 ? -1.52 30.094 14.945 1 97.94 57 ALA B N 1
ATOM 2859 C CA . ALA B 1 57 ? -1.074 29.172 13.914 1 97.94 57 ALA B CA 1
ATOM 2860 C C . ALA B 1 57 ? -2.193 28.203 13.516 1 97.94 57 ALA B C 1
ATOM 2862 O O . ALA B 1 57 ? -2.945 27.734 14.375 1 97.94 57 ALA B O 1
ATOM 2863 N N . PHE B 1 58 ? -2.344 28.031 12.258 1 97.88 58 PHE B N 1
ATOM 2864 C CA . PHE B 1 58 ? -3.266 27.047 11.711 1 97.88 58 PHE B CA 1
ATOM 2865 C C . PHE B 1 58 ? -2.51 25.828 11.211 1 97.88 58 PHE B C 1
ATOM 2867 O O . PHE B 1 58 ? -1.803 25.891 10.203 1 97.88 58 PHE B O 1
ATOM 2874 N N . VAL B 1 59 ? -2.719 24.734 11.891 1 95.94 59 VAL B N 1
ATOM 2875 C CA . VAL B 1 59 ? -1.882 23.547 11.688 1 95.94 59 VAL B CA 1
ATOM 2876 C C . VAL B 1 59 ? -2.721 22.406 11.125 1 95.94 59 VAL B C 1
ATOM 2878 O O . VAL B 1 59 ? -3.613 21.891 11.805 1 95.94 59 VAL B O 1
ATOM 2881 N N . THR B 1 60 ? -2.443 22.031 9.898 1 92.06 60 THR B N 1
ATOM 2882 C CA . THR B 1 60 ? -3.225 20.984 9.258 1 92.06 60 THR B CA 1
ATOM 2883 C C . THR B 1 60 ? -2.312 19.891 8.719 1 92.06 60 THR B C 1
ATOM 2885 O O . THR B 1 60 ? -1.175 20.156 8.328 1 92.06 60 THR B O 1
ATOM 2888 N N . ASN B 1 61 ? -2.799 18.625 8.703 1 87.31 61 ASN B N 1
ATOM 2889 C CA . ASN B 1 61 ? -2.088 17.531 8.062 1 87.31 61 ASN B CA 1
ATOM 2890 C C . ASN B 1 61 ? -2.461 17.406 6.59 1 87.31 61 ASN B C 1
ATOM 2892 O O . ASN B 1 61 ? -1.938 16.531 5.887 1 87.31 61 ASN B O 1
ATOM 2896 N N . ASN B 1 62 ? -3.293 18.297 6.195 1 80.75 62 ASN B N 1
ATOM 2897 C CA . ASN B 1 62 ? -3.668 18.328 4.785 1 80.75 62 ASN B CA 1
ATOM 2898 C C . ASN B 1 62 ? -2.49 18.719 3.896 1 80.75 62 ASN B C 1
ATOM 2900 O O . ASN B 1 62 ? -2.027 19.859 3.938 1 80.75 62 ASN B O 1
ATOM 2904 N N . ALA B 1 63 ? -2.061 17.766 3.133 1 76.56 63 ALA B N 1
ATOM 2905 C CA . ALA B 1 63 ? -0.921 18.031 2.262 1 76.56 63 ALA B CA 1
ATOM 2906 C C . ALA B 1 63 ? -1.357 18.141 0.803 1 76.56 63 ALA B C 1
ATOM 2908 O O . ALA B 1 63 ? -0.529 18.344 -0.087 1 76.56 63 ALA B O 1
ATOM 2909 N N . ILE B 1 64 ? -2.637 18 0.614 1 79.88 64 ILE B N 1
ATOM 2910 C CA . ILE B 1 64 ? -3.174 18.062 -0.741 1 79.88 64 ILE B CA 1
ATOM 2911 C C . ILE B 1 64 ? -3.17 19.5 -1.235 1 79.88 64 ILE B C 1
ATOM 2913 O O . ILE B 1 64 ? -2.805 19.766 -2.383 1 79.88 64 ILE B O 1
ATOM 2917 N N . ASN B 1 65 ? -3.564 20.406 -0.318 1 82.25 65 ASN B N 1
ATOM 2918 C CA . ASN B 1 65 ? -3.672 21.812 -0.675 1 82.25 65 ASN B CA 1
ATOM 2919 C C . ASN B 1 65 ? -2.395 22.578 -0.342 1 82.25 65 ASN B C 1
ATOM 2921 O O . ASN B 1 65 ? -1.763 22.328 0.686 1 82.25 65 ASN B O 1
ATOM 2925 N N . SER B 1 66 ? -2.064 23.453 -1.242 1 85.94 66 SER B N 1
ATOM 2926 C CA . SER B 1 66 ? -0.967 24.375 -0.947 1 85.94 66 SER B CA 1
ATOM 2927 C C . SER B 1 66 ? -1.335 25.328 0.183 1 85.94 66 SER B C 1
ATOM 2929 O O . SER B 1 66 ? -2.516 25.547 0.465 1 85.94 66 SER B O 1
ATOM 2931 N N . PRO B 1 67 ? -0.304 25.922 0.759 1 89.81 67 PRO B N 1
ATOM 2932 C CA . PRO B 1 67 ? -0.595 26.938 1.775 1 89.81 67 PRO B CA 1
ATOM 2933 C C . PRO B 1 67 ? -1.457 28.078 1.24 1 89.81 67 PRO B C 1
ATOM 2935 O O . PRO B 1 67 ? -2.326 28.578 1.953 1 89.81 67 PRO B O 1
ATOM 2938 N N . GLN B 1 68 ? -1.287 28.391 0.002 1 89.81 68 GLN B N 1
ATOM 2939 C CA . GLN B 1 68 ? -2.076 29.453 -0.61 1 89.81 68 GLN B CA 1
ATOM 2940 C C . GLN B 1 68 ? -3.545 29.047 -0.728 1 89.81 68 GLN B C 1
ATOM 2942 O O . GLN B 1 68 ? -4.438 29.859 -0.475 1 89.81 68 GLN B O 1
ATOM 2947 N N . LYS B 1 69 ? -3.738 27.859 -1.077 1 87.81 69 LYS B N 1
ATOM 2948 C CA . LYS B 1 69 ? -5.109 27.375 -1.183 1 87.81 69 LYS B CA 1
ATOM 2949 C C . LYS B 1 69 ? -5.77 27.281 0.191 1 87.81 69 LYS B C 1
ATOM 2951 O O . LYS B 1 69 ? -6.949 27.594 0.342 1 87.81 69 LYS B O 1
ATOM 2956 N N . ILE B 1 70 ? -5.004 26.875 1.121 1 90.44 70 ILE B N 1
ATOM 2957 C CA . ILE B 1 70 ? -5.516 26.781 2.484 1 90.44 70 ILE B CA 1
ATOM 2958 C C . ILE B 1 70 ? -5.863 28.188 2.99 1 90.44 70 ILE B C 1
ATOM 2960 O O . ILE B 1 70 ? -6.879 28.375 3.664 1 90.44 70 ILE B O 1
ATOM 2964 N N . LEU B 1 71 ? -5.031 29.109 2.641 1 93.38 71 LEU B N 1
ATOM 2965 C CA . LEU B 1 71 ? -5.266 30.484 3.035 1 93.38 71 LEU B CA 1
ATOM 2966 C C . LEU B 1 71 ? -6.602 30.984 2.502 1 93.38 71 LEU B C 1
ATOM 2968 O O . LEU B 1 71 ? -7.305 31.734 3.184 1 93.38 71 LEU B O 1
ATOM 2972 N N . LYS B 1 72 ? -6.926 30.562 1.36 1 92.56 72 LYS B N 1
ATOM 2973 C CA . LYS B 1 72 ? -8.195 30.969 0.771 1 92.56 72 LYS B CA 1
ATOM 2974 C C . LYS B 1 72 ? -9.375 30.484 1.605 1 92.56 72 LYS B C 1
ATOM 2976 O O . LYS B 1 72 ? -10.359 31.203 1.787 1 92.56 72 LYS B O 1
ATOM 2981 N N . PHE B 1 73 ? -9.273 29.312 2.139 1 90.12 73 PHE B N 1
ATOM 2982 C CA . PHE B 1 73 ? -10.32 28.75 2.98 1 90.12 73 PHE B CA 1
ATOM 2983 C C . PHE B 1 73 ? -10.398 29.484 4.312 1 90.12 73 PHE B C 1
ATOM 2985 O O . PHE B 1 73 ? -11.461 29.547 4.938 1 90.12 73 PHE B O 1
ATOM 2992 N N . LEU B 1 74 ? -9.289 30.094 4.711 1 96 74 LEU B N 1
ATOM 2993 C CA . LEU B 1 74 ? -9.203 30.688 6.035 1 96 74 LEU B CA 1
ATOM 2994 C C . LEU B 1 74 ? -9.305 32.219 5.945 1 96 74 LEU B C 1
ATOM 2996 O O . LEU B 1 74 ? -9.086 32.906 6.938 1 96 74 LEU B O 1
ATOM 3000 N N . GLU B 1 75 ? -9.68 32.625 4.812 1 95.31 75 GLU B N 1
ATOM 3001 C CA . GLU B 1 75 ? -9.828 34.062 4.59 1 95.31 75 GLU B CA 1
ATOM 3002 C C . GLU B 1 75 ? -10.773 34.688 5.617 1 95.31 75 GLU B C 1
ATOM 3004 O O . GLU B 1 75 ? -10.5 35.75 6.156 1 95.31 75 GLU B O 1
ATOM 3009 N N . PRO B 1 76 ? -11.898 34.094 5.949 1 96.44 76 PRO B N 1
ATOM 3010 C CA . PRO B 1 76 ? -12.82 34.656 6.93 1 96.44 76 PRO B CA 1
ATOM 3011 C C . PRO B 1 76 ? -12.18 34.844 8.305 1 96.44 76 PRO B C 1
ATOM 3013 O O . PRO B 1 76 ? -12.664 35.625 9.117 1 96.44 76 PRO B O 1
ATOM 3016 N N . PHE B 1 77 ? -11.133 34.188 8.562 1 97.62 77 PHE B N 1
ATOM 3017 C CA . PHE B 1 77 ? -10.445 34.25 9.844 1 97.62 77 PHE B CA 1
ATOM 3018 C C . PHE B 1 77 ? -9.312 35.25 9.805 1 97.62 77 PHE B C 1
ATOM 3020 O O . PHE B 1 77 ? -8.547 35.375 10.766 1 97.62 77 PHE B O 1
ATOM 3027 N N . ASN B 1 78 ? -9.141 35.906 8.719 1 97 78 ASN B N 1
ATOM 3028 C CA . ASN B 1 78 ? -8.062 36.875 8.5 1 97 78 ASN B CA 1
ATOM 3029 C C . ASN B 1 78 ? -6.695 36.219 8.703 1 97 78 ASN B C 1
ATOM 3031 O O . ASN B 1 78 ? -5.805 36.812 9.312 1 97 78 ASN B O 1
ATOM 3035 N N . ALA B 1 79 ? -6.617 35 8.289 1 97.19 79 ALA B N 1
ATOM 3036 C CA . ALA B 1 79 ? -5.359 34.281 8.422 1 97.19 79 ALA B CA 1
ATOM 3037 C C . ALA B 1 79 ? -4.301 34.844 7.473 1 97.19 79 ALA B C 1
ATOM 3039 O O . ALA B 1 79 ? -4.629 35.375 6.41 1 97.19 79 ALA B O 1
ATOM 3040 N N . GLN B 1 80 ? -3.076 34.75 7.938 1 96.38 80 GLN B N 1
ATOM 3041 C CA . GLN B 1 80 ? -1.929 35.094 7.113 1 96.38 80 GLN B CA 1
ATOM 3042 C C . GLN B 1 80 ? -1.15 33.844 6.684 1 96.38 80 GLN B C 1
ATOM 3044 O O . GLN B 1 80 ? -1.197 32.812 7.359 1 96.38 80 GLN B O 1
ATOM 3049 N N . LEU B 1 81 ? -0.462 33.969 5.566 1 94.25 81 LEU B N 1
ATOM 3050 C CA . LEU B 1 81 ? 0.255 32.812 5 1 94.25 81 LEU B CA 1
ATOM 3051 C C . LEU B 1 81 ? 1.255 32.25 6.004 1 94.25 81 LEU B C 1
ATOM 3053 O O . LEU B 1 81 ? 1.418 31.047 6.109 1 94.25 81 LEU B O 1
ATOM 3057 N N . GLU B 1 82 ? 1.855 33.125 6.766 1 93.88 82 GLU B N 1
ATOM 3058 C CA . GLU B 1 82 ? 2.896 32.719 7.703 1 93.88 82 GLU B CA 1
ATOM 3059 C C . GLU B 1 82 ? 2.303 31.969 8.891 1 93.88 82 GLU B C 1
ATOM 3061 O O . GLU B 1 82 ? 3.029 31.312 9.641 1 93.88 82 GLU B O 1
ATOM 3066 N N . GLU B 1 83 ? 0.967 32.062 9.023 1 96.94 83 GLU B N 1
ATOM 3067 C CA . GLU B 1 83 ? 0.287 31.375 10.125 1 96.94 83 GLU B CA 1
ATOM 3068 C C . GLU B 1 83 ? -0.127 29.953 9.734 1 96.94 83 GLU B C 1
ATOM 3070 O O . GLU B 1 83 ? -0.595 29.188 10.578 1 96.94 83 GLU B O 1
ATOM 3075 N N . ILE B 1 84 ? 0.11 29.641 8.461 1 95.44 84 ILE B N 1
ATOM 3076 C CA . ILE B 1 84 ? -0.364 28.359 7.953 1 95.44 84 ILE B CA 1
ATOM 3077 C C . ILE B 1 84 ? 0.771 27.328 7.992 1 95.44 84 ILE B C 1
ATOM 3079 O O . ILE B 1 84 ? 1.853 27.578 7.453 1 95.44 84 ILE B O 1
ATOM 3083 N N . TYR B 1 85 ? 0.466 26.25 8.688 1 94.06 85 TYR B N 1
ATOM 3084 C CA . TYR B 1 85 ? 1.413 25.156 8.766 1 94.06 85 TYR B CA 1
ATOM 3085 C C . TYR B 1 85 ? 0.792 23.859 8.227 1 94.06 85 TYR B C 1
ATOM 3087 O O . TYR B 1 85 ? -0.2 23.375 8.773 1 94.06 85 TYR B O 1
ATOM 3095 N N . ASN B 1 86 ? 1.306 23.406 7.188 1 91.81 86 ASN B N 1
ATOM 3096 C CA . ASN B 1 86 ? 0.989 22.094 6.656 1 91.81 86 ASN B CA 1
ATOM 3097 C C . ASN B 1 86 ? 2.25 21.266 6.41 1 91.81 86 ASN B C 1
ATOM 3099 O O . ASN B 1 86 ? 3.363 21.781 6.512 1 91.81 86 ASN B O 1
ATOM 3103 N N . PRO B 1 87 ? 2.076 20 6.102 1 90.69 87 PRO B N 1
ATOM 3104 C CA . PRO B 1 87 ? 3.268 19.156 6.004 1 90.69 87 PRO B CA 1
ATOM 3105 C C . PRO B 1 87 ? 4.281 19.672 4.988 1 90.69 87 PRO B C 1
ATOM 3107 O O . PRO B 1 87 ? 5.488 19.672 5.254 1 90.69 87 PRO B O 1
ATOM 3110 N N . THR B 1 88 ? 3.834 20.188 3.889 1 91.31 88 THR B N 1
ATOM 3111 C CA . THR B 1 88 ? 4.742 20.641 2.844 1 91.31 88 THR B CA 1
ATOM 3112 C C . THR B 1 88 ? 5.527 21.875 3.307 1 91.31 88 THR B C 1
ATOM 3114 O O . THR B 1 88 ? 6.75 21.922 3.158 1 91.31 88 THR B O 1
ATOM 3117 N N . SER B 1 89 ? 4.863 22.891 3.854 1 90.81 89 SER B N 1
ATOM 3118 C CA . SER B 1 89 ? 5.539 24.094 4.316 1 90.81 89 SER B CA 1
ATOM 3119 C C . SER B 1 89 ? 6.492 23.797 5.465 1 90.81 89 SER B C 1
ATOM 3121 O O . SER B 1 89 ? 7.598 24.344 5.527 1 90.81 89 SER B O 1
ATOM 3123 N N . SER B 1 90 ? 6.059 22.906 6.344 1 90.75 90 SER B N 1
ATOM 3124 C CA . SER B 1 90 ? 6.895 22.531 7.48 1 90.75 90 SER B CA 1
ATOM 3125 C C . SER B 1 90 ? 8.141 21.766 7.023 1 90.75 90 SER B C 1
ATOM 3127 O O . SER B 1 90 ? 9.219 21.938 7.598 1 90.75 90 SER B O 1
ATOM 3129 N N . PHE B 1 91 ? 7.957 20.953 6.023 1 93.5 91 PHE B N 1
ATOM 3130 C CA . PHE B 1 91 ? 9.062 20.219 5.418 1 93.5 91 PHE B CA 1
ATOM 3131 C C . PHE B 1 91 ? 10.086 21.188 4.82 1 93.5 91 PHE B C 1
ATOM 3133 O O . PHE B 1 91 ? 11.289 21.031 5.039 1 93.5 91 PHE B O 1
ATOM 3140 N N . ILE B 1 92 ? 9.641 22.172 4.148 1 93.31 92 ILE B N 1
ATOM 3141 C CA . ILE B 1 92 ? 10.508 23.172 3.529 1 93.31 92 ILE B CA 1
ATOM 3142 C C . ILE B 1 92 ? 11.281 23.922 4.609 1 93.31 92 ILE B C 1
ATOM 3144 O O . ILE B 1 92 ? 12.492 24.109 4.492 1 93.31 92 ILE B O 1
ATOM 3148 N N . ASP B 1 93 ? 10.625 24.297 5.66 1 91.31 93 ASP B N 1
ATOM 3149 C CA . ASP B 1 93 ? 11.258 25.016 6.762 1 91.31 93 ASP B CA 1
ATOM 3150 C C . ASP B 1 93 ? 12.367 24.188 7.395 1 91.31 93 ASP B C 1
ATOM 3152 O O . ASP B 1 93 ? 13.438 24.703 7.719 1 91.31 93 ASP B O 1
ATOM 3156 N N . LEU B 1 94 ? 12.047 22.938 7.562 1 90.75 94 LEU B N 1
ATOM 3157 C CA . LEU B 1 94 ? 13.016 22.016 8.141 1 90.75 94 LEU B CA 1
ATOM 3158 C C . LEU B 1 94 ? 14.258 21.922 7.27 1 90.75 94 LEU B C 1
ATOM 3160 O O . LEU B 1 94 ? 15.383 21.953 7.777 1 90.75 94 LEU B O 1
ATOM 3164 N N . LEU B 1 95 ? 14.07 21.797 6 1 94.06 95 LEU B N 1
ATOM 3165 C CA . LEU B 1 95 ? 15.18 21.625 5.078 1 94.06 95 LEU B CA 1
ATOM 3166 C C . LEU B 1 95 ? 16.031 22.891 4.996 1 94.06 95 LEU B C 1
ATOM 3168 O O . LEU B 1 95 ? 17.25 22.812 4.922 1 94.06 95 LEU B O 1
ATOM 3172 N N . LYS B 1 96 ? 15.336 24 5 1 90.88 96 LYS B N 1
ATOM 3173 C CA . LYS B 1 96 ? 16.047 25.281 4.973 1 90.88 96 LYS B CA 1
ATOM 3174 C C . LYS B 1 96 ? 16.906 25.453 6.223 1 90.88 96 LYS B C 1
ATOM 3176 O O . LYS B 1 96 ? 18.062 25.891 6.141 1 90.88 96 LYS B O 1
ATOM 3181 N N . LYS B 1 97 ? 16.375 25.172 7.273 1 87.88 97 LYS B N 1
ATOM 3182 C CA . LYS B 1 97 ? 17.078 25.281 8.547 1 87.88 97 LYS B CA 1
ATOM 3183 C C . LYS B 1 97 ? 18.344 24.422 8.555 1 87.88 97 LYS B C 1
ATOM 3185 O O . LYS B 1 97 ? 19.344 24.797 9.148 1 87.88 97 LYS B O 1
ATOM 3190 N N . ASN B 1 98 ? 18.266 23.297 7.875 1 90.06 98 ASN B N 1
ATOM 3191 C CA . ASN B 1 98 ? 19.375 22.344 7.914 1 90.06 98 ASN B CA 1
ATOM 3192 C C . ASN B 1 98 ? 20.312 22.516 6.719 1 90.06 98 ASN B C 1
ATOM 3194 O O . ASN B 1 98 ? 21.281 21.781 6.578 1 90.06 98 ASN B O 1
ATOM 3198 N N . GLY B 1 99 ? 20.016 23.422 5.879 1 93.25 99 GLY B N 1
ATOM 3199 C CA . GLY B 1 99 ? 20.859 23.703 4.723 1 93.25 99 GLY B CA 1
ATOM 3200 C C . GLY B 1 99 ? 20.891 22.578 3.719 1 93.25 99 GLY B C 1
ATOM 3201 O O . GLY B 1 99 ? 21.938 22.266 3.156 1 93.25 99 GLY B O 1
ATOM 3202 N N . PHE B 1 100 ? 19.734 21.969 3.531 1 94.94 100 PHE B N 1
ATOM 3203 C CA . PHE B 1 100 ? 19.656 20.859 2.592 1 94.94 100 PHE B CA 1
ATOM 3204 C C . PHE B 1 100 ? 19.844 21.344 1.16 1 94.94 100 PHE B C 1
ATOM 3206 O O . PHE B 1 100 ? 19.234 22.328 0.747 1 94.94 100 PHE B O 1
ATOM 3213 N N . ASN B 1 101 ? 20.688 20.688 0.389 1 94.31 101 ASN B N 1
ATOM 3214 C CA . ASN B 1 101 ? 21 21.172 -0.951 1 94.31 101 ASN B CA 1
ATOM 3215 C C . ASN B 1 101 ? 21.016 20.031 -1.97 1 94.31 101 ASN B C 1
ATOM 3217 O O . ASN B 1 101 ? 21.516 20.203 -3.084 1 94.31 101 ASN B O 1
ATOM 3221 N N . LYS B 1 102 ? 20.5 18.938 -1.661 1 96.81 102 LYS B N 1
ATOM 3222 C CA . LYS B 1 102 ? 20.406 17.797 -2.576 1 96.81 102 LYS B CA 1
ATOM 3223 C C . LYS B 1 102 ? 19.031 17.734 -3.236 1 96.81 102 LYS B C 1
ATOM 3225 O O . LYS B 1 102 ? 18.219 18.641 -3.072 1 96.81 102 LYS B O 1
ATOM 3230 N N . ASP B 1 103 ? 18.859 16.719 -4.078 1 97.62 103 ASP B N 1
ATOM 3231 C CA . ASP B 1 103 ? 17.578 16.531 -4.754 1 97.62 103 ASP B CA 1
ATOM 3232 C C . ASP B 1 103 ? 16.594 15.773 -3.867 1 97.62 103 ASP B C 1
ATOM 3234 O O . ASP B 1 103 ? 17 15.055 -2.951 1 97.62 103 ASP B O 1
ATOM 3238 N N . ILE B 1 104 ? 15.336 16.047 -4.133 1 98.06 104 ILE B N 1
ATOM 3239 C CA . ILE B 1 104 ? 14.25 15.336 -3.463 1 98.06 104 ILE B CA 1
ATOM 3240 C C . ILE B 1 104 ? 13.469 14.516 -4.484 1 98.06 104 ILE B C 1
ATOM 3242 O O . ILE B 1 104 ? 13.023 15.047 -5.504 1 98.06 104 ILE B O 1
ATOM 3246 N N . PHE B 1 105 ? 13.375 13.211 -4.277 1 98 105 PHE B N 1
ATOM 3247 C CA . PHE B 1 105 ? 12.375 12.445 -5.008 1 98 105 PHE B CA 1
ATOM 3248 C C . PHE B 1 105 ? 11.039 12.445 -4.266 1 98 105 PHE B C 1
ATOM 3250 O O . PHE B 1 105 ? 10.938 11.898 -3.166 1 98 105 PHE B O 1
ATOM 3257 N N . ALA B 1 106 ? 10.039 13.031 -4.949 1 96.81 106 ALA B N 1
ATOM 3258 C CA . ALA B 1 106 ? 8.781 13.25 -4.242 1 96.81 106 ALA B CA 1
ATOM 3259 C C . ALA B 1 106 ? 7.648 12.453 -4.879 1 96.81 106 ALA B C 1
ATOM 3261 O O . ALA B 1 106 ? 7.434 12.531 -6.09 1 96.81 106 ALA B O 1
ATOM 3262 N N . ILE B 1 107 ? 7.016 11.656 -4.043 1 96 107 ILE B N 1
ATOM 3263 C CA . ILE B 1 107 ? 5.695 11.109 -4.336 1 96 107 ILE B CA 1
ATOM 3264 C C . ILE B 1 107 ? 4.629 11.938 -3.627 1 96 107 ILE B C 1
ATOM 3266 O O . ILE B 1 107 ? 4.238 11.625 -2.5 1 96 107 ILE B O 1
ATOM 3270 N N . ALA B 1 108 ? 4.176 12.961 -4.312 1 93.81 108 ALA B N 1
ATOM 3271 C CA . ALA B 1 108 ? 3.318 13.977 -3.703 1 93.81 108 ALA B CA 1
ATOM 3272 C C . ALA B 1 108 ? 2.443 14.656 -4.75 1 93.81 108 ALA B C 1
ATOM 3274 O O . ALA B 1 108 ? 2.625 14.445 -5.953 1 93.81 108 ALA B O 1
ATOM 3275 N N . SER B 1 109 ? 1.507 15.398 -4.309 1 90.44 109 SER B N 1
ATOM 3276 C CA . SER B 1 109 ? 0.607 16.109 -5.207 1 90.44 109 SER B CA 1
ATOM 3277 C C . SER B 1 109 ? 1.358 17.156 -6.023 1 90.44 109 SER B C 1
ATOM 3279 O O . SER B 1 109 ? 2.434 17.609 -5.625 1 90.44 109 SER B O 1
ATOM 3281 N N . ASP B 1 110 ? 0.728 17.531 -7.16 1 88.19 110 ASP B N 1
ATOM 3282 C CA . ASP B 1 110 ? 1.305 18.594 -7.98 1 88.19 110 ASP B CA 1
ATOM 3283 C C . ASP B 1 110 ? 1.456 19.891 -7.184 1 88.19 110 ASP B C 1
ATOM 3285 O O . ASP B 1 110 ? 2.453 20.594 -7.328 1 88.19 110 ASP B O 1
ATOM 3289 N N . GLY B 1 111 ? 0.488 20.141 -6.379 1 86.25 111 GLY B N 1
ATOM 3290 C CA . GLY B 1 111 ? 0.545 21.328 -5.543 1 86.25 111 GLY B CA 1
ATOM 3291 C C . GLY B 1 111 ? 1.716 21.328 -4.578 1 86.25 111 GLY B C 1
ATOM 3292 O O . GLY B 1 111 ? 2.402 22.344 -4.422 1 86.25 111 GLY B O 1
ATOM 3293 N N . ALA B 1 112 ? 1.943 20.234 -3.939 1 90.94 112 ALA B N 1
ATOM 3294 C CA . ALA B 1 112 ? 3.059 20.109 -3.006 1 90.94 112 ALA B CA 1
ATOM 3295 C C . ALA B 1 112 ? 4.398 20.266 -3.727 1 90.94 112 ALA B C 1
ATOM 3297 O O . ALA B 1 112 ? 5.305 20.938 -3.234 1 90.94 112 ALA B O 1
ATOM 3298 N N . ILE B 1 113 ? 4.539 19.641 -4.867 1 92.62 113 ILE B N 1
ATOM 3299 C CA . ILE B 1 113 ? 5.77 19.688 -5.645 1 92.62 113 ILE B CA 1
ATOM 3300 C C . ILE B 1 113 ? 6.055 21.125 -6.086 1 92.62 113 ILE B C 1
ATOM 3302 O O . ILE B 1 113 ? 7.191 21.594 -6 1 92.62 113 ILE B O 1
ATOM 3306 N N . GLU B 1 114 ? 5.02 21.75 -6.523 1 91.44 114 GLU B N 1
ATOM 3307 C CA . GLU B 1 114 ? 5.172 23.141 -6.957 1 91.44 114 GLU B CA 1
ATOM 3308 C C . GLU B 1 114 ? 5.629 24.031 -5.805 1 91.44 114 GLU B C 1
ATOM 3310 O O . GLU B 1 114 ? 6.496 24.891 -5.984 1 91.44 114 GLU B O 1
ATOM 3315 N N . VAL B 1 115 ? 5.051 23.859 -4.645 1 92.5 115 VAL B N 1
ATOM 3316 C CA . VAL B 1 115 ? 5.41 24.641 -3.465 1 92.5 115 VAL B CA 1
ATOM 3317 C C . VAL B 1 115 ? 6.875 24.391 -3.105 1 92.5 115 VAL B C 1
ATOM 3319 O O . VAL B 1 115 ? 7.605 25.328 -2.789 1 92.5 115 VAL B O 1
ATOM 3322 N N . MET B 1 116 ? 7.336 23.172 -3.215 1 94.88 116 MET B N 1
ATOM 3323 C CA . MET B 1 116 ? 8.719 22.828 -2.908 1 94.88 116 MET B CA 1
ATOM 3324 C C . MET B 1 116 ? 9.672 23.469 -3.92 1 94.88 116 MET B C 1
ATOM 3326 O O . MET B 1 116 ? 10.695 24.047 -3.541 1 94.88 116 MET B O 1
ATOM 3330 N N . ARG B 1 117 ? 9.281 23.375 -5.145 1 95.38 117 ARG B N 1
ATOM 3331 C CA . ARG B 1 117 ? 10.109 23.953 -6.195 1 95.38 117 ARG B CA 1
ATOM 3332 C C . ARG B 1 117 ? 10.195 25.469 -6.059 1 95.38 117 ARG B C 1
ATOM 3334 O O . ARG B 1 117 ? 11.266 26.062 -6.215 1 95.38 117 ARG B O 1
ATOM 3341 N N . ASN B 1 118 ? 9.102 26.078 -5.773 1 94.25 118 ASN B N 1
ATOM 3342 C CA . ASN B 1 118 ? 9.055 27.531 -5.586 1 94.25 118 ASN B CA 1
ATOM 3343 C C . ASN B 1 118 ? 9.914 27.953 -4.398 1 94.25 118 ASN B C 1
ATOM 3345 O O . ASN B 1 118 ? 10.367 29.109 -4.344 1 94.25 118 ASN B O 1
ATOM 3349 N N . ALA B 1 119 ? 10.133 27.078 -3.496 1 94.75 119 ALA B N 1
ATOM 3350 C CA . ALA B 1 119 ? 10.961 27.375 -2.328 1 94.75 119 ALA B CA 1
ATOM 3351 C C . ALA B 1 119 ? 12.438 27.172 -2.643 1 94.75 119 ALA B C 1
ATOM 3353 O O . ALA B 1 119 ? 13.297 27.312 -1.762 1 94.75 119 ALA B O 1
ATOM 3354 N N . GLY B 1 120 ? 12.766 26.75 -3.848 1 96.25 120 GLY B N 1
ATOM 3355 C CA . GLY B 1 120 ? 14.156 26.641 -4.277 1 96.25 120 GLY B CA 1
ATOM 3356 C C . GLY B 1 120 ? 14.703 25.234 -4.16 1 96.25 120 GLY B C 1
ATOM 3357 O O . GLY B 1 120 ? 15.906 25.016 -4.316 1 96.25 120 GLY B O 1
ATOM 3358 N N . LEU B 1 121 ? 13.844 24.297 -3.879 1 96.88 121 LEU B N 1
ATOM 3359 C CA . LEU B 1 121 ? 14.281 22.906 -3.764 1 96.88 121 LEU B CA 1
ATOM 3360 C C . LEU B 1 121 ? 14.227 22.203 -5.117 1 96.88 121 LEU B C 1
ATOM 3362 O O . LEU B 1 121 ? 13.328 22.469 -5.918 1 96.88 121 LEU B O 1
ATOM 3366 N N . ASN B 1 122 ? 15.18 21.359 -5.367 1 96.56 122 ASN B N 1
ATOM 3367 C CA . ASN B 1 122 ? 15.164 20.531 -6.574 1 96.56 122 ASN B CA 1
ATOM 3368 C C . ASN B 1 122 ? 14.352 19.25 -6.367 1 96.56 122 ASN B C 1
ATOM 3370 O O . ASN B 1 122 ? 14.82 18.328 -5.703 1 96.56 122 ASN B O 1
ATOM 3374 N N . VAL B 1 123 ? 13.211 19.219 -7.012 1 97 123 VAL B N 1
ATOM 3375 C CA . VAL B 1 123 ? 12.297 18.094 -6.809 1 97 123 VAL B CA 1
ATOM 3376 C C . VAL B 1 123 ? 12.148 17.297 -8.102 1 97 123 VAL B C 1
ATOM 3378 O O . VAL B 1 123 ? 11.844 17.875 -9.156 1 97 123 VAL B O 1
ATOM 3381 N N . ILE B 1 124 ? 12.445 16.062 -7.988 1 95.81 124 ILE B N 1
ATOM 3382 C CA . ILE B 1 124 ? 12.219 15.117 -9.078 1 95.81 124 ILE B CA 1
ATOM 3383 C C . ILE B 1 124 ? 11.023 14.219 -8.742 1 95.81 124 ILE B C 1
ATOM 3385 O O . ILE B 1 124 ? 10.812 13.859 -7.582 1 95.81 124 ILE B O 1
ATOM 3389 N N . ASP B 1 125 ? 10.18 13.992 -9.742 1 94.12 125 ASP B N 1
ATOM 3390 C CA . ASP B 1 125 ? 9.062 13.07 -9.57 1 94.12 125 ASP B CA 1
ATOM 3391 C C . ASP B 1 125 ? 9.102 11.953 -10.617 1 94.12 125 ASP B C 1
ATOM 3393 O O . ASP B 1 125 ? 10.008 11.914 -11.453 1 94.12 125 ASP B O 1
ATOM 3397 N N . TYR B 1 126 ? 8.172 11.008 -10.461 1 93.25 126 TYR B N 1
ATOM 3398 C CA . TYR B 1 126 ? 8.156 9.844 -11.336 1 93.25 126 TYR B CA 1
ATOM 3399 C C . TYR B 1 126 ? 8.055 10.258 -12.797 1 93.25 126 TYR B C 1
ATOM 3401 O O . TYR B 1 126 ? 8.75 9.711 -13.656 1 93.25 126 TYR B O 1
ATOM 3409 N N . GLU B 1 127 ? 7.211 11.234 -13.062 1 90.38 127 GLU B N 1
ATOM 3410 C CA . GLU B 1 127 ? 6.977 11.672 -14.438 1 90.38 127 GLU B CA 1
ATOM 3411 C C . GLU B 1 127 ? 8.242 12.258 -15.055 1 90.38 127 GLU B C 1
ATOM 3413 O O . GLU B 1 127 ? 8.438 12.195 -16.266 1 90.38 127 GLU B O 1
ATOM 3418 N N . SER B 1 128 ? 9.102 12.805 -14.258 1 91.19 128 SER B N 1
ATOM 3419 C CA . SER B 1 128 ? 10.383 13.344 -14.719 1 91.19 128 SER B CA 1
ATOM 3420 C C . SER B 1 128 ? 11.344 12.219 -15.094 1 91.19 128 SER B C 1
ATOM 3422 O O . SER B 1 128 ? 12.344 12.461 -15.781 1 91.19 128 SER B O 1
ATOM 3424 N N . ILE B 1 129 ? 11.078 11.023 -14.641 1 92.5 129 ILE B N 1
ATOM 3425 C CA . ILE B 1 129 ? 11.977 9.898 -14.859 1 92.5 129 ILE B CA 1
ATOM 3426 C C . ILE B 1 129 ? 11.438 9.023 -15.992 1 92.5 129 ILE B C 1
ATOM 3428 O O . ILE B 1 129 ? 12.195 8.578 -16.844 1 92.5 129 ILE B O 1
ATOM 3432 N N . GLN B 1 130 ? 10.133 8.797 -15.914 1 89.94 130 GLN B N 1
ATOM 3433 C CA . GLN B 1 130 ? 9.484 7.859 -16.828 1 89.94 130 GLN B CA 1
ATOM 3434 C C . GLN B 1 130 ? 8.109 8.359 -17.25 1 89.94 130 GLN B C 1
ATOM 3436 O O . GLN B 1 130 ? 7.27 8.664 -16.406 1 89.94 130 GLN B O 1
ATOM 3441 N N . GLN B 1 131 ? 7.902 8.297 -18.531 1 82.38 131 GLN B N 1
ATOM 3442 C CA . GLN B 1 131 ? 6.605 8.719 -19.047 1 82.38 131 GLN B CA 1
ATOM 3443 C C . GLN B 1 131 ? 5.875 7.566 -19.719 1 82.38 131 GLN B C 1
ATOM 3445 O O . GLN B 1 131 ? 4.648 7.574 -19.828 1 82.38 131 GLN B O 1
ATOM 3450 N N . GLU B 1 132 ? 6.59 6.539 -20.062 1 87.31 132 GLU B N 1
ATOM 3451 C CA . GLU B 1 132 ? 6 5.438 -20.812 1 87.31 132 GLU B CA 1
ATOM 3452 C C . GLU B 1 132 ? 5.406 4.383 -19.891 1 87.31 132 GLU B C 1
ATOM 3454 O O . GLU B 1 132 ? 5.852 4.234 -18.75 1 87.31 132 GLU B O 1
ATOM 3459 N N . ARG B 1 133 ? 4.449 3.684 -20.438 1 88.88 133 ARG B N 1
ATOM 3460 C CA . ARG B 1 133 ? 3.816 2.582 -19.719 1 88.88 133 ARG B CA 1
ATOM 3461 C C . ARG B 1 133 ? 4.805 1.442 -19.484 1 88.88 133 ARG B C 1
ATOM 3463 O O . ARG B 1 133 ? 5.625 1.14 -20.344 1 88.88 133 ARG B O 1
ATOM 3470 N N . LEU B 1 134 ? 4.719 0.856 -18.297 1 92.25 134 LEU B N 1
ATOM 3471 C CA . LEU B 1 134 ? 5.504 -0.335 -18 1 92.25 134 LEU B CA 1
ATOM 3472 C C . LEU B 1 134 ? 4.805 -1.592 -18.5 1 92.25 134 LEU B C 1
ATOM 3474 O O . LEU B 1 134 ? 3.652 -1.853 -18.156 1 92.25 134 LEU B O 1
ATOM 3478 N N . THR B 1 135 ? 5.48 -2.402 -19.266 1 86 135 THR B N 1
ATOM 3479 C CA . THR B 1 135 ? 4.785 -3.475 -19.969 1 86 135 THR B CA 1
ATOM 3480 C C . THR B 1 135 ? 5.23 -4.84 -19.453 1 86 135 THR B C 1
ATOM 3482 O O . THR B 1 135 ? 4.523 -5.836 -19.625 1 86 135 THR B O 1
ATOM 3485 N N . ASP B 1 136 ? 6.395 -4.836 -18.922 1 87.06 136 ASP B N 1
ATOM 3486 C CA . ASP B 1 136 ? 6.949 -6.113 -18.484 1 87.06 136 ASP B CA 1
ATOM 3487 C C . ASP B 1 136 ? 8.062 -5.914 -17.469 1 87.06 136 ASP B C 1
ATOM 3489 O O . ASP B 1 136 ? 8.328 -4.789 -17.047 1 87.06 136 ASP B O 1
ATOM 3493 N N . VAL B 1 137 ? 8.672 -6.973 -17.062 1 87.56 137 VAL B N 1
ATOM 3494 C CA . VAL B 1 137 ? 9.703 -6.965 -16.031 1 87.56 137 VAL B CA 1
ATOM 3495 C C . VAL B 1 137 ? 10.906 -6.156 -16.5 1 87.56 137 VAL B C 1
ATOM 3497 O O . VAL B 1 137 ? 11.555 -5.469 -15.703 1 87.56 137 VAL B O 1
ATOM 3500 N N . LEU B 1 138 ? 11.227 -6.238 -17.766 1 88.19 138 LEU B N 1
ATOM 3501 C CA . LEU B 1 138 ? 12.367 -5.516 -18.312 1 88.19 138 LEU B CA 1
ATOM 3502 C C . LEU B 1 138 ? 12.164 -4.012 -18.203 1 88.19 138 LEU B C 1
ATOM 3504 O O . LEU B 1 138 ? 13.102 -3.27 -17.906 1 88.19 138 LEU B O 1
ATOM 3508 N N . SER B 1 139 ? 10.93 -3.621 -18.516 1 92.19 139 SER B N 1
ATOM 3509 C CA . SER B 1 139 ? 10.633 -2.199 -18.391 1 92.19 139 SER B CA 1
ATOM 3510 C C . SER B 1 139 ? 10.75 -1.727 -16.953 1 92.19 139 SER B C 1
ATOM 3512 O O . SER B 1 139 ? 11.148 -0.587 -16.688 1 92.19 139 SER B O 1
ATOM 3514 N N . VAL B 1 140 ? 10.438 -2.545 -16.016 1 93.62 140 VAL B N 1
ATOM 3515 C CA . VAL B 1 140 ? 10.562 -2.205 -14.594 1 93.62 140 VAL B CA 1
ATOM 3516 C C . VAL B 1 140 ? 12.039 -2.119 -14.211 1 93.62 140 VAL B C 1
ATOM 3518 O O . VAL B 1 140 ? 12.438 -1.234 -13.453 1 93.62 140 VAL B O 1
ATOM 3521 N N . ARG B 1 141 ? 12.797 -3.059 -14.742 1 93.12 141 ARG B N 1
ATOM 3522 C CA . ARG B 1 141 ? 14.234 -3.021 -14.508 1 93.12 141 ARG B CA 1
ATOM 3523 C C . ARG B 1 141 ? 14.844 -1.733 -15.047 1 93.12 141 ARG B C 1
ATOM 3525 O O . ARG B 1 141 ? 15.648 -1.088 -14.375 1 93.12 141 ARG B O 1
ATOM 3532 N N . GLU B 1 142 ? 14.461 -1.398 -16.219 1 93.5 142 GLU B N 1
ATOM 3533 C CA . GLU B 1 142 ? 14.945 -0.167 -16.828 1 93.5 142 GLU B CA 1
ATOM 3534 C C . GLU B 1 142 ? 14.555 1.055 -16.016 1 93.5 142 GLU B C 1
ATOM 3536 O O . GLU B 1 142 ? 15.359 1.969 -15.82 1 93.5 142 GLU B O 1
ATOM 3541 N N . LEU B 1 143 ? 13.352 1.069 -15.578 1 95.75 143 LEU B N 1
ATOM 3542 C CA . LEU B 1 143 ? 12.883 2.15 -14.719 1 95.75 143 LEU B CA 1
ATOM 3543 C C . LEU B 1 143 ? 13.734 2.246 -13.461 1 95.75 143 LEU B C 1
ATOM 3545 O O . LEU B 1 143 ? 14.125 3.342 -13.047 1 95.75 143 LEU B O 1
ATOM 3549 N N . SER B 1 144 ? 13.984 1.122 -12.836 1 95.31 144 SER B N 1
ATOM 3550 C CA . SER B 1 144 ? 14.781 1.068 -11.617 1 95.31 144 SER B CA 1
ATOM 3551 C C . SER B 1 144 ? 16.172 1.644 -11.844 1 95.31 144 SER B C 1
ATOM 3553 O O . SER B 1 144 ? 16.672 2.426 -11.031 1 95.31 144 SER B O 1
ATOM 3555 N N . LEU B 1 145 ? 16.734 1.27 -12.977 1 94.06 145 LEU B N 1
ATOM 3556 C CA . LEU B 1 145 ? 18.078 1.753 -13.312 1 94.06 145 LEU B CA 1
ATOM 3557 C C . LEU B 1 145 ? 18.047 3.244 -13.625 1 94.06 145 LEU B C 1
ATOM 3559 O O . LEU B 1 145 ? 18.953 3.984 -13.219 1 94.06 145 LEU B O 1
ATOM 3563 N N . LYS B 1 146 ? 17.109 3.74 -14.352 1 95.25 146 LYS B N 1
ATOM 3564 C CA . LYS B 1 146 ? 16.938 5.164 -14.609 1 95.25 146 LYS B CA 1
ATOM 3565 C C . LYS B 1 146 ? 16.766 5.949 -13.312 1 95.25 146 LYS B C 1
ATOM 3567 O O . LYS B 1 146 ? 17.297 7.051 -13.172 1 95.25 146 LYS B O 1
ATOM 3572 N N . GLY B 1 147 ? 15.906 5.344 -12.414 1 94.44 147 GLY B N 1
ATOM 3573 C CA . GLY B 1 147 ? 15.727 5.953 -11.109 1 94.44 147 GLY B CA 1
ATOM 3574 C C . GLY B 1 147 ? 17.031 6.117 -10.336 1 94.44 147 GLY B C 1
ATOM 3575 O O . GLY B 1 147 ? 17.281 7.18 -9.766 1 94.44 147 GLY B O 1
ATOM 3576 N N . LEU B 1 148 ? 17.859 5.09 -10.391 1 94.19 148 LEU B N 1
ATOM 3577 C CA . LEU B 1 148 ? 19.141 5.129 -9.703 1 94.19 148 LEU B CA 1
ATOM 3578 C C . LEU B 1 148 ? 20.062 6.16 -10.336 1 94.19 148 LEU B C 1
ATOM 3580 O O . LEU B 1 148 ? 20.797 6.855 -9.633 1 94.19 148 LEU B O 1
ATOM 3584 N N . ASP B 1 149 ? 20 6.211 -11.586 1 94.56 149 ASP B N 1
ATOM 3585 C CA . ASP B 1 149 ? 20.844 7.164 -12.305 1 94.56 149 ASP B CA 1
ATOM 3586 C C . ASP B 1 149 ? 20.422 8.602 -12.008 1 94.56 149 ASP B C 1
ATOM 3588 O O . ASP B 1 149 ? 21.266 9.453 -11.711 1 94.56 149 ASP B O 1
ATOM 3592 N N . ARG B 1 150 ? 19.172 8.883 -12.062 1 90.75 150 ARG B N 1
ATOM 3593 C CA . ARG B 1 150 ? 18.641 10.211 -11.805 1 90.75 150 ARG B CA 1
ATOM 3594 C C . ARG B 1 150 ? 18.75 10.57 -10.32 1 90.75 150 ARG B C 1
ATOM 3596 O O . ARG B 1 150 ? 18.766 11.742 -9.961 1 90.75 150 ARG B O 1
ATOM 3603 N N . GLY B 1 151 ? 18.828 9.508 -9.539 1 88.06 151 GLY B N 1
ATOM 3604 C CA . GLY B 1 151 ? 18.766 9.695 -8.094 1 88.06 151 GLY B CA 1
ATOM 3605 C C . GLY B 1 151 ? 20.125 9.836 -7.453 1 88.06 151 GLY B C 1
ATOM 3606 O O . GLY B 1 151 ? 20.25 9.859 -6.223 1 88.06 151 GLY B O 1
ATOM 3607 N N . LYS B 1 152 ? 21.141 9.914 -8.242 1 90.81 152 LYS B N 1
ATOM 3608 C CA . LYS B 1 152 ? 22.5 9.945 -7.707 1 90.81 152 LYS B CA 1
ATOM 3609 C C . LYS B 1 152 ? 22.688 11.094 -6.727 1 90.81 152 LYS B C 1
ATOM 3611 O O . LYS B 1 152 ? 23.438 10.977 -5.762 1 90.81 152 LYS B O 1
ATOM 3616 N N . ASN B 1 153 ? 21.953 12.148 -6.863 1 94.56 153 ASN B N 1
ATOM 3617 C CA . ASN B 1 153 ? 22.078 13.305 -5.984 1 94.56 153 ASN B CA 1
ATOM 3618 C C . ASN B 1 153 ? 20.891 13.438 -5.047 1 94.56 153 ASN B C 1
ATOM 3620 O O . ASN B 1 153 ? 20.719 14.461 -4.379 1 94.56 153 ASN B O 1
ATOM 3624 N N . VAL B 1 154 ? 20.078 12.406 -5.035 1 97.19 154 VAL B N 1
ATOM 3625 C CA . VAL B 1 154 ? 18.906 12.445 -4.172 1 97.19 154 VAL B CA 1
ATOM 3626 C C . VAL B 1 154 ? 19.344 12.258 -2.715 1 97.19 154 VAL B C 1
ATOM 3628 O O . VAL B 1 154 ? 20.078 11.32 -2.393 1 97.19 154 VAL B O 1
ATOM 3631 N N . GLY B 1 155 ? 18.828 13.195 -1.896 1 98 155 GLY B N 1
ATOM 3632 C CA . GLY B 1 155 ? 19.094 13.078 -0.47 1 98 155 GLY B CA 1
ATOM 3633 C C . GLY B 1 155 ? 17.859 12.719 0.337 1 98 155 GLY B C 1
ATOM 3634 O O . GLY B 1 155 ? 17.969 12.305 1.493 1 98 155 GLY B O 1
ATOM 3635 N N . ILE B 1 156 ? 16.672 12.82 -0.312 1 98.06 156 ILE B N 1
ATOM 3636 C CA . ILE B 1 156 ? 15.438 12.57 0.412 1 98.06 156 ILE B CA 1
ATOM 3637 C C . ILE B 1 156 ? 14.422 11.906 -0.516 1 98.06 156 ILE B C 1
ATOM 3639 O O . ILE B 1 156 ? 14.289 12.297 -1.679 1 98.06 156 ILE B O 1
ATOM 3643 N N . VAL B 1 157 ? 13.828 10.898 -0.014 1 98.06 157 VAL B N 1
ATOM 3644 C CA . VAL B 1 157 ? 12.555 10.422 -0.544 1 98.06 157 VAL B CA 1
ATOM 3645 C C . VAL B 1 157 ? 11.414 10.938 0.32 1 98.06 157 VAL B C 1
ATOM 3647 O O . VAL B 1 157 ? 11.391 10.719 1.532 1 98.06 157 VAL B O 1
ATOM 3650 N N . TYR B 1 158 ? 10.492 11.703 -0.329 1 96.56 158 TYR B N 1
ATOM 3651 C CA . TYR B 1 158 ? 9.375 12.344 0.355 1 96.56 158 TYR B CA 1
ATOM 3652 C C . TYR B 1 158 ? 8.047 11.789 -0.142 1 96.56 158 TYR B C 1
ATOM 3654 O O . TYR B 1 158 ? 7.773 11.789 -1.346 1 96.56 158 TYR B O 1
ATOM 3662 N N . VAL B 1 159 ? 7.227 11.297 0.759 1 95.94 159 VAL B N 1
ATOM 3663 C CA . VAL B 1 159 ? 5.945 10.695 0.387 1 95.94 159 VAL B CA 1
ATOM 3664 C C . VAL B 1 159 ? 4.805 11.461 1.059 1 95.94 159 VAL B C 1
ATOM 3666 O O . VAL B 1 159 ? 4.824 11.672 2.271 1 95.94 159 VAL B O 1
ATOM 3669 N N . ASP B 1 160 ? 3.85 11.828 0.24 1 92.5 160 ASP B N 1
ATOM 3670 C CA . ASP B 1 160 ? 2.613 12.477 0.669 1 92.5 160 ASP B CA 1
ATOM 3671 C C . ASP B 1 160 ? 1.438 12.047 -0.205 1 92.5 160 ASP B C 1
ATOM 3673 O O . ASP B 1 160 ? 1.586 11.188 -1.077 1 92.5 160 ASP B O 1
ATOM 3677 N N . THR B 1 161 ? 0.266 12.633 0.059 1 91 161 THR B N 1
ATOM 3678 C CA . THR B 1 161 ? -0.897 12.336 -0.77 1 91 161 THR B CA 1
ATOM 3679 C C . THR B 1 161 ? -0.634 12.711 -2.225 1 91 161 THR B C 1
ATOM 3681 O O . THR B 1 161 ? -0.177 13.82 -2.512 1 91 161 THR B O 1
ATOM 3684 N N . ASN B 1 162 ? -0.833 11.82 -3.066 1 91.56 162 ASN B N 1
ATOM 3685 C CA . ASN B 1 162 ? -0.737 11.961 -4.516 1 91.56 162 ASN B CA 1
ATOM 3686 C C . ASN B 1 162 ? -1.81 11.148 -5.234 1 91.56 162 ASN B C 1
ATOM 3688 O O . ASN B 1 162 ? -1.729 9.922 -5.289 1 91.56 162 ASN B O 1
ATOM 3692 N N . PHE B 1 163 ? -2.789 11.836 -5.84 1 92.44 163 PHE B N 1
ATOM 3693 C CA . PHE B 1 163 ? -3.934 11.172 -6.449 1 92.44 163 PHE B CA 1
ATOM 3694 C C . PHE B 1 163 ? -3.537 10.5 -7.758 1 92.44 163 PHE B C 1
ATOM 3696 O O . PHE B 1 163 ? -4.332 9.766 -8.352 1 92.44 163 PHE B O 1
ATOM 3703 N N . ASN B 1 164 ? -2.254 10.656 -8.086 1 90.31 164 ASN B N 1
ATOM 3704 C CA . ASN B 1 164 ? -1.785 10.039 -9.32 1 90.31 164 ASN B CA 1
ATOM 3705 C C . ASN B 1 164 ? -0.594 9.117 -9.07 1 90.31 164 ASN B C 1
ATOM 3707 O O . ASN B 1 164 ? 0.167 8.82 -9.992 1 90.31 164 ASN B O 1
ATOM 3711 N N . THR B 1 165 ? -0.401 8.812 -7.785 1 91.88 165 THR B N 1
ATOM 3712 C CA . THR B 1 165 ? 0.631 7.832 -7.465 1 91.88 165 THR B CA 1
ATOM 3713 C C . THR B 1 165 ? 0.418 6.543 -8.25 1 91.88 165 THR B C 1
ATOM 3715 O O . THR B 1 165 ? -0.718 6.105 -8.438 1 91.88 165 THR B O 1
ATOM 3718 N N . CYS B 1 166 ? 1.525 5.996 -8.719 1 93.44 166 CYS B N 1
ATOM 3719 C CA . CYS B 1 166 ? 1.43 4.754 -9.477 1 93.44 166 CYS B CA 1
ATOM 3720 C C . CYS B 1 166 ? 2.547 3.79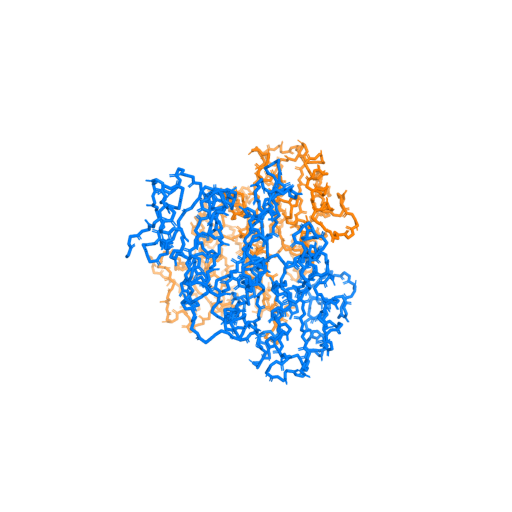1 -9.086 1 93.44 166 CYS B C 1
ATOM 3722 O O . CYS B 1 166 ? 3.441 4.152 -8.32 1 93.44 166 CYS B O 1
ATOM 3724 N N . TYR B 1 167 ? 2.428 2.57 -9.594 1 94.88 167 TYR B N 1
ATOM 3725 C CA . TYR B 1 167 ? 3.42 1.524 -9.367 1 94.88 167 TYR B CA 1
ATOM 3726 C C . TYR B 1 167 ? 4.832 2.053 -9.602 1 94.88 167 TYR B C 1
ATOM 3728 O O . TYR B 1 167 ? 5.734 1.795 -8.805 1 94.88 167 TYR B O 1
ATOM 3736 N N . GLY B 1 168 ? 5.016 2.779 -10.648 1 95.25 168 GLY B N 1
ATOM 3737 C CA . GLY B 1 168 ? 6.332 3.277 -11.023 1 95.25 168 GLY B CA 1
ATOM 3738 C C . GLY B 1 168 ? 6.934 4.203 -9.984 1 95.25 168 GLY B C 1
ATOM 3739 O O . GLY B 1 168 ? 8.141 4.164 -9.734 1 95.25 168 GLY B O 1
ATOM 3740 N N . SER B 1 169 ? 6.141 5.059 -9.422 1 95.69 169 SER B N 1
ATOM 3741 C CA . SER B 1 169 ? 6.625 5.969 -8.391 1 95.69 169 SER B CA 1
ATOM 3742 C C . SER B 1 169 ? 7.121 5.203 -7.168 1 95.69 169 SER B C 1
ATOM 3744 O O . SER B 1 169 ? 8.172 5.527 -6.609 1 95.69 169 SER B O 1
ATOM 3746 N N . LEU B 1 170 ? 6.379 4.184 -6.773 1 95.56 170 LEU B N 1
ATOM 3747 C CA . LEU B 1 170 ? 6.77 3.375 -5.621 1 95.56 170 LEU B CA 1
ATOM 3748 C C . LEU B 1 170 ? 8.023 2.568 -5.93 1 95.56 170 LEU B C 1
ATOM 3750 O O . LEU B 1 170 ? 8.883 2.393 -5.059 1 95.56 170 LEU B O 1
ATOM 3754 N N . GLN B 1 171 ? 8.062 2.094 -7.148 1 95.94 171 GLN B N 1
ATOM 3755 C CA . GLN B 1 171 ? 9.227 1.327 -7.578 1 95.94 171 GLN B CA 1
ATOM 3756 C C . GLN B 1 171 ? 10.5 2.162 -7.477 1 95.94 171 GLN B C 1
ATOM 3758 O O . GLN B 1 171 ? 11.516 1.696 -6.953 1 95.94 171 GLN B O 1
ATOM 3763 N N . VAL B 1 172 ? 10.43 3.373 -7.984 1 96.44 172 VAL B N 1
ATOM 3764 C CA . VAL B 1 172 ? 11.594 4.258 -7.926 1 96.44 172 VAL B CA 1
ATOM 3765 C C . VAL B 1 172 ? 11.914 4.586 -6.469 1 96.44 172 VAL B C 1
ATOM 3767 O O . VAL B 1 172 ? 13.078 4.535 -6.062 1 96.44 172 VAL B O 1
ATOM 3770 N N . GLY B 1 173 ? 10.883 4.891 -5.652 1 96.88 173 GLY B N 1
ATOM 3771 C CA . GLY B 1 173 ? 11.102 5.168 -4.238 1 96.88 173 GLY B CA 1
ATOM 3772 C C . GLY B 1 173 ? 11.812 4.039 -3.512 1 96.88 173 GLY B C 1
ATOM 3773 O O . GLY B 1 173 ? 12.742 4.277 -2.746 1 96.88 173 GLY B O 1
ATOM 3774 N N . GLN B 1 174 ? 11.352 2.852 -3.791 1 95.62 174 GLN B N 1
ATOM 3775 C CA . GLN B 1 174 ? 11.938 1.684 -3.141 1 95.62 174 GLN B CA 1
ATOM 3776 C C . GLN B 1 174 ? 13.398 1.508 -3.539 1 95.62 174 GLN B C 1
ATOM 3778 O O . GLN B 1 174 ? 14.242 1.183 -2.699 1 95.62 174 GLN B O 1
ATOM 3783 N N . VAL B 1 175 ? 13.688 1.686 -4.777 1 95.75 175 VAL B N 1
ATOM 3784 C CA . VAL B 1 175 ? 15.047 1.48 -5.273 1 95.75 175 VAL B CA 1
ATOM 3785 C C . VAL B 1 175 ? 15.984 2.514 -4.656 1 95.75 175 VAL B C 1
ATOM 3787 O O . VAL B 1 175 ? 17.109 2.184 -4.262 1 95.75 175 VAL B O 1
ATOM 3790 N N . LEU B 1 176 ? 15.562 3.729 -4.59 1 96.94 176 LEU B N 1
ATOM 3791 C CA . LEU B 1 176 ? 16.375 4.785 -4.008 1 96.94 176 LEU B CA 1
ATOM 3792 C C . LEU B 1 176 ? 16.656 4.516 -2.533 1 96.94 176 LEU B C 1
ATOM 3794 O O . LEU B 1 176 ? 17.797 4.617 -2.082 1 96.94 176 LEU B O 1
ATOM 3798 N N . LEU B 1 177 ? 15.664 4.094 -1.79 1 97.06 177 LEU B N 1
ATOM 3799 C CA . LEU B 1 177 ? 15.805 3.852 -0.358 1 97.06 177 LEU B CA 1
ATOM 3800 C C . LEU B 1 177 ? 16.672 2.631 -0.096 1 97.06 177 LEU B C 1
ATOM 3802 O O . LEU B 1 177 ? 17.406 2.584 0.902 1 97.06 177 LEU B O 1
ATOM 3806 N N . ASN B 1 178 ? 16.594 1.684 -1.016 1 94.5 178 ASN B N 1
ATOM 3807 C CA . ASN B 1 178 ? 17.344 0.445 -0.831 1 94.5 178 ASN B CA 1
ATOM 3808 C C . ASN B 1 178 ? 18.812 0.604 -1.243 1 94.5 178 ASN B C 1
ATOM 3810 O O . ASN B 1 178 ? 19.703 0.006 -0.637 1 94.5 178 ASN B O 1
ATOM 3814 N N . ARG B 1 179 ? 19.016 1.405 -2.26 1 94.44 179 ARG B N 1
ATOM 3815 C CA . ARG B 1 179 ? 20.328 1.359 -2.918 1 94.44 179 ARG B CA 1
ATOM 3816 C C . ARG B 1 179 ? 21.188 2.543 -2.502 1 94.44 179 ARG B C 1
ATOM 3818 O O . ARG B 1 179 ? 22.406 2.52 -2.682 1 94.44 179 ARG B O 1
ATOM 3825 N N . ILE B 1 180 ? 20.562 3.555 -2.014 1 94.31 180 ILE B N 1
ATOM 3826 C CA . ILE B 1 180 ? 21.312 4.727 -1.598 1 94.31 180 ILE B CA 1
ATOM 3827 C C . ILE B 1 180 ? 21.203 4.902 -0.085 1 94.31 180 ILE B C 1
ATOM 3829 O O . ILE B 1 180 ? 20.188 5.379 0.418 1 94.31 180 ILE B O 1
ATOM 3833 N N . GLU B 1 181 ? 22.172 4.602 0.611 1 90.81 181 GLU B N 1
ATOM 3834 C CA . GLU B 1 181 ? 22.172 4.496 2.066 1 90.81 181 GLU B CA 1
ATOM 3835 C C . GLU B 1 181 ? 21.875 5.84 2.721 1 90.81 181 GLU B C 1
ATOM 3837 O O . GLU B 1 181 ? 21.141 5.906 3.711 1 90.81 181 GLU B O 1
ATOM 3842 N N . LYS B 1 182 ? 22.312 6.879 2.162 1 92.88 182 LYS B N 1
ATOM 3843 C CA . LYS B 1 182 ? 22.266 8.164 2.852 1 92.88 182 LYS B CA 1
ATOM 3844 C C . LYS B 1 182 ? 20.953 8.891 2.572 1 92.88 182 LYS B C 1
ATOM 3846 O O . LYS B 1 182 ? 20.688 9.945 3.15 1 92.88 182 LYS B O 1
ATOM 3851 N N . VAL B 1 183 ? 20.156 8.297 1.73 1 96.75 183 VAL B N 1
ATOM 3852 C CA . VAL B 1 183 ? 18.891 8.953 1.412 1 96.75 183 VAL B CA 1
ATOM 3853 C C . VAL B 1 183 ? 17.969 8.891 2.619 1 96.75 183 VAL B C 1
ATOM 3855 O O . VAL B 1 183 ? 17.766 7.828 3.207 1 96.75 183 VAL B O 1
ATOM 3858 N N . GLN B 1 184 ? 17.453 9.992 3.049 1 96.94 184 GLN B N 1
ATOM 3859 C CA . GLN B 1 184 ? 16.484 10.078 4.141 1 96.94 184 GLN B CA 1
ATOM 3860 C C . GLN B 1 184 ? 15.07 9.812 3.645 1 96.94 184 GLN B C 1
ATOM 3862 O O . GLN B 1 184 ? 14.758 10.055 2.477 1 96.94 184 GLN B O 1
ATOM 3867 N N . PHE B 1 185 ? 14.297 9.305 4.496 1 97.62 185 PHE B N 1
ATOM 3868 C CA . PHE B 1 185 ? 12.914 8.953 4.184 1 97.62 185 PHE B CA 1
ATOM 3869 C C . PHE B 1 185 ? 11.945 9.766 5.031 1 97.62 185 PHE B C 1
ATOM 3871 O O . PHE B 1 185 ? 11.891 9.609 6.25 1 97.62 185 PHE B O 1
ATOM 3878 N N . PHE B 1 186 ? 11.172 10.688 4.328 1 96.25 186 PHE B N 1
ATOM 3879 C CA . PHE B 1 186 ? 10.203 11.531 5.02 1 96.25 186 PHE B CA 1
ATOM 3880 C C . PHE B 1 186 ? 8.789 11.234 4.543 1 96.25 186 PHE B C 1
ATOM 3882 O O . PHE B 1 186 ? 8.578 10.93 3.365 1 96.25 186 PHE B O 1
ATOM 3889 N N . ALA B 1 187 ? 7.855 11.32 5.398 1 93.5 187 ALA B N 1
ATOM 3890 C CA . ALA B 1 187 ? 6.43 11.258 5.086 1 93.5 187 ALA B CA 1
ATOM 3891 C C . ALA B 1 187 ? 5.684 12.453 5.672 1 93.5 187 ALA B C 1
ATOM 3893 O O . ALA B 1 187 ? 6.012 12.922 6.762 1 93.5 187 ALA B O 1
ATOM 3894 N N . ALA B 1 188 ? 4.73 13.016 4.879 1 86 188 ALA B N 1
ATOM 3895 C CA . ALA B 1 188 ? 3.902 14.109 5.379 1 86 188 ALA B CA 1
ATOM 3896 C C . ALA B 1 188 ? 3.014 13.641 6.527 1 86 188 ALA B C 1
ATOM 3898 O O . ALA B 1 188 ? 3.25 13.992 7.688 1 86 188 ALA B O 1
ATOM 3899 N N . CYS B 1 189 ? 1.842 13 6.242 1 77.31 189 CYS B N 1
ATOM 3900 C CA . CYS B 1 189 ? 0.969 12.43 7.262 1 77.31 189 CYS B CA 1
ATOM 3901 C C . CYS B 1 189 ? 0.569 11 6.898 1 77.31 189 CYS B C 1
ATOM 3903 O O . CYS B 1 189 ? 0.157 10.734 5.766 1 77.31 189 CYS B O 1
ATOM 3905 N N . PRO B 1 190 ? 0.743 10.211 7.883 1 80.25 190 PRO B N 1
ATOM 3906 C CA . PRO B 1 190 ? 0.46 8.797 7.641 1 80.25 190 PRO B CA 1
ATOM 3907 C C . PRO B 1 190 ? -1.022 8.453 7.777 1 80.25 190 PRO B C 1
ATOM 3909 O O . PRO B 1 190 ? -1.373 7.414 8.336 1 80.25 190 PRO B O 1
ATOM 3912 N N . ASP B 1 191 ? -1.9 9.422 7.297 1 82.44 191 ASP B N 1
ATOM 3913 C CA . ASP B 1 191 ? -3.332 9.141 7.359 1 82.44 191 ASP B CA 1
ATOM 3914 C C . ASP B 1 191 ? -3.701 7.973 6.449 1 82.44 191 ASP B C 1
ATOM 3916 O O . ASP B 1 191 ? -3.188 7.855 5.336 1 82.44 191 ASP B O 1
ATOM 3920 N N . ASP B 1 192 ? -4.551 7.152 6.91 1 85.88 192 ASP B N 1
ATOM 3921 C CA . ASP B 1 192 ? -4.992 6.004 6.121 1 85.88 192 ASP B CA 1
ATOM 3922 C C . ASP B 1 192 ? -6.125 6.395 5.172 1 85.88 192 ASP B C 1
ATOM 3924 O O . ASP B 1 192 ? -6.141 5.98 4.012 1 85.88 192 ASP B O 1
ATOM 3928 N N . THR B 1 193 ? -7.098 7.141 5.727 1 85.56 193 THR B N 1
ATOM 3929 C CA . THR B 1 193 ? -8.25 7.574 4.941 1 85.56 193 THR B CA 1
ATOM 3930 C C . THR B 1 193 ? -8.672 8.984 5.344 1 85.56 193 THR B C 1
ATOM 3932 O O . THR B 1 193 ? -8.211 9.516 6.355 1 85.56 193 THR B O 1
ATOM 3935 N N . GLY B 1 194 ? -9.398 9.609 4.531 1 79.75 194 GLY B N 1
ATOM 3936 C CA . GLY B 1 194 ? -10.086 10.859 4.797 1 79.75 194 GLY B CA 1
ATOM 3937 C C . GLY B 1 194 ? -11.508 10.891 4.27 1 79.75 194 GLY B C 1
ATOM 3938 O O . GLY B 1 194 ? -11.766 10.461 3.143 1 79.75 194 GLY B O 1
ATOM 3939 N N . SER B 1 195 ? -12.375 11.312 5.047 1 78.44 195 SER B N 1
ATOM 3940 C CA . SER B 1 195 ? -13.789 11.328 4.664 1 78.44 195 SER B CA 1
ATOM 3941 C C . SER B 1 195 ? -14.07 12.43 3.646 1 78.44 195 SER B C 1
ATOM 3943 O O . SER B 1 195 ? -13.539 13.539 3.76 1 78.44 195 SER B O 1
ATOM 3945 N N . ILE B 1 196 ? -14.883 12.078 2.582 1 78.75 196 ILE B N 1
ATOM 3946 C CA . ILE B 1 196 ? -15.297 13.094 1.616 1 78.75 196 ILE B CA 1
ATOM 3947 C C . ILE B 1 196 ? -16.812 13.109 1.503 1 78.75 196 ILE B C 1
ATOM 3949 O O . ILE B 1 196 ? -17.359 13.453 0.453 1 78.75 196 ILE B O 1
ATOM 3953 N N . GLY B 1 197 ? -17.453 12.648 2.529 1 73.56 197 GLY B N 1
ATOM 3954 C CA . GLY B 1 197 ? -18.906 12.68 2.582 1 73.56 197 GLY B CA 1
ATOM 3955 C C . GLY B 1 197 ? -19.547 11.492 1.891 1 73.56 197 GLY B C 1
ATOM 3956 O O . GLY B 1 197 ? -18.891 10.789 1.111 1 73.56 197 GLY B O 1
ATOM 3957 N N . ASP B 1 198 ? -20.828 11.148 2.213 1 81.12 198 ASP B N 1
ATOM 3958 C CA . ASP B 1 198 ? -21.656 10.117 1.591 1 81.12 198 ASP B CA 1
ATOM 3959 C C . ASP B 1 198 ? -21.016 8.734 1.743 1 81.12 198 ASP B C 1
ATOM 3961 O O . ASP B 1 198 ? -21 7.949 0.797 1 81.12 198 ASP B O 1
ATOM 3965 N N . ASN B 1 199 ? -20.312 8.562 2.842 1 82.56 199 ASN B N 1
ATOM 3966 C CA . ASN B 1 199 ? -19.688 7.289 3.158 1 82.56 199 ASN B CA 1
ATOM 3967 C C . ASN B 1 199 ? -18.562 6.965 2.178 1 82.56 199 ASN B C 1
ATOM 3969 O O . ASN B 1 199 ? -18.281 5.793 1.912 1 82.56 199 ASN B O 1
ATOM 3973 N N . LEU B 1 200 ? -18.156 8.023 1.508 1 88.19 200 LEU B N 1
ATOM 3974 C CA . LEU B 1 200 ? -16.969 7.898 0.673 1 88.19 200 LEU B CA 1
ATOM 3975 C C . LEU B 1 200 ? -15.727 8.398 1.41 1 88.19 200 LEU B C 1
ATOM 3977 O O . LEU B 1 200 ? -15.812 9.328 2.221 1 88.19 200 LEU B O 1
ATOM 3981 N N . PHE B 1 201 ? -14.625 7.758 1.119 1 88.06 201 PHE B N 1
ATOM 3982 C CA . PHE B 1 201 ? -13.375 8.188 1.729 1 88.06 201 PHE B CA 1
ATOM 3983 C C . PHE B 1 201 ? -12.25 8.211 0.701 1 88.06 201 PHE B C 1
ATOM 3985 O O . PHE B 1 201 ? -12.258 7.426 -0.247 1 88.06 201 PHE B O 1
ATOM 3992 N N . LEU B 1 202 ? -11.359 9.094 0.957 1 89.56 202 LEU B N 1
ATOM 3993 C CA . LEU B 1 202 ? -10.094 9.109 0.222 1 89.56 202 LEU B CA 1
ATOM 3994 C C . LEU B 1 202 ? -9.133 8.062 0.772 1 89.56 202 LEU B C 1
ATOM 3996 O O . LEU B 1 202 ? -9.094 7.824 1.982 1 89.56 202 LEU B O 1
ATOM 4000 N N . THR B 1 203 ? -8.375 7.508 -0.167 1 89.19 203 THR B N 1
ATOM 4001 C CA . THR B 1 203 ? -7.219 6.73 0.251 1 89.19 203 THR B CA 1
ATOM 4002 C C . THR B 1 203 ? -6.062 7.648 0.646 1 89.19 203 THR B C 1
ATOM 4004 O O . THR B 1 203 ? -5.613 8.469 -0.156 1 89.19 203 THR B O 1
ATOM 4007 N N . GLY B 1 204 ? -5.656 7.551 1.875 1 88.94 204 GLY B N 1
ATOM 4008 C CA . GLY B 1 204 ? -4.527 8.352 2.322 1 88.94 204 GLY B CA 1
ATOM 4009 C C . GLY B 1 204 ? -3.186 7.793 1.894 1 88.94 204 GLY B C 1
ATOM 4010 O O . GLY B 1 204 ? -3.125 6.738 1.257 1 88.94 204 GLY B O 1
ATOM 4011 N N . PRO B 1 205 ? -2.131 8.531 2.186 1 90.88 205 PRO B N 1
ATOM 4012 C CA . PRO B 1 205 ? -0.806 8.133 1.703 1 90.88 205 PRO B CA 1
ATOM 4013 C C . PRO B 1 205 ? -0.215 6.969 2.496 1 90.88 205 PRO B C 1
ATOM 4015 O O . PRO B 1 205 ? 0.829 6.43 2.121 1 90.88 205 PRO B O 1
ATOM 4018 N N . LYS B 1 206 ? -0.854 6.484 3.518 1 91.81 206 LYS B N 1
ATOM 4019 C CA . LYS B 1 206 ? -0.289 5.484 4.422 1 91.81 206 LYS B CA 1
ATOM 4020 C C . LYS B 1 206 ? 0.073 4.207 3.668 1 91.81 206 LYS B C 1
ATOM 4022 O O . LYS B 1 206 ? 1.065 3.551 3.992 1 91.81 206 LYS B O 1
ATOM 4027 N N . TYR B 1 207 ? -0.757 3.766 2.729 1 91.88 207 TYR B N 1
ATOM 4028 C CA . TYR B 1 207 ? -0.481 2.504 2.051 1 91.88 207 TYR B CA 1
ATOM 4029 C C . TYR B 1 207 ? 0.834 2.572 1.283 1 91.88 207 TYR B C 1
ATOM 4031 O O . TYR B 1 207 ? 1.56 1.579 1.192 1 91.88 207 TYR B O 1
ATOM 4039 N N . ASN B 1 208 ? 1.165 3.787 0.776 1 94.12 208 ASN B N 1
ATOM 4040 C CA . ASN B 1 208 ? 2.453 3.982 0.117 1 94.12 208 ASN B CA 1
ATOM 4041 C C . ASN B 1 208 ? 3.602 3.98 1.12 1 94.12 208 ASN B C 1
ATOM 4043 O O . ASN B 1 208 ? 4.648 3.377 0.872 1 94.12 208 ASN B O 1
ATOM 4047 N N . ILE B 1 209 ? 3.381 4.645 2.191 1 95.12 209 ILE B N 1
ATOM 4048 C CA . ILE B 1 209 ? 4.398 4.758 3.232 1 95.12 209 ILE B CA 1
ATOM 4049 C C . ILE B 1 209 ? 4.715 3.375 3.797 1 95.12 209 ILE B C 1
ATOM 4051 O O . ILE B 1 209 ? 5.883 2.99 3.895 1 95.12 209 ILE B O 1
ATOM 4055 N N . ASP B 1 210 ? 3.658 2.645 4.105 1 94.75 210 ASP B N 1
ATOM 4056 C CA . ASP B 1 210 ? 3.83 1.303 4.652 1 94.75 210 ASP B CA 1
ATOM 4057 C C . ASP B 1 210 ? 4.621 0.416 3.695 1 94.75 210 ASP B C 1
ATOM 4059 O O . ASP B 1 210 ? 5.492 -0.347 4.125 1 94.75 210 ASP B O 1
ATOM 4063 N N . ALA B 1 211 ? 4.27 0.478 2.453 1 94.5 211 ALA B N 1
ATOM 4064 C CA . ALA B 1 211 ? 4.945 -0.341 1.45 1 94.5 211 ALA B CA 1
ATOM 4065 C C . ALA B 1 211 ? 6.434 -0.011 1.386 1 94.5 211 ALA B C 1
ATOM 4067 O O . ALA B 1 211 ? 7.277 -0.911 1.407 1 94.5 211 ALA B O 1
ATOM 4068 N N . LEU B 1 212 ? 6.746 1.28 1.353 1 96.62 212 LEU B N 1
ATOM 4069 C CA . LEU B 1 212 ? 8.141 1.706 1.248 1 96.62 212 LEU B CA 1
ATOM 4070 C C . LEU B 1 212 ? 8.906 1.36 2.518 1 96.62 212 LEU B C 1
ATOM 4072 O O . LEU B 1 212 ? 10.086 0.993 2.455 1 96.62 212 LEU B O 1
ATOM 4076 N N . GLU B 1 213 ? 8.273 1.501 3.658 1 96.56 213 GLU B N 1
ATOM 4077 C CA . GLU B 1 213 ? 8.922 1.104 4.906 1 96.56 213 GLU B CA 1
ATOM 4078 C C . GLU B 1 213 ? 9.234 -0.389 4.914 1 96.56 213 GLU B C 1
ATOM 4080 O O . GLU B 1 213 ? 10.336 -0.794 5.297 1 96.56 213 GLU B O 1
ATOM 4085 N N . ARG B 1 214 ? 8.273 -1.109 4.465 1 93.75 214 ARG B N 1
ATOM 4086 C CA . ARG B 1 214 ? 8.438 -2.561 4.438 1 93.75 214 ARG B CA 1
ATOM 4087 C C . ARG B 1 214 ? 9.555 -2.969 3.484 1 93.75 214 ARG B C 1
ATOM 4089 O O . ARG B 1 214 ? 10.445 -3.74 3.855 1 93.75 214 ARG B O 1
ATOM 4096 N N . TRP B 1 215 ? 9.562 -2.418 2.283 1 93.19 215 TRP B N 1
ATO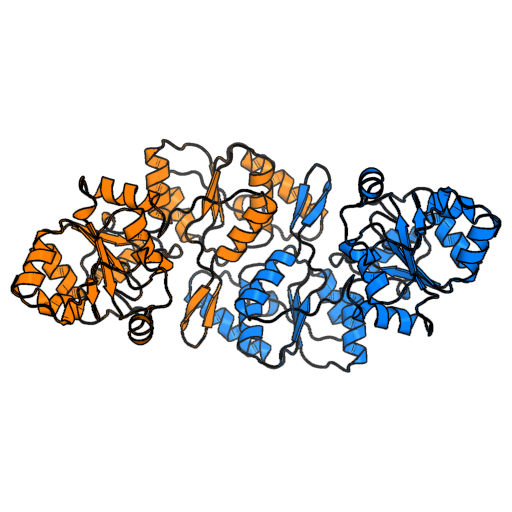M 4097 C CA . TRP B 1 215 ? 10.508 -2.811 1.246 1 93.19 215 TRP B CA 1
ATOM 4098 C C . TRP B 1 215 ? 11.922 -2.33 1.584 1 93.19 215 TRP B C 1
ATOM 4100 O O . TRP B 1 215 ? 12.906 -2.99 1.245 1 93.19 215 TRP B O 1
ATOM 4110 N N . SER B 1 216 ? 12.047 -1.237 2.258 1 94.44 216 SER B N 1
ATOM 4111 C CA . SER B 1 216 ? 13.344 -0.63 2.514 1 94.44 216 SER B CA 1
ATOM 4112 C C . SER B 1 216 ? 13.859 -0.99 3.904 1 94.44 216 SER B C 1
ATOM 4114 O O . SER B 1 216 ? 15.031 -0.776 4.211 1 94.44 216 SER B O 1
ATOM 4116 N N . ASN B 1 217 ? 12.953 -1.488 4.762 1 94.38 217 ASN B N 1
ATOM 4117 C CA . ASN B 1 217 ? 13.25 -1.727 6.172 1 94.38 217 ASN B CA 1
ATOM 4118 C C . ASN B 1 217 ? 13.703 -0.45 6.871 1 94.38 217 ASN B C 1
ATOM 4120 O O . ASN B 1 217 ? 14.641 -0.478 7.676 1 94.38 217 ASN B O 1
ATOM 4124 N N . ARG B 1 218 ? 13.188 0.67 6.418 1 96 218 ARG B N 1
ATOM 4125 C CA . ARG B 1 218 ? 13.414 1.986 7.008 1 96 218 ARG B CA 1
ATOM 4126 C C . ARG B 1 218 ? 12.094 2.621 7.449 1 96 218 ARG B C 1
ATOM 4128 O O . ARG B 1 218 ? 11.055 2.389 6.84 1 96 218 ARG B O 1
ATOM 4135 N N . LYS B 1 219 ? 12.188 3.332 8.477 1 95.06 219 LYS B N 1
ATOM 4136 C CA . LYS B 1 219 ? 11.016 4.062 8.953 1 95.06 219 LYS B CA 1
ATOM 4137 C C . LYS B 1 219 ? 11.055 5.516 8.492 1 95.06 219 LYS B C 1
ATOM 4139 O O . LYS B 1 219 ? 12.094 6.168 8.539 1 95.06 219 LYS B O 1
ATOM 4144 N N . ALA B 1 220 ? 9.945 5.973 7.984 1 95.44 220 ALA B N 1
ATOM 4145 C CA . ALA B 1 220 ? 9.852 7.367 7.555 1 95.44 220 ALA B CA 1
ATOM 4146 C C . ALA B 1 220 ? 9.805 8.312 8.75 1 95.44 220 ALA B C 1
ATOM 4148 O O . ALA B 1 220 ? 9.172 8.008 9.766 1 95.44 220 ALA B O 1
ATOM 4149 N N . SER B 1 221 ? 10.516 9.406 8.617 1 93.38 221 SER B N 1
ATOM 4150 C CA . SER B 1 221 ? 10.32 10.508 9.555 1 93.38 221 SER B CA 1
ATOM 4151 C C . SER B 1 221 ? 9.078 11.312 9.203 1 93.38 221 SER B C 1
ATOM 4153 O O . SER B 1 221 ? 8.984 11.875 8.109 1 93.38 221 SER B O 1
ATOM 4155 N N . VAL B 1 222 ? 8.211 11.461 10.094 1 91.38 222 VAL B N 1
ATOM 4156 C CA . VAL B 1 222 ? 6.945 12.133 9.82 1 91.38 222 VAL B CA 1
ATOM 4157 C C . VAL B 1 222 ? 7.062 13.617 10.164 1 91.38 222 VAL B C 1
ATOM 4159 O O . VAL B 1 222 ? 7.613 13.977 11.211 1 91.38 222 VAL B O 1
ATOM 4162 N N . ILE B 1 223 ? 6.582 14.477 9.289 1 89.19 223 ILE B N 1
ATOM 4163 C CA . ILE B 1 223 ? 6.707 15.922 9.438 1 89.19 223 ILE B CA 1
ATOM 4164 C C . ILE B 1 223 ? 5.43 16.484 10.062 1 89.19 223 ILE B C 1
ATOM 4166 O O . ILE B 1 223 ? 5.473 17.484 10.789 1 89.19 223 ILE B O 1
ATOM 4170 N N . GLY B 1 224 ? 4.355 15.93 9.914 1 89.5 224 GLY B N 1
ATOM 4171 C CA . GLY B 1 224 ? 3.084 16.453 10.383 1 89.5 224 GLY B CA 1
ATOM 4172 C C . GLY B 1 224 ? 2.738 16 11.789 1 89.5 224 GLY B C 1
ATOM 4173 O O . GLY B 1 224 ? 3.568 15.406 12.477 1 89.5 224 GLY B O 1
ATOM 4174 N N . LYS B 1 225 ? 1.515 16.516 12.305 1 91.38 225 LYS B N 1
ATOM 4175 C CA . LYS B 1 225 ? 1.01 16.062 13.594 1 91.38 225 LYS B CA 1
ATOM 4176 C C . LYS B 1 225 ? 0.933 14.547 13.648 1 91.38 225 LYS B C 1
ATOM 4178 O O . LYS B 1 225 ? 0.564 13.898 12.664 1 91.38 225 LYS B O 1
ATOM 4183 N N . PRO B 1 226 ? 1.496 14.047 14.828 1 91 226 PRO B N 1
ATOM 4184 C CA . PRO B 1 226 ? 1.783 14.602 16.156 1 91 226 PRO B CA 1
ATOM 4185 C C . PRO B 1 226 ? 3.279 14.758 16.406 1 91 226 PRO B C 1
ATOM 4187 O O . PRO B 1 226 ? 3.703 14.82 17.562 1 91 226 PRO B O 1
ATOM 4190 N N . GLU B 1 227 ? 3.992 14.836 15.406 1 90.31 227 GLU B N 1
ATOM 4191 C CA . GLU B 1 227 ? 5.438 14.742 15.578 1 90.31 227 GLU B CA 1
ATOM 4192 C C . GLU B 1 227 ? 5.992 15.984 16.266 1 90.31 227 GLU B C 1
ATOM 4194 O O . GLU B 1 227 ? 5.59 17.109 15.953 1 90.31 227 GLU B O 1
ATOM 4199 N N . LYS B 1 228 ? 7.023 15.789 17.141 1 92.31 228 LYS B N 1
ATOM 4200 C CA . LYS B 1 228 ? 7.645 16.859 17.922 1 92.31 228 LYS B CA 1
ATOM 4201 C C . LYS B 1 228 ? 8.398 17.828 17.031 1 92.31 228 LYS B C 1
ATOM 4203 O O . LYS B 1 228 ? 8.453 19.031 17.312 1 92.31 228 LYS B O 1
ATOM 4208 N N . ALA B 1 229 ? 8.922 17.359 15.969 1 88.56 229 ALA B N 1
ATOM 4209 C CA . ALA B 1 229 ? 9.68 18.203 15.047 1 88.56 229 ALA B CA 1
ATOM 4210 C C . ALA B 1 229 ? 8.836 19.375 14.547 1 88.56 229 ALA B C 1
ATOM 4212 O O . ALA B 1 229 ? 9.344 20.5 14.406 1 88.56 229 ALA B O 1
ATOM 4213 N N . LEU B 1 230 ? 7.633 19.094 14.25 1 92.19 230 LEU B N 1
ATOM 4214 C CA . LEU B 1 230 ? 6.73 20.156 13.836 1 92.19 230 LEU B CA 1
ATOM 4215 C C . LEU B 1 230 ? 6.539 21.172 14.953 1 92.19 230 LEU B C 1
ATOM 4217 O O . LEU B 1 230 ? 6.543 22.391 14.711 1 92.19 230 LEU B O 1
ATOM 4221 N N . GLY B 1 231 ? 6.348 20.672 16.188 1 94.69 231 GLY B N 1
ATOM 4222 C CA . GLY B 1 231 ? 6.211 21.547 17.328 1 94.69 231 GLY B CA 1
ATOM 4223 C C . GLY B 1 231 ? 7.402 22.469 17.531 1 94.69 231 GLY B C 1
ATOM 4224 O O . GLY B 1 231 ? 7.234 23.656 17.797 1 94.69 231 GLY B O 1
ATOM 4225 N N . ASN B 1 232 ? 8.57 21.906 17.344 1 93.12 232 ASN B N 1
ATOM 4226 C CA . ASN B 1 232 ? 9.789 22.703 17.453 1 93.12 232 ASN B CA 1
ATOM 4227 C C . ASN B 1 232 ? 9.82 23.828 16.406 1 93.12 232 ASN B C 1
ATOM 4229 O O . ASN B 1 232 ? 10.227 24.953 16.719 1 93.12 232 ASN B O 1
ATOM 4233 N N . ILE B 1 233 ? 9.422 23.484 15.242 1 91.75 233 ILE B N 1
ATOM 4234 C CA . ILE B 1 233 ? 9.414 24.453 14.156 1 91.75 233 ILE B CA 1
ATOM 4235 C C . ILE B 1 233 ? 8.445 25.594 14.477 1 91.75 233 ILE B C 1
ATOM 4237 O O . ILE B 1 233 ? 8.789 26.766 14.359 1 91.75 233 ILE B O 1
ATOM 4241 N N . ILE B 1 234 ? 7.312 25.203 14.898 1 95.25 234 ILE B N 1
ATOM 4242 C CA . ILE B 1 234 ? 6.273 26.188 15.164 1 95.25 234 ILE B CA 1
ATOM 4243 C C . ILE B 1 234 ? 6.68 27.062 16.344 1 95.25 234 ILE B C 1
ATOM 4245 O O . ILE B 1 234 ? 6.574 28.297 16.281 1 95.25 234 ILE B O 1
ATOM 4249 N N . GLN B 1 235 ? 7.125 26.438 17.375 1 95.69 235 GLN B N 1
ATOM 4250 C CA . GLN B 1 235 ? 7.547 27.156 18.562 1 95.69 235 GLN B CA 1
ATOM 4251 C C . GLN B 1 235 ? 8.648 28.172 18.234 1 95.69 235 GLN B C 1
ATOM 4253 O O . GLN B 1 235 ? 8.633 29.297 18.719 1 95.69 235 GLN B O 1
ATOM 4258 N N . SER B 1 236 ? 9.555 27.734 17.469 1 93.62 236 SER B N 1
ATOM 4259 C CA . SER B 1 236 ? 10.648 28.625 17.062 1 93.62 236 SER B CA 1
ATOM 4260 C C . SER B 1 236 ? 10.125 29.812 16.266 1 93.62 236 SER B C 1
ATOM 4262 O O . SER B 1 236 ? 10.539 30.953 16.5 1 93.62 236 SER B O 1
ATOM 4264 N N . LYS B 1 237 ? 9.242 29.609 15.391 1 93.88 237 LYS B N 1
ATOM 4265 C CA . LYS B 1 237 ? 8.695 30.672 14.547 1 93.88 237 LYS B CA 1
ATOM 4266 C C . LYS B 1 237 ? 7.863 31.656 15.359 1 93.88 237 LYS B C 1
ATOM 4268 O O . LYS B 1 237 ? 7.844 32.844 15.062 1 93.88 237 LYS B O 1
ATOM 4273 N N . LEU B 1 238 ? 7.207 31.094 16.344 1 95.69 238 LEU B N 1
ATOM 4274 C CA . LEU B 1 238 ? 6.375 31.938 17.203 1 95.69 238 LEU B CA 1
ATOM 4275 C C . LEU B 1 238 ? 7.227 32.688 18.219 1 95.69 238 LEU B C 1
ATOM 4277 O O . LEU B 1 238 ? 6.75 33.625 18.844 1 95.69 238 LEU B O 1
ATOM 4281 N N . LYS B 1 239 ? 8.438 32.281 18.422 1 95.88 239 LYS B N 1
ATOM 4282 C CA . LYS B 1 239 ? 9.383 32.906 19.344 1 95.88 239 LYS B CA 1
ATOM 4283 C C . LYS B 1 239 ? 8.859 32.844 20.781 1 95.88 239 LYS B C 1
ATOM 4285 O O . LYS B 1 239 ? 8.852 33.844 21.484 1 95.88 239 LYS B O 1
ATOM 4290 N N . ILE B 1 240 ? 8.367 31.641 21.078 1 96.38 240 ILE B N 1
ATOM 4291 C CA . ILE B 1 240 ? 7.914 31.375 22.438 1 96.38 240 ILE B CA 1
ATOM 4292 C C . ILE B 1 240 ? 8.812 30.344 23.094 1 96.38 240 ILE B C 1
ATOM 4294 O O . ILE B 1 240 ? 8.945 29.219 22.594 1 96.38 240 ILE B O 1
ATOM 4298 N N . SER B 1 241 ? 9.438 30.656 24.156 1 94.81 241 SER B N 1
ATOM 4299 C CA . SER B 1 241 ? 10.414 29.797 24.812 1 94.81 241 SER B CA 1
ATOM 4300 C C . SER B 1 241 ? 9.727 28.734 25.672 1 94.81 241 SER B C 1
ATOM 4302 O O . SER B 1 241 ? 10.148 27.578 25.688 1 94.81 241 SER B O 1
ATOM 4304 N N . ASP B 1 242 ? 8.695 29.156 26.344 1 97.38 242 ASP B N 1
ATOM 4305 C CA . ASP B 1 242 ? 7.98 28.234 27.219 1 97.38 242 ASP B CA 1
ATOM 4306 C C . ASP B 1 242 ? 6.84 27.531 26.469 1 97.38 242 ASP B C 1
ATOM 4308 O O . ASP B 1 242 ? 5.801 28.156 26.219 1 97.38 242 ASP B O 1
ATOM 4312 N N . SER B 1 243 ? 6.988 26.266 26.203 1 97.56 243 SER B N 1
ATOM 4313 C CA . SER B 1 243 ? 6 25.516 25.438 1 97.56 243 SER B CA 1
ATOM 4314 C C . SER B 1 243 ? 4.66 25.469 26.156 1 97.56 243 SER B C 1
ATOM 4316 O O . SER B 1 243 ? 3.615 25.297 25.531 1 97.56 243 SER B O 1
ATOM 4318 N N . GLN B 1 244 ? 4.695 25.703 27.438 1 97.19 244 GLN B N 1
ATOM 4319 C CA . GLN B 1 244 ? 3.475 25.641 28.234 1 97.19 244 GLN B CA 1
ATOM 4320 C C . GLN B 1 244 ? 2.607 26.875 28 1 97.19 244 GLN B C 1
ATOM 4322 O O . GLN B 1 244 ? 1.456 26.922 28.438 1 97.19 244 GLN B O 1
ATOM 4327 N N . ARG B 1 245 ? 3.088 27.812 27.297 1 98.19 245 ARG B N 1
ATOM 4328 C CA . ARG B 1 245 ? 2.316 29.016 26.969 1 98.19 245 ARG B CA 1
ATOM 4329 C C . ARG B 1 245 ? 1.701 28.891 25.578 1 98.19 245 ARG B C 1
ATOM 4331 O O . ARG B 1 245 ? 1.163 29.875 25.047 1 98.19 245 ARG B O 1
ATOM 4338 N N . ILE B 1 246 ? 1.829 27.719 24.969 1 98.5 246 ILE B N 1
ATOM 4339 C CA . ILE B 1 246 ? 1.212 27.406 23.672 1 98.5 246 ILE B CA 1
ATOM 4340 C C . ILE B 1 246 ? 0.058 26.422 23.875 1 98.5 246 ILE B C 1
ATOM 4342 O O . ILE B 1 246 ? 0.199 25.438 24.594 1 98.5 246 ILE B O 1
ATOM 4346 N N . LEU B 1 247 ? -1.102 26.734 23.312 1 98.5 247 LEU B N 1
ATOM 4347 C CA . LEU B 1 247 ? -2.285 25.891 23.391 1 98.5 247 LEU B CA 1
ATOM 4348 C C . LEU B 1 247 ? -2.621 25.297 22.031 1 98.5 247 LEU B C 1
ATOM 4350 O O . LEU B 1 247 ? -2.791 26.031 21.047 1 98.5 247 LEU B O 1
ATOM 4354 N N . MET B 1 248 ? -2.639 24 21.922 1 98.69 248 MET B N 1
ATOM 4355 C CA . MET B 1 248 ? -3.131 23.297 20.75 1 98.69 248 MET B CA 1
ATOM 4356 C C . MET B 1 248 ? -4.617 22.984 20.875 1 98.69 248 MET B C 1
ATOM 4358 O O . MET B 1 248 ? -5.027 22.297 21.812 1 98.69 248 MET B O 1
ATOM 4362 N N . ILE B 1 249 ? -5.391 23.516 19.984 1 98.56 249 ILE B N 1
ATOM 4363 C CA . ILE B 1 249 ? -6.812 23.188 19.938 1 98.56 249 ILE B CA 1
ATOM 4364 C C . ILE B 1 249 ? -7.094 22.266 18.75 1 98.56 249 ILE B C 1
ATOM 4366 O O . ILE B 1 249 ? -6.816 22.609 17.609 1 98.56 249 ILE B O 1
ATOM 4370 N N . GLY B 1 250 ? -7.598 21.109 19 1 97.75 250 GLY B N 1
ATOM 4371 C CA . GLY B 1 250 ? -7.879 20.156 17.953 1 97.75 250 GLY B CA 1
ATOM 4372 C C . GLY B 1 250 ? -9.031 19.234 18.266 1 97.75 250 GLY B C 1
ATOM 4373 O O . GLY B 1 250 ? -9.688 19.391 19.312 1 97.75 250 GLY B O 1
ATOM 4374 N N . ASP B 1 251 ? -9.375 18.312 17.344 1 96.31 251 ASP B N 1
ATOM 4375 C CA . ASP B 1 251 ? -10.523 17.422 17.516 1 96.31 251 ASP B CA 1
ATOM 4376 C C . ASP B 1 251 ? -10.102 15.953 17.422 1 96.31 251 ASP B C 1
ATOM 4378 O O . ASP B 1 251 ? -10.945 15.062 17.422 1 96.31 251 ASP B O 1
ATOM 4382 N N . SER B 1 252 ? -8.805 15.773 17.328 1 93.62 252 SER B N 1
ATOM 4383 C CA . SER B 1 252 ? -8.297 14.414 17.172 1 93.62 252 SER B CA 1
ATOM 4384 C C . SER B 1 252 ? -7.332 14.055 18.281 1 93.62 252 SER B C 1
ATOM 4386 O O . SER B 1 252 ? -6.398 14.805 18.578 1 93.62 252 SER B O 1
ATOM 4388 N N . ILE B 1 253 ? -7.578 12.883 18.891 1 95.5 253 ILE B N 1
ATOM 4389 C CA . ILE B 1 253 ? -6.695 12.43 19.953 1 95.5 253 ILE B CA 1
ATOM 4390 C C . ILE B 1 253 ? -5.34 12.039 19.375 1 95.5 253 ILE B C 1
ATOM 4392 O O . ILE B 1 253 ? -4.301 12.539 19.828 1 95.5 253 ILE B O 1
ATOM 4396 N N . ALA B 1 254 ? -5.352 11.32 18.328 1 90.62 254 ALA B N 1
ATOM 4397 C CA . ALA B 1 254 ? -4.133 10.742 17.766 1 90.62 254 ALA B CA 1
ATOM 4398 C C . ALA B 1 254 ? -3.268 11.805 17.094 1 90.62 254 ALA B C 1
ATOM 4400 O O . ALA B 1 254 ? -2.043 11.68 17.047 1 90.62 254 ALA B O 1
ATOM 4401 N N . SER B 1 255 ? -3.916 12.898 16.656 1 92.19 255 SER B N 1
ATOM 4402 C CA . SER B 1 255 ? -3.172 13.922 15.938 1 92.19 255 SER B CA 1
ATOM 4403 C C . SER B 1 255 ? -2.953 15.156 16.812 1 92.19 255 SER B C 1
ATOM 4405 O O . SER B 1 255 ? -1.831 15.422 17.25 1 92.19 255 SER B O 1
ATOM 4407 N N . ASP B 1 256 ? -3.92 15.727 17.266 1 96.25 256 ASP B N 1
ATOM 4408 C CA . ASP B 1 256 ? -3.818 17.031 17.922 1 96.25 256 ASP B CA 1
ATOM 4409 C C . ASP B 1 256 ? -3.381 16.875 19.391 1 96.25 256 ASP B C 1
ATOM 4411 O O . ASP B 1 256 ? -2.469 17.562 19.844 1 96.25 256 ASP B O 1
ATOM 4415 N N . MET B 1 257 ? -4.082 16 20.125 1 97.5 257 MET B N 1
ATOM 4416 C CA . MET B 1 257 ? -3.721 15.828 21.531 1 97.5 257 MET B CA 1
ATOM 4417 C C . MET B 1 257 ? -2.332 15.219 21.672 1 97.5 257 MET B C 1
ATOM 4419 O O . MET B 1 257 ? -1.533 15.648 22.5 1 97.5 257 MET B O 1
ATOM 4423 N N . ALA B 1 258 ? -2.109 14.25 20.859 1 96.19 258 ALA B N 1
ATOM 4424 C CA . ALA B 1 258 ? -0.776 13.656 20.844 1 96.19 258 ALA B CA 1
ATOM 4425 C C . ALA B 1 258 ? 0.283 14.688 20.469 1 96.19 258 ALA B C 1
ATOM 4427 O O . ALA B 1 258 ? 1.378 14.695 21.047 1 96.19 258 ALA B O 1
ATOM 4428 N N . PHE B 1 259 ? -0.002 15.516 19.5 1 96.12 259 PHE B N 1
ATOM 4429 C CA . PHE B 1 259 ? 0.904 16.578 19.078 1 96.12 259 PHE B CA 1
ATOM 4430 C C . PHE B 1 259 ? 1.22 17.516 20.25 1 96.12 259 PHE B C 1
ATOM 4432 O O . PHE B 1 259 ? 2.379 17.875 20.453 1 96.12 259 PHE B O 1
ATOM 4439 N N . ALA B 1 260 ? 0.245 17.875 20.984 1 98.19 260 ALA B N 1
ATOM 4440 C CA . ALA B 1 260 ? 0.43 18.75 22.141 1 98.19 260 ALA B CA 1
ATOM 4441 C C . ALA B 1 260 ? 1.338 18.094 23.172 1 98.19 260 ALA B C 1
ATOM 4443 O O . ALA B 1 260 ? 2.273 18.719 23.672 1 98.19 260 ALA B O 1
ATOM 4444 N N . VAL B 1 261 ? 1.069 16.891 23.453 1 97.69 261 VAL B N 1
ATOM 4445 C CA . VAL B 1 261 ? 1.849 16.141 24.438 1 97.69 261 VAL B CA 1
ATOM 4446 C C . VAL B 1 261 ? 3.301 16.031 23.984 1 97.69 261 VAL B C 1
ATOM 4448 O O . VAL B 1 261 ? 4.223 16.359 24.734 1 97.69 261 VAL B O 1
ATOM 4451 N N . ASN B 1 262 ? 3.471 15.641 22.781 1 96.5 262 ASN B N 1
ATOM 4452 C CA . ASN B 1 262 ? 4.809 15.438 22.234 1 96.5 262 ASN B CA 1
ATOM 4453 C C . ASN B 1 262 ? 5.605 16.734 22.203 1 96.5 262 ASN B C 1
ATOM 4455 O O . ASN B 1 262 ? 6.832 16.719 22.312 1 96.5 262 ASN B O 1
ATOM 4459 N N . SER B 1 263 ? 4.922 17.844 22.078 1 97.25 263 SER B N 1
ATOM 4460 C CA . SER B 1 263 ? 5.566 19.141 21.906 1 97.25 263 SER B CA 1
ATOM 4461 C C . SER B 1 263 ? 5.637 19.891 23.234 1 97.25 263 SER B C 1
ATOM 4463 O O . SER B 1 263 ? 6.246 20.969 23.312 1 97.25 263 SER B O 1
ATOM 4465 N N . GLY B 1 264 ? 4.906 19.375 24.219 1 97.5 264 GLY B N 1
ATOM 4466 C CA . GLY B 1 264 ? 4.879 20.031 25.516 1 97.5 264 GLY B CA 1
ATOM 4467 C C . GLY B 1 264 ? 3.918 21.203 25.578 1 97.5 264 GLY B C 1
ATOM 4468 O O . GLY B 1 264 ? 4.094 22.125 26.375 1 97.5 264 GLY B O 1
ATOM 4469 N N . PHE B 1 265 ? 2.971 21.234 24.672 1 98.31 265 PHE B N 1
ATOM 4470 C CA . PHE B 1 265 ? 1.97 22.281 24.641 1 98.31 265 PHE B CA 1
ATOM 4471 C C . PHE B 1 265 ? 0.802 21.953 25.562 1 98.31 265 PHE B C 1
ATOM 4473 O O . PHE B 1 265 ? 0.613 20.797 25.953 1 98.31 265 PHE B O 1
ATOM 4480 N N . LYS B 1 266 ? 0.048 22.953 25.953 1 97.62 266 LYS B N 1
ATOM 4481 C CA . LYS B 1 266 ? -1.287 22.703 26.484 1 97.62 266 LYS B CA 1
ATOM 4482 C C . LYS B 1 266 ? -2.242 22.25 25.391 1 97.62 266 LYS B C 1
ATOM 4484 O O . LYS B 1 266 ? -1.995 22.469 24.203 1 97.62 266 LYS B O 1
ATOM 4489 N N . SER B 1 267 ? -3.242 21.531 25.812 1 98.12 267 SER B N 1
ATOM 4490 C CA . SER B 1 267 ? -4.137 20.938 24.812 1 98.12 267 SER B CA 1
ATOM 4491 C C . SER B 1 267 ? -5.598 21.234 25.141 1 98.12 267 SER B C 1
ATOM 4493 O O . SER B 1 267 ? -5.98 21.25 26.312 1 98.12 267 SER B O 1
ATOM 4495 N N . CYS B 1 268 ? -6.34 21.516 24.172 1 97.94 268 CYS B N 1
ATOM 4496 C CA . CYS B 1 268 ? -7.789 21.656 24.25 1 97.94 268 CYS B CA 1
ATOM 4497 C C . CYS B 1 268 ? -8.477 20.828 23.172 1 97.94 268 CYS B C 1
ATOM 4499 O O . CYS B 1 268 ? -8.258 21.062 21.984 1 97.94 268 CYS B O 1
ATOM 4501 N N . LEU B 1 269 ? -9.273 19.891 23.594 1 98.19 269 LEU B N 1
ATOM 4502 C CA . LEU B 1 269 ? -10.055 19.062 22.672 1 98.19 269 LEU B CA 1
ATOM 4503 C C . LEU B 1 269 ? -11.445 19.656 22.453 1 98.19 269 LEU B C 1
ATOM 4505 O O . LEU B 1 269 ? -12.18 19.891 23.422 1 98.19 269 LEU B O 1
ATOM 4509 N N . VAL B 1 270 ? -11.727 19.906 21.234 1 97.5 270 VAL B N 1
ATOM 4510 C CA . VAL B 1 270 ? -13.094 20.312 20.922 1 97.5 270 VAL B CA 1
ATOM 4511 C C . VAL B 1 270 ? -13.883 19.109 20.391 1 97.5 270 VAL B C 1
ATOM 4513 O O . VAL B 1 270 ? -13.328 18.25 19.719 1 97.5 270 VAL B O 1
ATOM 4516 N N . LEU B 1 271 ? -15.172 19.078 20.656 1 94.88 271 LEU B N 1
ATOM 4517 C CA . LEU B 1 271 ? -16 17.906 20.344 1 94.88 271 LEU B CA 1
ATOM 4518 C C . LEU B 1 271 ? -16.812 18.141 19.078 1 94.88 271 LEU B C 1
ATOM 4520 O O . LEU B 1 271 ? -17.781 17.422 18.812 1 94.88 271 LEU B O 1
ATOM 4524 N N . SER B 1 272 ? -16.453 19.109 18.297 1 88.94 272 SER B N 1
ATOM 4525 C CA . SER B 1 272 ? -17.156 19.516 17.094 1 88.94 272 SER B CA 1
ATOM 4526 C C . SER B 1 272 ? -16.719 18.672 15.891 1 88.94 272 SER B C 1
ATOM 4528 O O . SER B 1 272 ? -17.344 18.734 14.828 1 88.94 272 SER B O 1
ATOM 4530 N N . GLY B 1 273 ? -15.688 17.875 16.016 1 86.75 273 GLY B N 1
ATOM 4531 C CA . GLY B 1 273 ? -15.109 17.172 14.883 1 86.75 273 GLY B CA 1
ATOM 4532 C C . GLY B 1 273 ? -15.117 15.664 15.047 1 86.75 273 GLY B C 1
ATOM 4533 O O . GLY B 1 273 ? -16.156 15.078 15.359 1 86.75 273 GLY B O 1
ATOM 4534 N N . ILE B 1 274 ? -14 15.039 14.906 1 80.94 274 ILE B N 1
ATOM 4535 C CA . ILE B 1 274 ? -13.828 13.594 14.844 1 80.94 274 ILE B CA 1
ATOM 4536 C C . ILE B 1 274 ? -14.188 12.969 16.188 1 80.94 274 ILE B C 1
ATOM 4538 O O . ILE B 1 274 ? -14.844 11.922 16.234 1 80.94 274 ILE B O 1
ATOM 4542 N N . PHE B 1 275 ? -13.68 13.57 17.234 1 87.06 275 PHE B N 1
ATOM 4543 C CA . PHE B 1 275 ? -13.922 13.047 18.578 1 87.06 275 PHE B CA 1
ATOM 4544 C C . PHE B 1 275 ? -15.227 13.586 19.141 1 87.06 275 PHE B C 1
ATOM 4546 O O . PHE B 1 275 ? -15.422 14.797 19.219 1 87.06 275 PHE B O 1
ATOM 4553 N N . THR B 1 276 ? -16.094 12.68 19.547 1 89.44 276 THR B N 1
ATOM 4554 C CA . THR B 1 276 ? -17.453 13.07 19.906 1 89.44 276 THR B CA 1
ATOM 4555 C C . THR B 1 276 ? -17.641 13.062 21.422 1 89.44 276 THR B C 1
ATOM 4557 O O . THR B 1 276 ? -16.781 12.57 22.156 1 89.44 276 THR B O 1
ATOM 4560 N N . LYS B 1 277 ? -18.812 13.617 21.781 1 91.31 277 LYS B N 1
ATOM 4561 C CA . LYS B 1 277 ? -19.172 13.633 23.188 1 91.31 277 LYS B CA 1
ATOM 4562 C C . LYS B 1 277 ? -19.281 12.211 23.75 1 91.31 277 LYS B C 1
ATOM 4564 O O . LYS B 1 277 ? -18.859 11.938 24.859 1 91.31 277 LYS B O 1
ATOM 4569 N N . GLY B 1 278 ? -19.875 11.406 22.969 1 92.69 278 GLY B N 1
ATOM 4570 C CA . GLY B 1 278 ? -19.984 10.016 23.391 1 92.69 278 GLY B CA 1
ATOM 4571 C C . GLY B 1 278 ? -18.641 9.367 23.656 1 92.69 278 GLY B C 1
ATOM 4572 O O . GLY B 1 278 ? -18.484 8.641 24.641 1 92.69 278 GLY B O 1
ATOM 4573 N N . GLN B 1 279 ? -17.688 9.656 22.812 1 93.44 279 GLN B N 1
ATOM 4574 C CA . GLN B 1 279 ? -16.344 9.117 22.984 1 93.44 279 GLN B CA 1
ATOM 4575 C C . GLN B 1 279 ? -15.672 9.688 24.219 1 93.44 279 GLN B C 1
ATOM 4577 O O . GLN B 1 279 ? -14.93 8.984 24.906 1 93.44 279 GLN B O 1
ATOM 4582 N N . TRP B 1 280 ? -15.953 10.93 24.484 1 93.88 280 TRP B N 1
ATOM 4583 C CA . TRP B 1 280 ? -15.406 11.555 25.688 1 93.88 280 TRP B CA 1
ATOM 4584 C C . TRP B 1 280 ? -15.969 10.891 26.953 1 93.88 280 TRP B C 1
ATOM 4586 O O . TRP B 1 280 ? -15.227 10.633 27.891 1 93.88 280 TRP B O 1
ATOM 4596 N N . ASP B 1 281 ? -17.234 10.617 26.906 1 94.12 281 ASP B N 1
ATOM 4597 C CA . ASP B 1 281 ? -17.906 10.031 28.062 1 94.12 281 ASP B CA 1
ATOM 4598 C C . ASP B 1 281 ? -17.453 8.594 28.281 1 94.12 281 ASP B C 1
ATOM 4600 O O . ASP B 1 281 ? -17.484 8.102 29.406 1 94.12 281 ASP B O 1
ATOM 4604 N N . ASP B 1 282 ? -17.109 7.973 27.234 1 95.19 282 ASP B N 1
ATOM 4605 C CA . ASP B 1 282 ? -16.578 6.613 27.297 1 95.19 282 ASP B CA 1
ATOM 4606 C C . ASP B 1 282 ? -15.141 6.559 26.781 1 95.19 282 ASP B C 1
ATOM 4608 O O . ASP B 1 282 ? -14.852 5.902 25.781 1 95.19 282 ASP B O 1
ATOM 4612 N N . TRP B 1 283 ? -14.273 7.238 27.516 1 94.56 283 TRP B N 1
ATOM 4613 C CA . TRP B 1 283 ? -12.883 7.41 27.109 1 94.56 283 TRP B CA 1
ATOM 4614 C C . TRP B 1 283 ? -12.18 6.062 26.984 1 94.56 283 TRP B C 1
ATOM 4616 O O . TRP B 1 283 ? -12.117 5.301 27.953 1 94.56 283 TRP B O 1
ATOM 4626 N N . LYS B 1 284 ? -11.688 5.664 25.812 1 92.38 284 LYS B N 1
ATOM 4627 C CA . LYS B 1 284 ? -10.977 4.418 25.547 1 92.38 284 LYS B CA 1
ATOM 4628 C C . LYS B 1 284 ? -9.562 4.684 25.047 1 92.38 284 LYS B C 1
ATOM 4630 O O . LYS B 1 284 ? -8.836 3.752 24.688 1 92.38 284 LYS B O 1
ATOM 4635 N N . GLU B 1 285 ? -9.164 5.973 25.047 1 95.12 285 GLU B N 1
ATOM 4636 C CA . GLU B 1 285 ? -7.848 6.391 24.578 1 95.12 285 GLU B CA 1
ATOM 4637 C C . GLU B 1 285 ? -6.82 6.375 25.703 1 95.12 285 GLU B C 1
ATOM 4639 O O . GLU B 1 285 ? -7.184 6.254 26.875 1 95.12 285 GLU B O 1
ATOM 4644 N N . PRO B 1 286 ? -5.559 6.469 25.375 1 95.06 286 PRO B N 1
ATOM 4645 C CA . PRO B 1 286 ? -4.531 6.504 26.422 1 95.06 286 PRO B CA 1
ATOM 4646 C C . PRO B 1 286 ? -4.703 7.68 27.375 1 95.06 286 PRO B C 1
ATOM 4648 O O . PRO B 1 286 ? -4.949 8.805 26.938 1 95.06 286 PRO B O 1
ATOM 4651 N N . GLU B 1 287 ? -4.504 7.43 28.641 1 95.25 287 GLU B N 1
ATOM 4652 C CA . GLU B 1 287 ? -4.738 8.43 29.672 1 95.25 287 GLU B CA 1
ATOM 4653 C C . GLU B 1 287 ? -3.777 9.609 29.531 1 95.25 287 GLU B C 1
ATOM 4655 O O . GLU B 1 287 ? -4.133 10.75 29.844 1 95.25 287 GLU B O 1
ATOM 4660 N N . ASN B 1 288 ? -2.615 9.383 29.031 1 95.75 288 ASN B N 1
ATOM 4661 C CA . ASN B 1 288 ? -1.623 10.445 28.906 1 95.75 288 ASN B CA 1
ATOM 4662 C C . ASN B 1 288 ? -2.004 11.438 27.797 1 95.75 288 ASN B C 1
ATOM 4664 O O . ASN B 1 288 ? -1.432 12.523 27.719 1 95.75 288 ASN B O 1
ATOM 4668 N N . LEU B 1 289 ? -3.02 11.109 27 1 97.06 289 LEU B N 1
ATOM 4669 C CA . LEU B 1 289 ? -3.441 11.984 25.922 1 97.06 289 LEU B CA 1
ATOM 4670 C C . LEU B 1 289 ? -4.699 12.758 26.297 1 97.06 289 LEU B C 1
ATOM 4672 O O . LEU B 1 289 ? -5.223 13.531 25.484 1 97.06 289 LEU B O 1
ATOM 4676 N N . LYS B 1 290 ? -5.164 12.555 27.469 1 96.81 290 LYS B N 1
ATOM 4677 C CA . LYS B 1 290 ? -6.305 13.352 27.906 1 96.81 290 LYS B CA 1
ATOM 4678 C C . LYS B 1 290 ? -5.973 14.836 27.891 1 96.81 290 LYS B C 1
ATOM 4680 O O . LYS B 1 290 ? -4.938 15.258 28.422 1 96.81 290 LYS B O 1
ATOM 4685 N N . PRO B 1 291 ? -6.824 15.609 27.344 1 97.69 291 PRO B N 1
ATOM 4686 C CA . PRO B 1 291 ? -6.512 17.031 27.172 1 97.69 291 PRO B CA 1
ATOM 4687 C C . PRO B 1 291 ? -6.57 17.812 28.484 1 97.69 291 PRO B C 1
ATOM 4689 O O . PRO B 1 291 ? -7.215 17.375 29.438 1 97.69 291 PRO B O 1
ATOM 4692 N N . ASN B 1 292 ? -5.844 18.969 28.516 1 96.56 292 ASN B N 1
ATOM 4693 C CA . ASN B 1 292 ? -5.965 19.906 29.641 1 96.56 292 ASN B CA 1
ATOM 4694 C C . ASN B 1 292 ? -7.352 20.531 29.703 1 96.56 292 ASN B C 1
ATOM 4696 O O . ASN B 1 292 ? -7.887 20.75 30.797 1 96.56 292 ASN B O 1
ATOM 4700 N N . TYR B 1 293 ? -7.883 20.781 28.547 1 96.5 293 TYR B N 1
ATOM 4701 C CA . TYR B 1 293 ? -9.18 21.422 28.422 1 96.5 293 TYR B CA 1
ATOM 4702 C C . TYR B 1 293 ? -10.055 20.703 27.406 1 96.5 293 TYR B C 1
ATOM 4704 O O . TYR B 1 293 ? -9.547 20.047 26.484 1 96.5 293 TYR B O 1
ATOM 4712 N N . ILE B 1 294 ? -11.344 20.781 27.609 1 97.19 294 ILE B N 1
ATOM 4713 C CA . ILE B 1 294 ? -12.32 20.281 26.656 1 97.19 294 ILE B CA 1
ATOM 4714 C C . ILE B 1 294 ? -13.414 21.328 26.438 1 97.19 294 ILE B C 1
ATOM 4716 O O . ILE B 1 294 ? -13.688 22.141 27.312 1 97.19 294 ILE B O 1
ATOM 4720 N N . ALA B 1 295 ? -13.922 21.391 25.297 1 96.69 295 ALA B N 1
ATOM 4721 C CA . ALA B 1 295 ? -15.047 22.25 24.969 1 96.69 295 ALA B CA 1
ATOM 4722 C C . ALA B 1 295 ? -15.891 21.656 23.844 1 96.69 295 ALA B C 1
ATOM 4724 O O . ALA B 1 295 ? -15.398 20.844 23.062 1 96.69 295 ALA B O 1
ATOM 4725 N N . THR B 1 296 ? -17.109 22.094 23.734 1 96.31 296 THR B N 1
ATOM 4726 C CA . THR B 1 296 ? -18 21.609 22.688 1 96.31 296 THR B CA 1
ATOM 4727 C C . THR B 1 296 ? -17.531 22.109 21.312 1 96.31 296 THR B C 1
ATOM 4729 O O . THR B 1 296 ? -17.609 21.391 20.328 1 96.31 296 THR B O 1
ATOM 4732 N N . SER B 1 297 ? -17.141 23.391 21.297 1 96.44 297 SER B N 1
ATOM 4733 C CA . SER B 1 297 ? -16.688 24.047 20.078 1 96.44 297 SER B CA 1
ATOM 4734 C C . SER B 1 297 ? -15.891 25.312 20.406 1 96.44 297 SER B C 1
ATOM 4736 O O . SER B 1 297 ? -15.812 25.734 21.562 1 96.44 297 SER B O 1
ATOM 4738 N N . LEU B 1 298 ? -15.258 25.875 19.328 1 96.94 298 LEU B N 1
ATOM 4739 C CA . LEU B 1 298 ? -14.594 27.156 19.516 1 96.94 298 LEU B CA 1
ATOM 4740 C C . LEU B 1 298 ? -15.594 28.234 19.938 1 96.94 298 LEU B C 1
ATOM 4742 O O . LEU B 1 298 ? -15.258 29.125 20.719 1 96.94 298 LEU B O 1
ATOM 4746 N N . GLY B 1 299 ? -16.812 28.109 19.406 1 95.81 299 GLY B N 1
ATOM 4747 C CA . GLY B 1 299 ? -17.859 29.031 19.828 1 95.81 299 GLY B CA 1
ATOM 4748 C C . GLY B 1 299 ? -18.156 28.969 21.312 1 95.81 299 GLY B C 1
ATOM 4749 O O . GLY B 1 299 ? -18.391 30 21.938 1 95.81 299 GLY B O 1
ATOM 4750 N N . ALA B 1 300 ? -18.156 27.812 21.812 1 95.38 300 ALA B N 1
ATOM 4751 C CA . ALA B 1 300 ? -18.406 27.641 23.234 1 95.38 300 ALA B CA 1
ATOM 4752 C C . ALA B 1 300 ? -17.297 28.281 24.062 1 95.38 300 ALA B C 1
ATOM 4754 O O . ALA B 1 300 ? -17.547 28.859 25.125 1 95.38 300 ALA B O 1
ATOM 4755 N N . ILE B 1 301 ? -16.078 28.172 23.609 1 95.44 301 ILE B N 1
ATOM 4756 C CA . ILE B 1 301 ? -14.953 28.812 24.297 1 95.44 301 ILE B CA 1
ATOM 4757 C C . ILE B 1 301 ? -15.117 30.328 24.234 1 95.44 301 ILE B C 1
ATOM 4759 O O . ILE B 1 301 ? -14.906 31.016 25.219 1 95.44 301 ILE B O 1
ATOM 4763 N N . TYR B 1 302 ? -15.484 30.797 23.062 1 95.12 302 TYR B N 1
ATOM 4764 C CA . TYR B 1 302 ? -15.672 32.219 22.875 1 95.12 302 TYR B CA 1
ATOM 4765 C C . TYR B 1 302 ? -16.688 32.781 23.859 1 95.12 302 TYR B C 1
ATOM 4767 O O . TYR B 1 302 ? -16.469 33.844 24.438 1 95.12 302 TYR B O 1
ATOM 4775 N N . GLU B 1 303 ? -17.734 32.062 24.062 1 94.69 303 GLU B N 1
ATOM 4776 C CA . GLU B 1 303 ? -18.766 32.5 24.984 1 94.69 303 GLU B CA 1
ATOM 4777 C C . GLU B 1 303 ? -18.203 32.719 26.391 1 94.69 303 GLU B C 1
ATOM 4779 O O . GLU B 1 303 ? -18.688 33.562 27.141 1 94.69 303 GLU B O 1
ATOM 4784 N N . LYS B 1 304 ? -17.203 31.953 26.672 1 93.56 304 LYS B N 1
ATOM 4785 C CA . LYS B 1 304 ? -16.656 31.984 28.031 1 93.56 304 LYS B CA 1
ATOM 4786 C C . LYS B 1 304 ? -15.578 33.062 28.156 1 93.56 304 LYS B C 1
ATOM 4788 O O . LYS B 1 304 ? -15.234 33.469 29.266 1 93.56 304 LYS B O 1
ATOM 4793 N N . ILE B 1 305 ? -15.094 33.562 27.047 1 91.69 305 ILE B N 1
ATOM 4794 C CA . ILE B 1 305 ? -13.961 34.5 27.172 1 91.69 305 ILE B CA 1
ATOM 4795 C C . ILE B 1 305 ? -14.344 35.875 26.641 1 91.69 305 ILE B C 1
ATOM 4797 O O . ILE B 1 305 ? -13.484 36.75 26.469 1 91.69 305 ILE B O 1
ATOM 4801 N N . GLN B 1 306 ? -15.578 36.062 26.344 1 88.88 306 GLN B N 1
ATOM 4802 C CA . GLN B 1 306 ? -16.062 37.312 25.766 1 88.88 306 GLN B CA 1
ATOM 4803 C C . GLN B 1 306 ? -15.688 38.5 26.641 1 88.88 306 GLN B C 1
ATOM 4805 O O . GLN B 1 306 ? -15.336 39.594 26.125 1 88.88 306 GLN B O 1
ATOM 4810 N N . ASP B 1 307 ? -15.758 38.281 27.906 1 82.88 307 ASP B N 1
ATOM 4811 C CA . ASP B 1 307 ? -15.594 39.406 28.828 1 82.88 307 ASP B CA 1
ATOM 4812 C C . ASP B 1 307 ? -14.156 39.5 29.344 1 82.88 307 ASP B C 1
ATOM 4814 O O . ASP B 1 307 ? -13.867 40.25 30.266 1 82.88 307 ASP B O 1
ATOM 4818 N N . VAL B 1 308 ? -13.367 38.625 28.859 1 82.69 308 VAL B N 1
ATOM 4819 C CA . VAL B 1 308 ? -11.961 38.688 29.234 1 82.69 308 VAL B CA 1
ATOM 4820 C C . VAL B 1 308 ? -11.273 39.844 28.516 1 82.69 308 VAL B C 1
ATOM 4822 O O . VAL B 1 308 ? -11.531 40.094 27.328 1 82.69 308 VAL B O 1
#

Secondary structure (DSSP, 8-state):
-PPEEGGG--HHHHHHHHHT-SEEEE-SBTTTEETTEEPTTHHHHHHHHHHTT-EEEEE----SS-HHHHHHHTGGGT--GGGEE-HHHHHHHHHHHTT--SEEEEES-HHHHHHHHHTT-EEE-HHHH--SPP-SHHHHHHHHHHHHHHGGGEEEEEE---TT-BHHHHHHHHHHHHH-TT-EEEES----EEE-STT-EEE-THHHHHHHHHHHT-PPEE-STT-HHHHHHHHHHHT-S-GGGEEEEES-IIIIIHHHHHHT-EEEEESSSSS-HHHHHT--S-GGG--SEEES-HHHHHHHHTT-/-PPEEGGG--HHHHHHHHHT-SEEEE-SBTTTEETTEEPTTHHHHHHHHHHTT-EEEEE----SS-HHHHHHHTGGGT--GGGEE-HHHHHHHHHHHTT--SEEEEES-HHHHHHHHHTT-EEE-HHHH--SPP-SHHHHHHHHHHHHHHGGGEEEEEE---TT-BHHHHHHHHHHHHH-TT-EEEES----EEE-STT-EEE-THHHHHHHHHHHT-PPEE-STT-HHHHHHHHHHHT-S-GGGEEEEES-IIIIIHHHHHHT-EEEEESSSSS-HHHHHT--S-GGG--SEEES-HHHHHHHHTT-

Nearest PDB structures (foldseek):
  4bkm-assembly2_B  TM=8.517E-01  e=7.827E-22  Mus musculus
  3qgm-assembly1_B  TM=9.080E-01  e=1.259E-20  Archaeoglobus fulgidus
  7po7-assembly3_E  TM=8.729E-01  e=2.349E-20  Mus musculus
  7po7-assembly1_A  TM=8.646E-01  e=4.639E-20  Mus musculus
  2c4n-assembly1_A  TM=9.007E-01  e=5.872E-17  Escherichia coli K-12

Organism: Dendroctonus ponderosae (NCBI:txid77166)